Protein AF-0000000080760172 (afdb_homodimer)

Structure (mmCIF, N/CA/C/O backbone):
data_AF-0000000080760172-model_v1
#
loop_
_entity.id
_entity.type
_entity.pdbx_description
1 polymer 'LysR-family transcriptional regulator'
#
loop_
_atom_site.group_PDB
_atom_site.id
_atom_site.type_symbol
_atom_site.label_atom_id
_atom_site.label_alt_id
_atom_site.label_comp_id
_atom_site.label_asym_id
_atom_site.label_entity_id
_atom_site.label_seq_id
_atom_site.pdbx_PDB_ins_code
_atom_site.Cartn_x
_atom_site.Cartn_y
_atom_site.Cartn_z
_atom_site.occupancy
_atom_site.B_iso_or_equiv
_atom_site.auth_seq_id
_atom_site.auth_comp_id
_atom_site.auth_asym_id
_atom_site.auth_atom_id
_atom_site.pdbx_PDB_model_num
ATOM 1 N N . MET A 1 1 ? -19.438 -21.016 -46.688 1 23.25 1 MET A N 1
ATOM 2 C CA . MET A 1 1 ? -18.766 -20.094 -45.781 1 23.25 1 MET A CA 1
ATOM 3 C C . MET A 1 1 ? -17.812 -20.828 -44.844 1 23.25 1 MET A C 1
ATOM 5 O O . MET A 1 1 ? -18.234 -21.672 -44.062 1 23.25 1 MET A O 1
ATOM 9 N N . THR A 1 2 ? -16.75 -21.281 -45.312 1 32.28 2 THR A N 1
ATOM 10 C CA . THR A 1 2 ? -15.883 -22.281 -44.719 1 32.28 2 THR A CA 1
ATOM 11 C C . THR A 1 2 ? -15.586 -21.906 -43.25 1 32.28 2 THR A C 1
ATOM 13 O O . THR A 1 2 ? -15.492 -20.734 -42.906 1 32.28 2 THR A O 1
ATOM 16 N N . ARG A 1 3 ? -16.062 -22.656 -42.406 1 37.09 3 ARG A N 1
ATOM 17 C CA . ARG A 1 3 ? -15.875 -22.609 -40.938 1 37.09 3 ARG A CA 1
ATOM 18 C C . ARG A 1 3 ? -14.508 -22.031 -40.594 1 37.09 3 ARG A C 1
ATOM 20 O O . ARG A 1 3 ? -13.477 -22.516 -41.094 1 37.09 3 ARG A O 1
ATOM 27 N N . PRO A 1 4 ? -14.406 -20.812 -40.375 1 44.22 4 PRO A N 1
ATOM 28 C CA . PRO A 1 4 ? -13.125 -20.172 -40.062 1 44.22 4 PRO A CA 1
ATOM 29 C C . PRO A 1 4 ? -12.281 -21 -39.094 1 44.22 4 PRO A C 1
ATOM 31 O O . PRO A 1 4 ? -12.789 -21.469 -38.062 1 44.22 4 PRO A O 1
ATOM 34 N N . ASN A 1 5 ? -11.336 -21.891 -39.594 1 55.22 5 ASN A N 1
ATOM 35 C CA . ASN A 1 5 ? -10.383 -22.766 -38.906 1 55.22 5 ASN A CA 1
ATOM 36 C C . ASN A 1 5 ? -9.656 -22.016 -37.781 1 55.22 5 ASN A C 1
ATOM 38 O O . ASN A 1 5 ? -8.969 -21.016 -38.031 1 55.22 5 ASN A O 1
ATOM 42 N N . LEU A 1 6 ? -10.062 -22.219 -36.719 1 63.41 6 LEU A N 1
ATOM 43 C CA . LEU A 1 6 ? -9.453 -21.625 -35.531 1 63.41 6 LEU A CA 1
ATOM 44 C C . LEU A 1 6 ? -7.938 -21.594 -35.656 1 63.41 6 LEU A C 1
ATOM 46 O O . LEU A 1 6 ? -7.281 -20.688 -35.125 1 63.41 6 LEU A O 1
ATOM 50 N N . MET A 1 7 ? -7.508 -22.516 -36.312 1 69.5 7 MET A N 1
ATOM 51 C CA . MET A 1 7 ? -6.066 -22.609 -36.531 1 69.5 7 MET A CA 1
ATOM 52 C C . MET A 1 7 ? -5.547 -21.453 -37.375 1 69.5 7 MET A C 1
ATOM 54 O O . MET A 1 7 ? -4.453 -20.953 -37.125 1 69.5 7 MET A O 1
ATOM 58 N N . HIS A 1 8 ? -6.32 -21.016 -38.281 1 77.19 8 HIS A N 1
ATOM 59 C CA . HIS A 1 8 ? -5.895 -19.891 -39.094 1 77.19 8 HIS A CA 1
ATOM 60 C C . HIS A 1 8 ? -5.879 -18.594 -38.312 1 77.19 8 HIS A C 1
ATOM 62 O O . HIS A 1 8 ? -4.961 -17.781 -38.469 1 77.19 8 HIS A O 1
ATOM 68 N N . ALA A 1 9 ? -6.941 -18.5 -37.531 1 76.31 9 ALA A N 1
ATOM 69 C CA . ALA A 1 9 ? -6.965 -17.328 -36.688 1 76.31 9 ALA A CA 1
ATOM 70 C C . ALA A 1 9 ? -5.77 -17.312 -35.75 1 76.31 9 ALA A C 1
ATOM 72 O O . ALA A 1 9 ? -5.156 -16.266 -35.5 1 76.31 9 ALA A O 1
ATOM 73 N N . GLU A 1 10 ? -5.531 -18.469 -35.219 1 74.56 10 GLU A N 1
ATOM 74 C CA . GLU A 1 10 ? -4.379 -18.625 -34.344 1 74.56 10 GLU A CA 1
ATOM 75 C C . GLU A 1 10 ? -3.078 -18.281 -35.062 1 74.56 10 GLU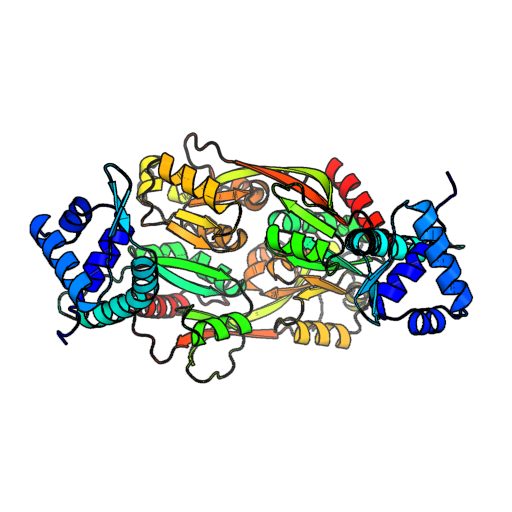 A C 1
ATOM 77 O O . GLU A 1 10 ? -2.193 -17.641 -34.5 1 74.56 10 GLU A O 1
ATOM 82 N N . THR A 1 11 ? -2.869 -18.766 -36.188 1 79.06 11 THR A N 1
ATOM 83 C CA . THR A 1 11 ? -1.695 -18.469 -37 1 79.06 11 THR A CA 1
ATOM 84 C C . THR A 1 11 ? -1.535 -16.969 -37.188 1 79.06 11 THR A C 1
ATOM 86 O O . THR A 1 11 ? -0.433 -16.438 -37.031 1 79.06 11 THR A O 1
ATOM 89 N N . LEU A 1 12 ? -2.67 -16.328 -37.406 1 82.69 12 LEU A N 1
ATOM 90 C CA . LEU A 1 12 ? -2.598 -14.875 -37.562 1 82.69 12 LEU A CA 1
ATOM 91 C C . LEU A 1 12 ? -2.121 -14.219 -36.281 1 82.69 12 LEU A C 1
ATOM 93 O O . LEU A 1 12 ? -1.309 -13.289 -36.312 1 82.69 12 LEU A O 1
ATOM 97 N N . CYS A 1 13 ? -2.697 -14.766 -35.281 1 77.81 13 CYS A N 1
ATOM 98 C CA . CYS A 1 13 ? -2.287 -14.203 -34 1 77.81 13 CYS A CA 1
ATOM 99 C C . CYS A 1 13 ? -0.787 -14.359 -33.781 1 77.81 13 CYS A C 1
ATOM 101 O O . CYS A 1 13 ? -0.128 -13.453 -33.281 1 77.81 13 CYS A O 1
ATOM 103 N N . TRP A 1 14 ? -0.21 -15.469 -34.156 1 78.81 14 TRP A N 1
ATOM 104 C CA . TRP A 1 14 ? 1.217 -15.734 -34 1 78.81 14 TRP A CA 1
ATOM 105 C C . TRP A 1 14 ? 2.035 -14.875 -34.938 1 78.81 14 TRP A C 1
ATOM 107 O O . TRP A 1 14 ? 3.1 -14.367 -34.594 1 78.81 14 TRP A O 1
ATOM 117 N N . ILE A 1 15 ? 1.528 -14.773 -36 1 81.81 15 ILE A N 1
ATOM 118 C CA . ILE A 1 15 ? 2.24 -13.891 -36.906 1 81.81 15 ILE A CA 1
ATOM 119 C C . ILE A 1 15 ? 2.232 -12.469 -36.375 1 81.81 15 ILE A C 1
ATOM 121 O O . ILE A 1 15 ? 3.244 -11.766 -36.438 1 81.81 15 ILE A O 1
ATOM 125 N N . ALA A 1 16 ? 1.112 -12.148 -35.969 1 81.19 16 ALA A N 1
ATOM 126 C CA . ALA A 1 16 ? 1.02 -10.805 -35.406 1 81.19 16 ALA A CA 1
ATOM 127 C C . ALA A 1 16 ? 2.035 -10.617 -34.281 1 81.19 16 ALA A C 1
ATOM 129 O O . ALA A 1 16 ? 2.621 -9.539 -34.125 1 81.19 16 ALA A O 1
ATOM 130 N N . ARG A 1 17 ? 2.098 -11.664 -33.438 1 76.38 17 ARG A N 1
ATOM 131 C CA . ARG A 1 17 ? 2.918 -11.633 -32.219 1 76.38 17 ARG A CA 1
ATOM 132 C C . ARG A 1 17 ? 4.398 -11.742 -32.562 1 76.38 17 ARG A C 1
ATOM 134 O O . ARG A 1 17 ? 5.23 -11.055 -31.969 1 76.38 17 ARG A O 1
ATOM 141 N N . LEU A 1 18 ? 4.906 -12.523 -33.594 1 78.19 18 LEU A N 1
ATOM 142 C CA . LEU A 1 18 ? 6.293 -12.891 -33.875 1 78.19 18 LEU A CA 1
ATOM 143 C C . LEU A 1 18 ? 6.832 -12.117 -35.062 1 78.19 18 LEU A C 1
ATOM 145 O O . LEU A 1 18 ? 8.047 -12.062 -35.281 1 78.19 18 LEU A O 1
ATOM 149 N N . GLY A 1 19 ? 6 -11.594 -35.656 1 82.62 19 GLY A N 1
ATOM 150 C CA . GLY A 1 19 ? 6.371 -10.594 -36.656 1 82.62 19 GLY A CA 1
ATOM 151 C C . GLY A 1 19 ? 6.629 -11.172 -38.031 1 82.62 19 GLY A C 1
ATOM 152 O O . GLY A 1 19 ? 6.648 -10.445 -39 1 82.62 19 GLY A O 1
ATOM 153 N N . THR A 1 20 ? 7.055 -12.344 -38.125 1 83.88 20 THR A N 1
ATOM 154 C CA . THR A 1 20 ? 7.352 -12.891 -39.438 1 83.88 20 THR A CA 1
ATOM 155 C C . THR A 1 20 ? 6.641 -14.227 -39.625 1 83.88 20 THR A C 1
ATOM 157 O O . THR A 1 20 ? 6.312 -14.914 -38.656 1 83.88 20 THR A O 1
ATOM 160 N N . PHE A 1 21 ? 6.547 -14.664 -41 1 87.5 21 PHE A N 1
ATOM 161 C CA . PHE A 1 21 ? 5.898 -15.93 -41.312 1 87.5 21 PHE A CA 1
ATOM 162 C C . PHE A 1 21 ? 6.773 -17.109 -40.938 1 87.5 21 PHE A C 1
ATOM 164 O O . PHE A 1 21 ? 6.273 -18.125 -40.438 1 87.5 21 PHE A O 1
ATOM 171 N N . ALA A 1 22 ? 8.047 -16.812 -41.094 1 84.06 22 ALA A N 1
ATOM 172 C CA . ALA A 1 22 ? 8.992 -17.875 -40.75 1 84.06 22 ALA A CA 1
ATOM 173 C C . ALA A 1 22 ? 8.961 -18.172 -39.25 1 84.06 22 ALA A C 1
ATOM 175 O O . ALA A 1 22 ? 8.961 -19.344 -38.844 1 84.06 22 ALA A O 1
ATOM 176 N N . ALA A 1 23 ? 8.914 -17.25 -38.625 1 85.12 23 ALA A N 1
ATOM 177 C CA . ALA A 1 23 ? 8.898 -17.391 -37.156 1 85.12 23 ALA A CA 1
ATOM 178 C C . ALA A 1 23 ? 7.613 -18.062 -36.688 1 85.12 23 ALA A C 1
ATOM 180 O O . ALA A 1 23 ? 7.641 -18.906 -35.781 1 85.12 23 ALA A O 1
ATOM 181 N N . ALA A 1 24 ? 6.625 -17.641 -37.156 1 84.06 24 ALA A N 1
ATOM 182 C CA . ALA A 1 24 ? 5.344 -18.266 -36.844 1 84.06 24 ALA A CA 1
ATOM 183 C C . ALA A 1 24 ? 5.332 -19.734 -37.281 1 84.06 24 ALA A C 1
ATOM 185 O O . ALA A 1 24 ? 4.793 -20.594 -36.594 1 84.06 24 ALA A O 1
ATOM 186 N N . ALA A 1 25 ? 5.949 -19.938 -38.344 1 84.06 25 ALA A N 1
ATOM 187 C CA . ALA A 1 25 ? 6.055 -21.312 -38.844 1 84.06 25 ALA A CA 1
ATOM 188 C C . ALA A 1 25 ? 6.844 -22.188 -37.875 1 84.06 25 ALA A C 1
ATOM 190 O O . ALA A 1 25 ? 6.422 -23.297 -37.562 1 84.06 25 ALA A O 1
ATOM 191 N N . GLU A 1 26 ? 7.77 -21.484 -37.594 1 79.12 26 GLU A N 1
ATOM 192 C CA . GLU A 1 26 ? 8.602 -22.188 -36.625 1 79.12 26 GLU A CA 1
ATOM 193 C C . GLU A 1 26 ? 7.844 -22.453 -35.344 1 79.12 26 GLU A C 1
ATOM 195 O O . GLU A 1 26 ? 7.875 -23.562 -34.812 1 79.12 26 GLU A O 1
ATOM 200 N N . ARG A 1 27 ? 7.168 -21.578 -34.812 1 78 27 ARG A N 1
ATOM 201 C CA . ARG A 1 27 ? 6.422 -21.656 -33.562 1 78 27 ARG A CA 1
ATOM 202 C C . ARG A 1 27 ? 5.316 -22.703 -33.656 1 78 27 ARG A C 1
ATOM 204 O O . ARG A 1 27 ? 5.016 -23.359 -32.656 1 78 27 ARG A O 1
ATOM 211 N N . MET A 1 28 ? 4.809 -22.828 -34.688 1 75.19 28 MET A N 1
ATOM 212 C CA . MET A 1 28 ? 3.633 -23.688 -34.844 1 75.19 28 MET A CA 1
ATOM 213 C C . MET A 1 28 ? 4.004 -25.016 -35.5 1 75.19 28 MET A C 1
ATOM 215 O O . MET A 1 28 ? 3.123 -25.797 -35.875 1 75.19 28 MET A O 1
ATOM 219 N N . HIS A 1 29 ? 5.371 -25.188 -35.562 1 76.81 29 HIS A N 1
ATOM 220 C CA . HIS A 1 29 ? 5.926 -26.406 -36.156 1 76.81 29 HIS A CA 1
ATOM 221 C C . HIS A 1 29 ? 5.297 -26.703 -37.5 1 76.81 29 HIS A C 1
ATOM 223 O O . HIS A 1 29 ? 4.879 -27.844 -37.781 1 76.81 29 HIS A O 1
ATOM 229 N N . ALA A 1 30 ? 5.324 -25.688 -38.25 1 81.38 30 ALA A N 1
ATOM 230 C CA . ALA A 1 30 ? 4.777 -25.797 -39.594 1 81.38 30 ALA A CA 1
ATOM 231 C C . ALA A 1 30 ? 5.742 -25.203 -40.625 1 81.38 30 ALA A C 1
ATOM 233 O O . ALA A 1 30 ? 6.707 -24.531 -40.281 1 81.38 30 ALA A O 1
ATOM 234 N N . THR A 1 31 ? 5.754 -25.547 -41.812 1 82.94 31 THR A N 1
ATOM 235 C CA . THR A 1 31 ? 6.566 -24.938 -42.844 1 82.94 31 THR A CA 1
ATOM 236 C C . THR A 1 31 ? 6.008 -23.562 -43.219 1 82.94 31 THR A C 1
ATOM 238 O O . THR A 1 31 ? 4.805 -23.328 -43.094 1 82.94 31 THR A O 1
ATOM 241 N N . GLN A 1 32 ? 7.008 -22.781 -43.594 1 84 32 GLN A N 1
ATOM 242 C CA . GLN A 1 32 ? 6.613 -21.422 -43.969 1 84 32 GLN A CA 1
ATOM 243 C C . GLN A 1 32 ? 5.602 -21.438 -45.094 1 84 32 GLN A C 1
ATOM 245 O O . GLN A 1 32 ? 4.676 -20.625 -45.125 1 84 32 GLN A O 1
ATOM 250 N N . PRO A 1 33 ? 5.75 -22.297 -46.125 1 84.12 33 PRO A N 1
ATOM 251 C CA . PRO A 1 33 ? 4.699 -22.312 -47.156 1 84.12 33 PRO A CA 1
ATOM 252 C C . PRO A 1 33 ? 3.334 -22.703 -46.594 1 84.12 33 PRO A C 1
ATOM 254 O O . PRO A 1 33 ? 2.307 -22.188 -47.031 1 84.12 33 PRO A O 1
ATOM 257 N N . ALA A 1 34 ? 3.314 -23.5 -45.625 1 81.12 34 ALA A N 1
ATOM 258 C CA . ALA A 1 34 ? 2.07 -23.875 -44.969 1 81.12 34 ALA A CA 1
ATOM 259 C C . ALA A 1 34 ? 1.442 -22.688 -44.25 1 81.12 34 ALA A C 1
ATOM 261 O O . ALA A 1 34 ? 0.227 -22.484 -44.312 1 81.12 34 ALA A O 1
ATOM 262 N N . ILE A 1 35 ? 2.262 -22.031 -43.562 1 86 35 ILE A N 1
ATOM 263 C CA . ILE A 1 35 ? 1.803 -20.844 -42.875 1 86 35 ILE A CA 1
ATOM 264 C C . ILE A 1 35 ? 1.262 -19.828 -43.875 1 86 35 ILE A C 1
ATOM 266 O O . ILE A 1 35 ? 0.221 -19.203 -43.625 1 86 35 ILE A O 1
ATOM 270 N N . SER A 1 36 ? 1.979 -19.672 -44.844 1 87.25 36 SER A N 1
ATOM 271 C CA . SER A 1 36 ? 1.567 -18.734 -45.875 1 87.25 36 SER A CA 1
ATOM 272 C C . SER A 1 36 ? 0.232 -19.141 -46.5 1 87.25 36 SER A C 1
ATOM 274 O O . SER A 1 36 ? -0.626 -18.297 -46.75 1 87.25 36 SER A O 1
ATOM 276 N N . ALA A 1 37 ? 0.064 -20.391 -46.688 1 84.94 37 ALA A N 1
ATOM 277 C CA . ALA A 1 37 ? -1.202 -20.906 -47.219 1 84.94 37 ALA A CA 1
ATOM 278 C C . ALA A 1 37 ? -2.34 -20.656 -46.25 1 84.94 37 ALA A C 1
ATOM 280 O O . ALA A 1 37 ? -3.441 -20.266 -46.625 1 84.94 37 ALA A O 1
ATOM 281 N N . ARG A 1 38 ? -2.133 -20.859 -45 1 79.62 38 ARG A N 1
ATOM 282 C CA . ARG A 1 38 ? -3.123 -20.594 -43.969 1 79.62 38 ARG A CA 1
ATOM 283 C C . ARG A 1 38 ? -3.602 -19.141 -44.031 1 79.62 38 ARG A C 1
ATOM 285 O O . ARG A 1 38 ? -4.793 -18.875 -43.875 1 79.62 38 ARG A O 1
ATOM 292 N N . MET A 1 39 ? -2.646 -18.359 -44.125 1 87.5 39 MET A N 1
ATOM 293 C CA . MET A 1 39 ? -2.959 -16.922 -44.125 1 87.5 39 MET A CA 1
ATOM 294 C C . MET A 1 39 ? -3.75 -16.531 -45.344 1 87.5 39 MET A C 1
ATOM 296 O O . MET A 1 39 ? -4.664 -15.711 -45.281 1 87.5 39 MET A O 1
ATOM 300 N N . LYS A 1 40 ? -3.334 -17.062 -46.469 1 85.75 40 LYS A N 1
ATOM 301 C CA . LYS A 1 40 ? -4.078 -16.797 -47.688 1 85.75 40 LYS A CA 1
ATOM 302 C C . LYS A 1 40 ? -5.523 -17.266 -47.562 1 85.75 40 LYS A C 1
ATOM 304 O O . LYS A 1 40 ? -6.445 -16.578 -48 1 85.75 40 LYS A O 1
ATOM 309 N N . GLU A 1 41 ? -5.676 -18.375 -46.938 1 80.69 41 GLU A N 1
ATOM 310 C CA . GLU A 1 41 ? -7.02 -18.891 -46.719 1 80.69 41 GLU A CA 1
ATOM 311 C C . GLU A 1 41 ? -7.812 -18.016 -45.75 1 80.69 41 GLU A C 1
ATOM 313 O O . GLU A 1 41 ? -9.008 -17.781 -45.969 1 80.69 41 GLU A O 1
ATOM 318 N N . LEU A 1 42 ? -7.207 -17.609 -44.719 1 79.88 42 LEU A N 1
ATOM 319 C CA . LEU A 1 42 ? -7.871 -16.719 -43.781 1 79.88 42 LEU A CA 1
ATOM 320 C C . LEU A 1 42 ? -8.297 -15.422 -44.438 1 79.88 42 LEU A C 1
ATOM 322 O O . LEU A 1 42 ? -9.398 -14.922 -44.188 1 79.88 42 LEU A O 1
ATOM 326 N N . GLU A 1 43 ? -7.441 -14.875 -45.219 1 84.69 43 GLU A N 1
ATOM 327 C CA . GLU A 1 43 ? -7.773 -13.672 -45.969 1 84.69 43 GLU A CA 1
ATOM 328 C C . GLU A 1 43 ? -9.016 -13.875 -46.844 1 84.69 43 GLU A C 1
ATOM 330 O O . GLU A 1 43 ? -9.891 -13.008 -46.875 1 84.69 43 GLU A O 1
ATOM 335 N N . SER A 1 44 ? -9 -14.984 -47.531 1 81.94 44 SER A N 1
ATOM 336 C CA . SER A 1 44 ? -10.148 -15.312 -48.375 1 81.94 44 SER A CA 1
ATOM 337 C C . SER A 1 44 ? -11.422 -15.438 -47.531 1 81.94 44 SER A C 1
ATOM 339 O O . SER A 1 44 ? -12.484 -14.969 -47.969 1 81.94 44 SER A O 1
ATOM 341 N N . ALA A 1 45 ? -11.352 -16.047 -46.406 1 76 45 ALA A N 1
ATOM 342 C CA . ALA A 1 45 ? -12.508 -16.266 -45.531 1 76 45 ALA A CA 1
ATOM 343 C C . ALA A 1 45 ? -13.031 -14.938 -45 1 76 45 ALA A C 1
ATOM 345 O O . ALA A 1 45 ? -14.242 -14.742 -44.875 1 76 45 ALA A O 1
ATOM 346 N N . LEU A 1 46 ? -12.086 -14.055 -44.562 1 78.62 46 LEU A N 1
ATOM 347 C CA . LEU A 1 46 ? -12.445 -12.797 -43.906 1 78.62 46 LEU A CA 1
ATOM 348 C C . LEU A 1 46 ? -12.867 -11.758 -44.938 1 78.62 46 LEU A C 1
ATOM 350 O O . LEU A 1 46 ? -13.578 -10.805 -44.594 1 78.62 46 LEU A O 1
ATOM 354 N N . GLY A 1 47 ? -12.383 -11.961 -46.125 1 81.94 47 GLY A N 1
ATOM 355 C CA . GLY A 1 47 ? -12.797 -11.102 -47.219 1 81.94 47 GLY A CA 1
ATOM 356 C C . GLY A 1 47 ? -11.984 -9.828 -47.312 1 81.94 47 GLY A C 1
ATOM 357 O O . GLY A 1 47 ? -12.375 -8.883 -48 1 81.94 47 GLY A O 1
ATOM 358 N N . TYR A 1 48 ? -11.047 -9.68 -46.531 1 79.38 48 TYR A N 1
ATOM 359 C CA . TYR A 1 48 ? -10.141 -8.539 -46.594 1 79.38 48 TYR A CA 1
ATOM 360 C C . TYR A 1 48 ? -8.695 -8.984 -46.438 1 79.38 48 TYR A C 1
ATOM 362 O O . TYR A 1 48 ? -8.422 -10.031 -45.844 1 79.38 48 TYR A O 1
ATOM 370 N N . PRO A 1 49 ? -7.707 -8.219 -47.031 1 83.44 49 PRO A N 1
ATOM 371 C CA . PRO A 1 49 ? -6.293 -8.57 -46.906 1 83.44 49 PRO A CA 1
ATOM 372 C C . PRO A 1 49 ? -5.797 -8.461 -45.469 1 83.44 49 PRO A C 1
ATOM 374 O O . PRO A 1 49 ? -6.203 -7.555 -44.719 1 83.44 49 PRO A O 1
ATOM 377 N N . LEU A 1 50 ? -4.977 -9.477 -45.094 1 84.38 50 LEU A N 1
ATOM 378 C CA . LEU A 1 50 ? -4.387 -9.477 -43.75 1 84.38 50 LEU A CA 1
ATOM 379 C C . LEU A 1 50 ? -3.068 -8.711 -43.75 1 84.38 50 LEU A C 1
ATOM 381 O O . LEU A 1 50 ? -2.67 -8.172 -42.719 1 84.38 50 LEU A O 1
ATOM 385 N N . PHE A 1 51 ? -2.33 -8.703 -44.781 1 86.94 51 PHE A N 1
ATOM 386 C CA . PHE A 1 51 ? -0.993 -8.125 -44.844 1 86.94 51 PHE A CA 1
ATOM 387 C C . PHE A 1 51 ? -0.912 -7.113 -46 1 86.94 51 PHE A C 1
ATOM 389 O O . PHE A 1 51 ? -1.607 -7.246 -47 1 86.94 51 PHE A O 1
ATOM 396 N N . GLU A 1 52 ? -0.093 -6.082 -45.719 1 82.06 52 GLU A N 1
ATOM 397 C CA . GLU A 1 52 ? 0.218 -5.098 -46.75 1 82.06 52 GLU A CA 1
ATOM 398 C C . GLU A 1 52 ? 1.726 -4.918 -46.906 1 82.06 52 GLU A C 1
ATOM 400 O O . GLU A 1 52 ? 2.477 -5.074 -45.938 1 82.06 52 GLU A O 1
ATOM 405 N N . ARG A 1 53 ? 2.359 -4.789 -48.062 1 76.25 53 ARG A N 1
ATOM 406 C CA . ARG A 1 53 ? 3.779 -4.59 -48.344 1 76.25 53 ARG A CA 1
ATOM 407 C C . ARG A 1 53 ? 4.199 -3.154 -48.031 1 76.25 53 ARG A C 1
ATOM 409 O O . ARG A 1 53 ? 3.562 -2.205 -48.5 1 76.25 53 ARG A O 1
ATOM 416 N N . ARG A 1 54 ? 5.074 -3.023 -47.281 1 67.19 54 ARG A N 1
ATOM 417 C CA . ARG A 1 54 ? 5.738 -1.751 -47.031 1 67.19 54 ARG A CA 1
ATOM 418 C C . ARG A 1 54 ? 7.23 -1.839 -47.344 1 67.19 54 ARG A C 1
ATOM 420 O O . ARG A 1 54 ? 8.016 -2.285 -46.5 1 67.19 54 ARG A O 1
ATOM 427 N N . GLY A 1 55 ? 7.867 -1.852 -48.562 1 68.81 55 GLY A N 1
ATOM 428 C CA . GLY A 1 55 ? 9.211 -2.166 -49.031 1 68.81 55 GLY A CA 1
ATOM 429 C C . GLY A 1 55 ? 9.461 -3.654 -49.188 1 68.81 55 GLY A C 1
ATOM 430 O O . GLY A 1 55 ? 8.719 -4.355 -49.875 1 68.81 55 GLY A O 1
ATOM 431 N N . ARG A 1 56 ? 10.586 -3.906 -48.188 1 65.88 56 ARG A N 1
ATOM 432 C CA . ARG A 1 56 ? 10.953 -5.316 -48.25 1 65.88 56 ARG A CA 1
ATOM 433 C C . ARG A 1 56 ? 10.273 -6.125 -47.156 1 65.88 56 ARG A C 1
ATOM 435 O O . ARG A 1 56 ? 10.398 -7.348 -47.125 1 65.88 56 ARG A O 1
ATOM 442 N N . ARG A 1 57 ? 9.375 -5.504 -46.469 1 75.25 57 ARG A N 1
ATOM 443 C CA . ARG A 1 57 ? 8.836 -6.203 -45.312 1 75.25 57 ARG A CA 1
ATOM 444 C C . ARG A 1 57 ? 7.32 -6.352 -45.406 1 75.25 57 ARG A C 1
ATOM 446 O O . ARG A 1 57 ? 6.637 -5.461 -45.938 1 75.25 57 ARG A O 1
ATOM 453 N N . LEU A 1 58 ? 6.738 -7.254 -44.938 1 81.38 58 LEU A N 1
ATOM 454 C CA . LEU A 1 58 ? 5.312 -7.539 -44.844 1 81.38 58 LEU A CA 1
ATOM 455 C C . LEU A 1 58 ? 4.773 -7.191 -43.438 1 81.38 58 LEU A C 1
ATOM 457 O O . LEU A 1 58 ? 5.293 -7.668 -42.438 1 81.38 58 LEU A O 1
ATOM 461 N N . GLU A 1 59 ? 3.611 -6.414 -43.562 1 85.5 59 GLU A N 1
ATOM 462 C CA . GLU A 1 59 ? 3.029 -6.004 -42.281 1 85.5 59 GLU A CA 1
ATOM 463 C C . GLU A 1 59 ? 1.541 -6.336 -42.219 1 85.5 59 GLU A C 1
ATOM 465 O O . GLU A 1 59 ? 0.874 -6.402 -43.25 1 85.5 59 GLU A O 1
ATOM 470 N N . LEU A 1 60 ? 0.944 -6.379 -41.125 1 85.62 60 LEU A N 1
ATOM 471 C CA . LEU A 1 60 ? -0.481 -6.621 -40.938 1 85.62 60 LEU A CA 1
ATOM 472 C C . LEU A 1 60 ? -1.301 -5.398 -41.344 1 85.62 60 LEU A C 1
ATOM 474 O O . LEU A 1 60 ? -0.904 -4.266 -41.062 1 85.62 60 LEU A O 1
ATOM 478 N N . THR A 1 61 ? -2.549 -5.5 -41.906 1 84.38 61 THR A N 1
ATOM 479 C CA . THR A 1 61 ? -3.492 -4.422 -42.188 1 84.38 61 THR A CA 1
ATOM 480 C C . THR A 1 61 ? -4.215 -3.994 -40.906 1 84.38 61 THR A C 1
ATOM 482 O O . THR A 1 61 ? -4.188 -4.711 -39.906 1 84.38 61 THR A O 1
ATOM 485 N N . LEU A 1 62 ? -4.785 -2.873 -40.938 1 81.38 62 LEU A N 1
ATOM 486 C CA . LEU A 1 62 ? -5.543 -2.355 -39.812 1 81.38 62 LEU A CA 1
ATOM 487 C C . LEU A 1 62 ? -6.672 -3.307 -39.438 1 81.38 62 LEU A C 1
ATOM 489 O O . LEU A 1 62 ? -6.926 -3.535 -38.25 1 81.38 62 LEU A O 1
ATOM 493 N N . GLN A 1 63 ? -7.328 -3.77 -40.469 1 81.25 63 GLN A N 1
ATOM 494 C CA . GLN A 1 63 ? -8.422 -4.707 -40.25 1 81.25 63 GLN A CA 1
ATOM 495 C C . GLN A 1 63 ? -7.926 -5.992 -39.594 1 81.25 63 GLN A C 1
ATOM 497 O O . GLN A 1 63 ? -8.586 -6.539 -38.688 1 81.25 63 GLN A O 1
ATOM 502 N N . ALA A 1 64 ? -6.828 -6.449 -40 1 81.38 64 ALA A N 1
ATOM 503 C CA . ALA A 1 64 ? -6.234 -7.648 -39.438 1 81.38 64 ALA A CA 1
ATOM 504 C C . ALA A 1 64 ? -5.883 -7.426 -37.969 1 81.38 64 ALA A C 1
ATOM 506 O O . ALA A 1 64 ? -6.098 -8.305 -37.125 1 81.38 64 ALA A O 1
ATOM 507 N N . ARG A 1 65 ? -5.492 -6.34 -37.719 1 81.62 65 ARG A N 1
ATOM 508 C CA . ARG A 1 65 ? -5.152 -6.023 -36.344 1 81.62 65 ARG A CA 1
ATOM 509 C C . ARG A 1 65 ? -6.387 -6.062 -35.438 1 81.62 65 ARG A C 1
ATOM 511 O O . ARG A 1 65 ? -6.34 -6.598 -34.344 1 81.62 65 ARG A O 1
ATOM 518 N N . ARG A 1 66 ? -7.34 -5.477 -36 1 79 66 ARG A N 1
ATOM 519 C CA . ARG A 1 66 ? -8.586 -5.457 -35.25 1 79 66 ARG A CA 1
ATOM 520 C C . ARG A 1 66 ? -9.117 -6.867 -35.031 1 79 66 ARG A C 1
ATOM 522 O O . ARG A 1 66 ? -9.648 -7.184 -33.969 1 79 66 ARG A O 1
ATOM 529 N N . PHE A 1 67 ? -9.094 -7.598 -36 1 78.5 67 PHE A N 1
ATOM 530 C CA . PHE A 1 67 ? -9.547 -8.984 -35.906 1 78.5 67 PHE A CA 1
ATOM 531 C C . PHE A 1 67 ? -8.734 -9.75 -34.875 1 78.5 67 PHE A C 1
ATOM 533 O O . PHE A 1 67 ? -9.297 -10.461 -34.062 1 78.5 67 PHE A O 1
ATOM 540 N N . VAL A 1 68 ? -7.461 -9.5 -34.875 1 78.56 68 VAL A N 1
ATOM 541 C CA . VAL A 1 68 ? -6.598 -10.18 -33.906 1 78.56 68 VAL A CA 1
ATOM 542 C C . VAL A 1 68 ? -6.992 -9.789 -32.5 1 78.56 68 VAL A C 1
ATOM 544 O O . VAL A 1 68 ? -7.066 -10.648 -31.609 1 78.56 68 VAL A O 1
ATOM 547 N N . GLU A 1 69 ? -7.309 -8.742 -32.406 1 76.81 69 GLU A N 1
ATOM 548 C CA . GLU A 1 69 ? -7.684 -8.227 -31.094 1 76.81 69 GLU A CA 1
ATOM 549 C C . GLU A 1 69 ? -8.945 -8.906 -30.578 1 76.81 69 GLU A C 1
ATOM 551 O O . GLU A 1 69 ? -9.07 -9.172 -29.391 1 76.81 69 GLU A O 1
ATOM 556 N N . ARG A 1 70 ? -9.836 -9.125 -31.484 1 72.38 70 ARG A N 1
ATOM 557 C CA . ARG A 1 70 ? -11.133 -9.688 -31.109 1 72.38 70 ARG A CA 1
ATOM 558 C C . ARG A 1 70 ? -11.047 -11.211 -30.984 1 72.38 70 ARG A C 1
ATOM 560 O O . ARG A 1 70 ? -11.688 -11.797 -30.109 1 72.38 70 ARG A O 1
ATOM 567 N N . ILE A 1 71 ? -10.266 -11.82 -31.766 1 73.62 71 ILE A N 1
ATOM 568 C CA . ILE A 1 71 ? -10.32 -13.281 -31.844 1 73.62 71 ILE A CA 1
ATOM 569 C C . ILE A 1 71 ? -9.352 -13.883 -30.828 1 73.62 71 ILE A C 1
ATOM 571 O O . ILE A 1 71 ? -9.57 -14.992 -30.328 1 73.62 71 ILE A O 1
ATOM 575 N N . ALA A 1 72 ? -8.43 -13.164 -30.547 1 71.56 72 ALA A N 1
ATOM 576 C CA . ALA A 1 72 ? -7.383 -13.711 -29.688 1 71.56 72 ALA A CA 1
ATOM 577 C C . ALA A 1 72 ? -7.949 -14.172 -28.344 1 71.56 72 ALA A C 1
ATOM 579 O O . ALA A 1 72 ? -7.691 -15.297 -27.906 1 71.56 72 ALA A O 1
ATOM 580 N N . PRO A 1 73 ? -8.891 -13.523 -27.812 1 66.56 73 PRO A N 1
ATOM 581 C CA . PRO A 1 73 ? -9.469 -14.008 -26.547 1 66.56 73 PRO A CA 1
ATOM 582 C C . PRO A 1 73 ? -10.328 -15.25 -26.734 1 66.56 73 PRO A C 1
ATOM 584 O O . PRO A 1 73 ? -10.359 -16.125 -25.875 1 66.56 73 PRO A O 1
ATOM 587 N N . LEU A 1 74 ? -10.953 -15.328 -27.797 1 63.44 74 LEU A N 1
ATOM 588 C CA . LEU A 1 74 ? -11.812 -16.469 -28.094 1 63.44 74 LEU A CA 1
ATOM 589 C C . LEU A 1 74 ? -10.977 -17.734 -28.328 1 63.44 74 LEU A C 1
ATOM 591 O O . LEU A 1 74 ? -11.344 -18.812 -27.875 1 63.44 74 LEU A O 1
ATOM 595 N N . LEU A 1 75 ? -9.914 -17.594 -28.875 1 62.94 75 LEU A N 1
ATOM 596 C CA . LEU A 1 75 ? -9.023 -18.719 -29.141 1 62.94 75 LEU A CA 1
ATOM 597 C C . LEU A 1 75 ? -8.398 -19.234 -27.844 1 62.94 75 LEU A C 1
ATOM 599 O O . LEU A 1 75 ? -8.25 -20.438 -27.656 1 62.94 75 LEU A O 1
ATOM 603 N N . ARG A 1 76 ? -8.078 -18.406 -27.078 1 59.59 76 ARG A N 1
ATOM 604 C CA . ARG A 1 76 ? -7.598 -18.812 -25.75 1 59.59 76 ARG A CA 1
ATOM 605 C C . ARG A 1 76 ? -8.656 -19.625 -25.016 1 59.59 76 ARG A C 1
ATOM 607 O O . ARG A 1 76 ? -8.344 -20.609 -24.344 1 59.59 76 ARG A O 1
ATOM 614 N N . GLU A 1 77 ? -9.938 -19.344 -25.172 1 54.56 77 GLU A N 1
ATOM 615 C CA . GLU A 1 77 ? -11.062 -20.078 -24.609 1 54.56 77 GLU A CA 1
ATOM 616 C C . GLU A 1 77 ? -11.188 -21.469 -25.203 1 54.56 77 GLU A C 1
ATOM 618 O O . GLU A 1 77 ? -11.461 -22.438 -24.5 1 54.56 77 GLU A O 1
ATOM 623 N N . VAL A 1 78 ? -10.938 -21.516 -26.344 1 52.12 78 VAL A N 1
ATOM 624 C CA . VAL A 1 78 ? -11.031 -22.781 -27.047 1 52.12 78 VAL A CA 1
ATOM 625 C C . VAL A 1 78 ? -9.844 -23.672 -26.672 1 52.12 78 VAL A C 1
ATOM 627 O O . VAL A 1 78 ? -10.016 -24.875 -26.422 1 52.12 78 VAL A O 1
ATOM 630 N N . GLU A 1 79 ? -8.719 -23.062 -26.719 1 49.44 79 GLU A N 1
ATOM 631 C CA . GLU A 1 79 ? -7.547 -23.844 -26.328 1 49.44 79 GLU A CA 1
ATOM 632 C C . GLU A 1 79 ? -7.699 -24.422 -24.922 1 49.44 79 GLU A C 1
ATOM 634 O O . GLU A 1 79 ? -7.34 -25.562 -24.672 1 49.44 79 GLU A O 1
ATOM 639 N N . ASP A 1 80 ? -8.133 -23.719 -24.016 1 45.88 80 ASP A N 1
ATOM 640 C CA . ASP A 1 80 ? -8.398 -24.141 -22.641 1 45.88 80 ASP A CA 1
ATOM 641 C C . ASP A 1 80 ? -9.328 -25.344 -22.594 1 45.88 80 ASP A C 1
ATOM 643 O O . ASP A 1 80 ? -9.156 -26.234 -21.766 1 45.88 80 ASP A O 1
ATOM 647 N N . LEU A 1 81 ? -10.195 -25.438 -23.469 1 44.56 81 LEU A N 1
ATOM 648 C CA . LEU A 1 81 ? -11.094 -26.578 -23.594 1 44.56 81 LEU A CA 1
ATOM 649 C C . LEU A 1 81 ? -10.32 -27.812 -24.047 1 44.56 81 LEU A C 1
ATOM 651 O O . LEU A 1 81 ? -10.586 -28.922 -23.578 1 44.56 81 LEU A O 1
ATOM 655 N N . PHE A 1 82 ? -9.422 -27.703 -24.891 1 41.69 82 PHE A N 1
ATOM 656 C CA . PHE A 1 82 ? -8.672 -28.844 -25.422 1 41.69 82 PHE A CA 1
ATOM 657 C C . PHE A 1 82 ? -7.621 -29.312 -24.422 1 41.69 82 PHE A C 1
ATOM 659 O O . PHE A 1 82 ? -7.27 -30.484 -24.391 1 41.69 82 PHE A O 1
ATOM 666 N N . ASN A 1 83 ? -6.871 -28.422 -23.797 1 39.56 83 ASN A N 1
ATOM 667 C CA . ASN A 1 83 ? -5.875 -28.891 -22.844 1 39.56 83 ASN A CA 1
ATOM 668 C C . ASN A 1 83 ? -6.508 -29.734 -21.734 1 39.56 83 ASN A C 1
ATOM 670 O O . ASN A 1 83 ? -5.812 -30.234 -20.859 1 39.56 83 ASN A O 1
ATOM 674 N N . ASP A 1 84 ? -7.562 -30.016 -21.422 1 37.22 84 ASP A N 1
ATOM 675 C CA . ASP A 1 84 ? -8.086 -30.969 -20.453 1 37.22 84 ASP A CA 1
ATOM 676 C C . ASP A 1 84 ? -7.648 -32.406 -20.797 1 37.22 84 ASP A C 1
ATOM 678 O O . ASP A 1 84 ? -8.219 -33.375 -20.297 1 37.22 84 ASP A O 1
ATOM 682 N N . THR A 1 85 ? -6.941 -32.688 -21.75 1 33.5 85 THR A N 1
ATOM 683 C CA . THR A 1 85 ? -6.77 -34.156 -21.844 1 33.5 85 THR A CA 1
ATOM 684 C C . THR A 1 85 ? -5.809 -34.656 -20.766 1 33.5 85 THR A C 1
ATOM 686 O O . THR A 1 85 ? -5.102 -33.844 -20.141 1 33.5 85 THR A O 1
ATOM 689 N N . GLU A 1 86 ? -4.695 -35.719 -20.922 1 36.47 86 GLU A N 1
ATOM 690 C CA . GLU A 1 86 ? -4.266 -36.906 -20.203 1 36.47 86 GLU A CA 1
ATOM 691 C C . GLU A 1 86 ? -3.42 -36.531 -18.984 1 36.47 86 GLU A C 1
ATOM 693 O O . GLU A 1 86 ? -3.629 -37.062 -17.891 1 36.47 86 GLU A O 1
ATOM 698 N N . ALA A 1 87 ? -1.828 -36.656 -18.969 1 41 87 ALA A N 1
ATOM 699 C CA . ALA A 1 87 ? -0.796 -36.688 -17.938 1 41 87 ALA A CA 1
ATOM 700 C C . ALA A 1 87 ? -0.869 -35.438 -17.047 1 41 87 ALA A C 1
ATOM 702 O O . ALA A 1 87 ? -1.06 -34.312 -17.531 1 41 87 ALA A O 1
ATOM 703 N N . ALA A 1 88 ? -1.026 -35.375 -15.641 1 43.12 88 ALA A N 1
ATOM 704 C CA . ALA A 1 88 ? -1.427 -34.5 -14.555 1 43.12 88 ALA A CA 1
ATOM 705 C C . ALA A 1 88 ? -0.607 -33.219 -14.57 1 43.12 88 ALA A C 1
ATOM 707 O O . ALA A 1 88 ? 0.501 -33.156 -14.031 1 43.12 88 ALA A O 1
ATOM 708 N N . LEU A 1 89 ? -0.134 -32.406 -15.586 1 51.53 89 LEU A N 1
ATOM 709 C CA . LEU A 1 89 ? 0.643 -31.203 -15.867 1 51.53 89 LEU A CA 1
ATOM 710 C C . LEU A 1 89 ? 0.533 -30.203 -14.727 1 51.53 89 LEU A C 1
ATOM 712 O O . LEU A 1 89 ? -0.557 -29.969 -14.195 1 51.53 89 LEU A O 1
ATOM 716 N N . LEU A 1 90 ? 1.757 -30.109 -14.086 1 68.12 90 LEU A N 1
ATOM 717 C CA . LEU A 1 90 ? 1.801 -29.078 -13.055 1 68.12 90 LEU A CA 1
ATOM 718 C C . LEU A 1 90 ? 1.171 -27.781 -13.555 1 68.12 90 LEU A C 1
ATOM 720 O O . LEU A 1 90 ? 1.399 -27.375 -14.695 1 68.12 90 LEU A O 1
ATOM 724 N N . PRO A 1 91 ? 0.295 -27.312 -12.867 1 80.94 91 PRO A N 1
ATOM 725 C CA . PRO A 1 91 ? -0.339 -26.062 -13.258 1 80.94 91 PRO A CA 1
ATOM 726 C C . PRO A 1 91 ? 0.675 -24.969 -13.617 1 80.94 91 PRO A C 1
ATOM 728 O O . PRO A 1 91 ? 1.736 -24.875 -12.992 1 80.94 91 PRO A O 1
ATOM 731 N N . ALA A 1 92 ? 0.504 -24.422 -14.773 1 85.12 92 ALA A N 1
ATOM 732 C CA . ALA A 1 92 ? 1.379 -23.344 -15.227 1 85.12 92 ALA A CA 1
ATOM 733 C C . ALA A 1 92 ? 0.567 -22.156 -15.734 1 85.12 92 ALA A C 1
ATOM 735 O O . ALA A 1 92 ? -0.606 -22.297 -16.078 1 85.12 92 ALA A O 1
ATOM 736 N N . GLY A 1 93 ? 1.191 -20.906 -15.688 1 91.44 93 GLY A N 1
ATOM 737 C CA . GLY A 1 93 ? 0.565 -19.688 -16.188 1 91.44 93 GLY A CA 1
ATOM 738 C C . GLY A 1 93 ? 0.568 -18.562 -15.164 1 91.44 93 GLY A C 1
ATOM 739 O O . GLY A 1 93 ? 1.146 -18.703 -14.086 1 91.44 93 GLY A O 1
ATOM 740 N N . THR A 1 94 ? 0.053 -17.484 -15.594 1 94.56 94 THR A N 1
ATOM 741 C CA . THR A 1 94 ? -0.027 -16.328 -14.719 1 94.56 94 THR A CA 1
ATOM 742 C C . THR A 1 94 ? -1.432 -16.172 -14.141 1 94.56 94 THR A C 1
ATOM 744 O O . THR A 1 94 ? -2.42 -16.219 -14.875 1 94.56 94 THR A O 1
ATOM 747 N N . VAL A 1 95 ? -1.483 -16.125 -12.867 1 97.12 95 VAL A N 1
ATOM 748 C CA . VAL A 1 95 ? -2.754 -15.898 -12.188 1 97.12 95 VAL A CA 1
ATOM 749 C C . VAL A 1 95 ? -2.902 -14.414 -11.852 1 97.12 95 VAL A C 1
ATOM 751 O O . VAL A 1 95 ? -2.021 -13.82 -11.227 1 97.12 95 VAL A O 1
ATOM 754 N N . ARG A 1 96 ? -3.99 -13.836 -12.359 1 98.06 96 ARG A N 1
ATOM 755 C CA . ARG A 1 96 ? -4.344 -12.484 -11.953 1 98.06 96 ARG A CA 1
ATOM 756 C C . ARG A 1 96 ? -5.043 -12.484 -10.594 1 98.06 96 ARG A C 1
ATOM 758 O O . ARG A 1 96 ? -6.199 -12.898 -10.492 1 98.06 96 ARG A O 1
ATOM 765 N N . LEU A 1 97 ? -4.352 -11.891 -9.57 1 98.19 97 LEU A N 1
ATOM 766 C CA . LEU A 1 97 ? -4.766 -12.008 -8.172 1 98.19 97 LEU A CA 1
ATOM 767 C C . LEU A 1 97 ? -5.121 -10.648 -7.59 1 98.19 97 LEU A C 1
ATOM 769 O O . LEU A 1 97 ? -4.32 -9.711 -7.668 1 98.19 97 LEU A O 1
ATOM 773 N N . GLY A 1 98 ? -6.344 -10.516 -7.059 1 97.81 98 GLY A N 1
ATOM 774 C CA . GLY A 1 98 ? -6.77 -9.32 -6.344 1 97.81 98 GLY A CA 1
ATOM 775 C C . GLY A 1 98 ? -6.707 -9.477 -4.836 1 97.81 98 GLY A C 1
ATOM 776 O O . GLY A 1 98 ? -7.277 -10.414 -4.277 1 97.81 98 GLY A O 1
ATOM 777 N N . LEU A 1 99 ? -6.043 -8.508 -4.211 1 96.56 99 LEU A N 1
ATOM 778 C CA . LEU A 1 99 ? -5.844 -8.586 -2.768 1 96.56 99 LEU A CA 1
ATOM 779 C C . LEU A 1 99 ? -6.035 -7.219 -2.117 1 96.56 99 LEU A C 1
ATOM 781 O O . LEU A 1 99 ? -5.863 -6.184 -2.77 1 96.56 99 LEU A O 1
ATOM 785 N N . GLY A 1 100 ? -6.445 -7.289 -0.841 1 93.69 100 GLY A N 1
ATOM 786 C CA . GLY A 1 100 ? -6.148 -6.156 0.023 1 93.69 100 GLY A CA 1
ATOM 787 C C . GLY A 1 100 ? -4.766 -6.227 0.644 1 93.69 100 GLY A C 1
ATOM 788 O O . GLY A 1 100 ? -4.059 -7.223 0.481 1 93.69 100 GLY A O 1
ATOM 789 N N . GLU A 1 101 ? -4.406 -5.219 1.411 1 93.44 101 GLU A N 1
ATOM 790 C CA . GLU A 1 101 ? -3.07 -5.156 1.99 1 93.44 101 GLU A CA 1
ATOM 791 C C . GLU A 1 101 ? -2.875 -6.234 3.051 1 93.44 101 GLU A C 1
ATOM 793 O O . GLU A 1 101 ? -1.779 -6.785 3.191 1 93.44 101 GLU A O 1
ATOM 798 N N . VAL A 1 102 ? -3.91 -6.531 3.768 1 94.12 102 VAL A N 1
ATOM 799 C CA . VAL A 1 102 ? -3.818 -7.57 4.789 1 94.12 102 VAL A CA 1
ATOM 800 C C . VAL A 1 102 ? -3.541 -8.922 4.129 1 94.12 102 VAL A C 1
ATOM 802 O O . VAL A 1 102 ? -2.639 -9.648 4.551 1 94.12 102 VAL A O 1
ATOM 805 N N . SER A 1 103 ? -4.309 -9.172 3.121 1 96.06 103 SER A N 1
ATOM 806 C CA . SER A 1 103 ? -4.133 -10.422 2.389 1 96.06 103 SER A CA 1
ATOM 807 C C . SER A 1 103 ? -2.75 -10.5 1.749 1 96.06 103 SER A C 1
ATOM 809 O O . SER A 1 103 ? -2.145 -11.57 1.693 1 96.06 103 SER A O 1
ATOM 811 N N . MET A 1 104 ? -2.256 -9.375 1.298 1 96.19 104 MET A N 1
ATOM 812 C CA . MET A 1 104 ? -0.94 -9.359 0.662 1 96.19 104 MET A CA 1
ATOM 813 C C . MET A 1 104 ? 0.155 -9.695 1.669 1 96.19 104 MET A C 1
ATOM 815 O O . MET A 1 104 ? 1.096 -10.422 1.352 1 96.19 104 MET A O 1
ATOM 819 N N . THR A 1 105 ? 0.037 -9.141 2.803 1 96 105 THR A N 1
ATOM 820 C CA . THR A 1 105 ? 1.012 -9.453 3.842 1 96 105 THR A CA 1
ATOM 821 C C . THR A 1 105 ? 1.017 -10.945 4.152 1 96 105 THR A C 1
ATOM 823 O O . THR A 1 105 ? 2.08 -11.562 4.25 1 96 105 THR A O 1
ATOM 826 N N . TRP A 1 106 ? -0.106 -11.5 4.25 1 96.81 106 TRP A N 1
ATOM 827 C CA . TRP A 1 106 ? -0.231 -12.93 4.496 1 96.81 106 TRP A CA 1
ATOM 828 C C . TRP A 1 106 ? 0.328 -13.734 3.324 1 96.81 106 TRP A C 1
ATOM 830 O O . TRP A 1 106 ? 1.166 -14.617 3.514 1 96.81 106 TRP A O 1
ATOM 840 N N . LEU A 1 107 ? -0.121 -13.367 2.111 1 97 107 LEU A N 1
ATOM 841 C CA . LEU A 1 107 ? 0.329 -14.062 0.911 1 97 107 LEU A CA 1
ATOM 842 C C . LEU A 1 107 ? 1.843 -13.961 0.755 1 97 107 LEU A C 1
ATOM 844 O O . LEU A 1 107 ? 2.5 -14.922 0.358 1 97 107 LEU A O 1
ATOM 848 N N . GLY A 1 108 ? 2.379 -12.789 1.015 1 96.25 108 GLY A N 1
ATOM 849 C CA . GLY A 1 108 ? 3.818 -12.602 0.939 1 96.25 108 GLY A CA 1
ATOM 850 C C . GLY A 1 108 ? 4.594 -13.625 1.744 1 96.25 108 GLY A C 1
ATOM 851 O O . GLY A 1 108 ? 5.594 -14.172 1.27 1 96.25 108 GLY A O 1
ATOM 852 N N . GLY A 1 109 ? 4.086 -13.906 2.896 1 95.06 109 GLY A N 1
ATOM 853 C CA . GLY A 1 109 ? 4.711 -14.883 3.766 1 95.06 109 GLY A CA 1
ATOM 854 C C . GLY A 1 109 ? 4.66 -16.297 3.209 1 95.06 109 GLY A C 1
ATOM 855 O O . GLY A 1 109 ? 5.453 -17.156 3.605 1 95.06 109 GLY A O 1
ATOM 856 N N . LEU A 1 110 ? 3.758 -16.516 2.309 1 96.19 110 LEU A N 1
ATOM 857 C CA . LEU A 1 110 ? 3.527 -17.859 1.788 1 96.19 110 LEU A CA 1
ATOM 858 C C . LEU A 1 110 ? 4.258 -18.062 0.465 1 96.19 110 LEU A C 1
ATOM 860 O O . LEU A 1 110 ? 4.273 -19.172 -0.074 1 96.19 110 LEU A O 1
ATOM 864 N N . MET A 1 111 ? 4.875 -17.031 -0.036 1 96.06 111 MET A N 1
ATOM 865 C CA . MET A 1 111 ? 5.41 -17.062 -1.395 1 96.06 111 MET A CA 1
ATOM 866 C C . MET A 1 111 ? 6.441 -18.172 -1.545 1 96.06 111 MET A C 1
ATOM 868 O O . MET A 1 111 ? 6.453 -18.891 -2.551 1 96.06 111 MET A O 1
ATOM 872 N N . PRO A 1 112 ? 7.355 -18.391 -0.575 1 93.81 112 PRO A N 1
ATOM 873 C CA . PRO A 1 112 ? 8.312 -19.484 -0.729 1 93.81 112 PRO A CA 1
ATOM 874 C C . PRO A 1 112 ? 7.625 -20.844 -0.872 1 93.81 112 PRO A C 1
ATOM 876 O O . PRO A 1 112 ? 8.031 -21.656 -1.709 1 93.81 112 PRO A O 1
ATOM 879 N N . MET A 1 113 ? 6.602 -21.062 -0.091 1 94.31 113 MET A N 1
ATOM 880 C CA . MET A 1 113 ? 5.879 -22.328 -0.146 1 94.31 113 MET A CA 1
ATOM 881 C C . MET A 1 113 ? 5.094 -22.453 -1.447 1 94.31 113 MET A C 1
ATOM 883 O O . MET A 1 113 ? 5.016 -23.531 -2.031 1 94.31 113 MET A O 1
ATOM 887 N N . LEU A 1 114 ? 4.5 -21.359 -1.868 1 95.5 114 LEU A N 1
ATOM 888 C CA . LEU A 1 114 ? 3.744 -21.375 -3.117 1 95.5 114 LEU A CA 1
ATOM 889 C C . LEU A 1 114 ? 4.66 -21.656 -4.305 1 95.5 114 LEU A C 1
ATOM 891 O O . LEU A 1 114 ? 4.277 -22.359 -5.234 1 95.5 114 LEU A O 1
ATOM 895 N N . ARG A 1 115 ? 5.805 -21.062 -4.266 1 91.69 115 ARG A N 1
ATOM 896 C CA . ARG A 1 115 ? 6.766 -21.281 -5.34 1 91.69 115 ARG A CA 1
ATOM 897 C C . ARG A 1 115 ? 7.141 -22.75 -5.438 1 91.69 115 ARG A C 1
ATOM 899 O O . ARG A 1 115 ? 7.297 -23.297 -6.539 1 91.69 115 ARG A O 1
ATOM 906 N N . ARG A 1 116 ? 7.297 -23.391 -4.332 1 90.31 116 ARG A N 1
ATOM 907 C CA . ARG A 1 116 ? 7.648 -24.812 -4.309 1 90.31 116 ARG A CA 1
ATOM 908 C C . ARG A 1 116 ? 6.496 -25.672 -4.82 1 90.31 116 ARG A C 1
ATOM 910 O O . ARG A 1 116 ? 6.711 -26.609 -5.598 1 90.31 116 ARG A O 1
ATOM 917 N N . ALA A 1 117 ? 5.34 -25.344 -4.406 1 92 117 ALA A N 1
ATOM 918 C CA . ALA A 1 117 ? 4.164 -26.141 -4.746 1 92 117 ALA A CA 1
ATOM 919 C C . ALA A 1 117 ? 3.729 -25.906 -6.188 1 92 117 ALA A C 1
ATOM 921 O O . ALA A 1 117 ? 3.213 -26.797 -6.848 1 92 117 ALA A O 1
ATOM 922 N N . LEU A 1 118 ? 3.887 -24.688 -6.633 1 94.75 118 LEU A N 1
ATOM 923 C CA . LEU A 1 118 ? 3.447 -24.25 -7.957 1 94.75 118 LEU A CA 1
ATOM 924 C C . LEU A 1 118 ? 4.574 -23.547 -8.695 1 94.75 118 LEU A C 1
ATOM 926 O O . LEU A 1 118 ? 4.453 -22.359 -9.031 1 94.75 118 LEU A O 1
ATOM 930 N N . PRO A 1 119 ? 5.566 -24.234 -9.07 1 90.75 119 PRO A N 1
ATOM 931 C CA . PRO A 1 119 ? 6.801 -23.641 -9.57 1 90.75 119 PRO A CA 1
ATOM 932 C C . PRO A 1 119 ? 6.625 -22.953 -10.922 1 90.75 119 PRO A C 1
ATOM 934 O O . PRO A 1 119 ? 7.461 -22.141 -11.328 1 90.75 119 PRO A O 1
ATOM 937 N N . HIS A 1 120 ? 5.574 -23.266 -11.609 1 90.5 120 HIS A N 1
ATOM 938 C CA . HIS A 1 120 ? 5.418 -22.719 -12.945 1 90.5 120 HIS A CA 1
ATOM 939 C C . HIS A 1 120 ? 4.258 -21.734 -13.008 1 90.5 120 HIS A C 1
ATOM 941 O O . HIS A 1 120 ? 3.816 -21.344 -14.094 1 90.5 120 HIS A O 1
ATOM 947 N N . VAL A 1 121 ? 3.773 -21.344 -11.859 1 94.5 121 VAL A N 1
ATOM 948 C CA . VAL A 1 121 ? 2.723 -20.328 -11.758 1 94.5 121 VAL A CA 1
ATOM 949 C C . VAL A 1 121 ? 3.33 -18.984 -11.367 1 94.5 121 VAL A C 1
ATOM 951 O O . VAL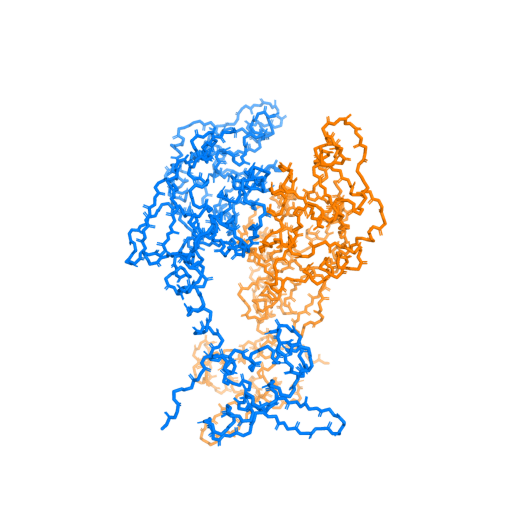 A 1 121 ? 4.152 -18.922 -10.453 1 94.5 121 VAL A O 1
ATOM 954 N N . THR A 1 122 ? 3.002 -17.938 -12.141 1 95.88 122 THR A N 1
ATOM 955 C CA . THR A 1 122 ? 3.385 -16.578 -11.797 1 95.88 122 THR A CA 1
ATOM 956 C C . THR A 1 122 ? 2.156 -15.75 -11.445 1 95.88 122 THR A C 1
ATOM 958 O O . THR A 1 122 ? 1.023 -16.156 -11.703 1 95.88 122 THR A O 1
ATOM 961 N N . TYR A 1 123 ? 2.396 -14.633 -10.828 1 97.5 123 TYR A N 1
ATOM 962 C CA . TYR A 1 123 ? 1.287 -13.859 -10.281 1 97.5 123 TYR A CA 1
ATOM 963 C C . TYR A 1 123 ? 1.335 -12.422 -10.773 1 97.5 123 TYR A C 1
ATOM 965 O O . TYR A 1 123 ? 2.404 -11.805 -10.82 1 97.5 123 TYR A O 1
ATOM 973 N N . ASP A 1 124 ? 0.257 -11.945 -11.18 1 97.31 124 ASP A N 1
ATOM 974 C CA . ASP A 1 124 ? -0.025 -10.523 -11.359 1 97.31 124 ASP A CA 1
ATOM 975 C C . ASP A 1 124 ? -0.984 -10.016 -10.281 1 97.31 124 ASP A C 1
ATOM 977 O O . ASP A 1 124 ? -2.193 -10.242 -10.367 1 97.31 124 ASP A O 1
ATOM 981 N N . ILE A 1 125 ? -0.414 -9.289 -9.336 1 97.94 125 ILE A N 1
ATOM 982 C CA . ILE A 1 125 ? -1.16 -8.961 -8.125 1 97.94 125 ILE A CA 1
ATOM 983 C C . ILE A 1 125 ? -1.642 -7.516 -8.188 1 97.94 125 ILE A C 1
ATOM 985 O O . ILE A 1 125 ? -0.852 -6.605 -8.438 1 97.94 125 ILE A O 1
ATOM 989 N N . GLU A 1 126 ? -2.877 -7.379 -7.883 1 96.31 126 GLU A N 1
ATOM 990 C CA . GLU A 1 126 ? -3.492 -6.059 -7.781 1 96.31 126 GLU A CA 1
ATOM 991 C C . GLU A 1 126 ? -4.031 -5.805 -6.375 1 96.31 126 GLU A C 1
ATOM 993 O O . GLU A 1 126 ? -4.895 -6.543 -5.895 1 96.31 126 GLU A O 1
ATOM 998 N N . LEU A 1 127 ? -3.508 -4.824 -5.809 1 95.06 127 LEU A N 1
ATOM 999 C CA . LEU A 1 127 ? -4.023 -4.379 -4.52 1 95.06 127 LEU A CA 1
ATOM 1000 C C . LEU A 1 127 ? -5.055 -3.271 -4.703 1 95.06 127 LEU A C 1
ATOM 1002 O O . LEU A 1 127 ? -4.754 -2.229 -5.285 1 95.06 127 LEU A O 1
ATOM 1006 N N . ASP A 1 128 ? -6.227 -3.545 -4.195 1 91.75 128 ASP A N 1
ATOM 1007 C CA . ASP A 1 128 ? -7.312 -2.576 -4.324 1 91.75 128 ASP A CA 1
ATOM 1008 C C . ASP A 1 128 ? -8.398 -2.828 -3.283 1 91.75 128 ASP A C 1
ATOM 1010 O O . ASP A 1 128 ? -8.289 -3.75 -2.473 1 91.75 128 ASP A O 1
ATOM 1014 N N . LEU A 1 129 ? -9.406 -1.982 -3.291 1 88.25 129 LEU A N 1
ATOM 1015 C CA . LEU A 1 129 ? -10.555 -2.143 -2.408 1 88.25 129 LEU A CA 1
ATOM 1016 C C . LEU A 1 129 ? -11.383 -3.359 -2.811 1 88.25 129 LEU A C 1
ATOM 1018 O O . LEU A 1 129 ? -11.492 -3.674 -3.998 1 88.25 129 LEU A O 1
ATOM 1022 N N . GLY A 1 130 ? -11.984 -3.906 -1.804 1 89.12 130 GLY A N 1
ATOM 1023 C CA . GLY A 1 130 ? -12.789 -5.098 -2.033 1 89.12 130 GLY A CA 1
ATOM 1024 C C . GLY A 1 130 ? -13.867 -4.895 -3.086 1 89.12 130 GLY A C 1
ATOM 1025 O O . GLY A 1 130 ? -14.086 -5.77 -3.928 1 89.12 130 GLY A O 1
ATOM 1026 N N . VAL A 1 131 ? -14.523 -3.793 -3.047 1 86 131 VAL A N 1
ATOM 1027 C CA . VAL A 1 131 ? -15.609 -3.516 -3.98 1 86 131 VAL A CA 1
ATOM 1028 C C . VAL A 1 131 ? -15.086 -3.531 -5.41 1 86 131 VAL A C 1
ATOM 1030 O O . VAL A 1 131 ? -15.734 -4.066 -6.312 1 86 131 VAL A O 1
ATOM 1033 N N . LYS A 1 132 ? -13.922 -2.996 -5.582 1 89.69 132 LYS A N 1
ATOM 1034 C CA . LYS A 1 132 ? -13.32 -2.959 -6.91 1 89.69 132 LYS A CA 1
ATOM 1035 C C . LYS A 1 132 ? -12.875 -4.352 -7.348 1 89.69 132 LYS A C 1
ATOM 1037 O O . LYS A 1 132 ? -13.023 -4.715 -8.516 1 89.69 132 LYS A O 1
ATOM 1042 N N . LEU A 1 133 ? -12.352 -5.074 -6.48 1 94.12 133 LEU A N 1
ATOM 1043 C CA . LEU A 1 133 ? -11.898 -6.426 -6.789 1 94.12 133 LEU A CA 1
ATOM 1044 C C . LEU A 1 133 ? -13.062 -7.309 -7.219 1 94.12 133 LEU A C 1
ATOM 1046 O O . LEU A 1 133 ? -12.945 -8.078 -8.172 1 94.12 133 LEU A O 1
ATOM 1050 N N . ARG A 1 134 ? -14.164 -7.133 -6.516 1 93.38 134 ARG A N 1
ATOM 1051 C CA . ARG A 1 134 ? -15.344 -7.91 -6.859 1 93.38 134 ARG A CA 1
ATOM 1052 C C . ARG A 1 134 ? -15.852 -7.555 -8.258 1 93.38 134 ARG A C 1
ATOM 1054 O O . ARG A 1 134 ? -16.234 -8.438 -9.023 1 93.38 134 ARG A O 1
ATOM 1061 N N . GLU A 1 135 ? -15.844 -6.289 -8.547 1 92.31 135 GLU A N 1
ATOM 1062 C CA . GLU A 1 135 ? -16.234 -5.84 -9.875 1 92.31 135 GLU A CA 1
ATOM 1063 C C . GLU A 1 135 ? -15.352 -6.461 -10.953 1 92.31 135 GLU A C 1
ATOM 1065 O O . GLU A 1 135 ? -15.844 -6.895 -11.992 1 92.31 135 GLU A O 1
ATOM 1070 N N . ARG A 1 136 ? -14.109 -6.52 -10.672 1 95 136 ARG A N 1
ATOM 1071 C CA . ARG A 1 136 ? -13.156 -7.043 -11.641 1 95 136 ARG A CA 1
ATOM 1072 C C . ARG A 1 136 ? -13.297 -8.555 -11.789 1 95 136 ARG A C 1
ATOM 1074 O O . ARG A 1 136 ? -13.07 -9.102 -12.867 1 95 136 ARG A O 1
ATOM 1081 N N . LEU A 1 137 ? -13.656 -9.242 -10.758 1 95.38 137 LEU A N 1
ATOM 1082 C CA . LEU A 1 137 ? -13.945 -10.664 -10.836 1 95.38 137 LEU A CA 1
ATOM 1083 C C . LEU A 1 137 ? -15.133 -10.938 -11.742 1 95.38 137 LEU A C 1
ATOM 1085 O O . LEU A 1 137 ? -15.078 -11.82 -12.602 1 95.38 137 LEU A O 1
ATOM 1089 N N . VAL A 1 138 ? -16.156 -10.148 -11.523 1 93.38 138 VAL A N 1
ATOM 1090 C CA . VAL A 1 138 ? -17.375 -10.312 -12.312 1 93.38 138 VAL A CA 1
ATOM 1091 C C . VAL A 1 138 ? -17.094 -10.016 -13.781 1 93.38 138 VAL A C 1
ATOM 1093 O O . VAL A 1 138 ? -17.578 -10.719 -14.672 1 93.38 138 VAL A O 1
ATOM 1096 N N . ALA A 1 139 ? -16.266 -9.031 -13.984 1 93.81 139 ALA A N 1
ATOM 1097 C CA . ALA A 1 139 ? -15.922 -8.609 -15.336 1 93.81 139 ALA A CA 1
ATOM 1098 C C . ALA A 1 139 ? -14.945 -9.586 -15.984 1 93.81 139 ALA A C 1
ATOM 1100 O O . ALA A 1 139 ? -14.695 -9.516 -17.188 1 93.81 139 ALA A O 1
ATOM 1101 N N . GLY A 1 140 ? -14.328 -10.398 -15.219 1 92.88 140 GLY A N 1
ATOM 1102 C CA . GLY A 1 140 ? -13.414 -11.406 -15.734 1 92.88 140 GLY A CA 1
ATOM 1103 C C . GLY A 1 140 ? -12 -10.891 -15.914 1 92.88 140 GLY A C 1
ATOM 1104 O O . GLY A 1 140 ? -11.172 -11.539 -16.562 1 92.88 140 GLY A O 1
ATOM 1105 N N . THR A 1 141 ? -11.688 -9.711 -15.391 1 94.5 141 THR A N 1
ATOM 1106 C CA . THR A 1 141 ? -10.352 -9.141 -15.523 1 94.5 141 THR A CA 1
ATOM 1107 C C . THR A 1 141 ? -9.477 -9.516 -14.328 1 94.5 141 THR A C 1
ATOM 1109 O O . THR A 1 141 ? -8.312 -9.109 -14.25 1 94.5 141 THR A O 1
ATOM 1112 N N . LEU A 1 142 ? -10.055 -10.25 -13.438 1 96.88 142 LEU A N 1
ATOM 1113 C CA . LEU A 1 142 ? -9.375 -10.883 -12.312 1 96.88 142 LEU A CA 1
ATOM 1114 C C . LEU A 1 142 ? -9.766 -12.352 -12.203 1 96.88 142 LEU A C 1
ATOM 1116 O O . LEU A 1 142 ? -10.914 -12.719 -12.453 1 96.88 142 LEU A O 1
ATOM 1120 N N . ASP A 1 143 ? -8.75 -13.164 -11.789 1 97.12 143 ASP A N 1
ATOM 1121 C CA . ASP A 1 143 ? -9.008 -14.602 -11.75 1 97.12 143 ASP A CA 1
ATOM 1122 C C . ASP A 1 143 ? -9.469 -15.039 -10.359 1 97.12 143 ASP A C 1
ATOM 1124 O O . ASP A 1 143 ? -10.305 -15.938 -10.227 1 97.12 143 ASP A O 1
ATOM 1128 N N . VAL A 1 144 ? -8.898 -14.484 -9.352 1 97.69 144 VAL A N 1
ATOM 1129 C CA . VAL A 1 144 ? -9.188 -14.82 -7.965 1 97.69 144 VAL A CA 1
ATOM 1130 C C . VAL A 1 144 ? -8.914 -13.609 -7.07 1 97.69 144 VAL A C 1
ATOM 1132 O O . VAL A 1 144 ? -8.086 -12.758 -7.406 1 97.69 144 VAL A O 1
ATOM 1135 N N . ALA A 1 145 ? -9.688 -13.492 -5.98 1 97.75 145 ALA A N 1
ATOM 1136 C CA . ALA A 1 145 ? -9.477 -12.398 -5.035 1 97.75 145 ALA A CA 1
ATOM 1137 C C . ALA A 1 145 ? -9.57 -12.898 -3.594 1 97.75 145 ALA A C 1
ATOM 1139 O O . ALA A 1 145 ? -10.297 -13.852 -3.307 1 97.75 145 ALA A O 1
ATOM 1140 N N . LEU A 1 146 ? -8.766 -12.344 -2.758 1 96.69 146 LEU A N 1
ATOM 1141 C CA . LEU A 1 146 ? -8.938 -12.461 -1.313 1 96.69 146 LEU A CA 1
ATOM 1142 C C . LEU A 1 146 ? -9.539 -11.188 -0.729 1 96.69 146 LEU A C 1
ATOM 1144 O O . LEU A 1 146 ? -8.898 -10.141 -0.725 1 96.69 146 LEU A O 1
ATOM 1148 N N . VAL A 1 147 ? -10.773 -11.305 -0.189 1 93.19 147 VAL A N 1
ATOM 1149 C CA . VAL A 1 147 ? -11.523 -10.109 0.179 1 93.19 147 VAL A CA 1
ATOM 1150 C C . VAL A 1 147 ? -11.977 -10.203 1.633 1 93.19 147 VAL A C 1
ATOM 1152 O O . VAL A 1 147 ? -12.18 -11.305 2.152 1 93.19 147 VAL A O 1
ATOM 1155 N N . ALA A 1 148 ? -12.109 -9.016 2.15 1 90.19 148 ALA A N 1
ATOM 1156 C CA . ALA A 1 148 ? -12.625 -8.922 3.514 1 90.19 148 ALA A CA 1
ATOM 1157 C C . ALA A 1 148 ? -14.133 -8.68 3.51 1 90.19 148 ALA A C 1
ATOM 1159 O O . ALA A 1 148 ? -14.648 -7.949 2.66 1 90.19 148 ALA A O 1
ATOM 1160 N N . ASN A 1 149 ? -14.727 -9.203 4.57 1 82.62 149 ASN A N 1
ATOM 1161 C CA . ASN A 1 149 ? -16.141 -8.977 4.852 1 82.62 149 ASN A CA 1
ATOM 1162 C C . ASN A 1 149 ? -17 -9.188 3.609 1 82.62 149 ASN A C 1
ATOM 1164 O O . ASN A 1 149 ? -17.812 -8.328 3.26 1 82.62 149 ASN A O 1
ATOM 1168 N N . SER A 1 150 ? -16.844 -10.25 3.121 1 72.88 150 SER A N 1
ATOM 1169 C CA . SER A 1 150 ? -17.469 -10.57 1.844 1 72.88 150 SER A CA 1
ATOM 1170 C C . SER A 1 150 ? -18.984 -10.586 1.963 1 72.88 150 SER A C 1
ATOM 1172 O O . SER A 1 150 ? -19.531 -10.977 3 1 72.88 150 SER A O 1
ATOM 1174 N N . ARG A 1 151 ? -19.578 -9.852 1.013 1 76 151 ARG A N 1
ATOM 1175 C CA . ARG A 1 151 ? -21.016 -9.938 0.795 1 76 151 ARG A CA 1
ATOM 1176 C C . ARG A 1 151 ? -21.344 -10.781 -0.435 1 76 151 ARG A C 1
ATOM 1178 O O . ARG A 1 151 ? -20.516 -10.883 -1.351 1 76 151 ARG A O 1
ATOM 1185 N N . GLU A 1 152 ? -22.469 -11.367 -0.28 1 80 152 GLU A N 1
ATOM 1186 C CA . GLU A 1 152 ? -22.875 -12.188 -1.416 1 80 152 GLU A CA 1
ATOM 1187 C C . GLU A 1 152 ? -23 -11.352 -2.686 1 80 152 GLU A C 1
ATOM 1189 O O . GLU A 1 152 ? -23.578 -10.266 -2.668 1 80 152 GLU A O 1
ATOM 1194 N N . THR A 1 153 ? -22.25 -11.719 -3.588 1 86.69 153 THR A N 1
ATOM 1195 C CA . THR A 1 153 ? -22.328 -11.156 -4.934 1 86.69 153 THR A CA 1
ATOM 1196 C C . THR A 1 153 ? -22.688 -12.234 -5.949 1 86.69 153 THR A C 1
ATOM 1198 O O . THR A 1 153 ? -22.078 -13.305 -5.973 1 86.69 153 THR A O 1
ATOM 1201 N N . ALA A 1 154 ? -23.672 -11.914 -6.723 1 88 154 ALA A N 1
ATOM 1202 C CA . ALA A 1 154 ? -24.109 -12.883 -7.727 1 88 154 ALA A CA 1
ATOM 1203 C C . ALA A 1 154 ? -22.953 -13.258 -8.656 1 88 154 ALA A C 1
ATOM 1205 O O . ALA A 1 154 ? -22.188 -12.398 -9.094 1 88 154 ALA A O 1
ATOM 1206 N N . GLY A 1 155 ? -22.844 -14.57 -8.82 1 92.25 155 GLY A N 1
ATOM 1207 C CA . GLY A 1 155 ? -21.859 -15.062 -9.766 1 92.25 155 GLY A CA 1
ATOM 1208 C C . GLY A 1 155 ? -20.516 -15.367 -9.117 1 92.25 155 GLY A C 1
ATOM 1209 O O . GLY A 1 155 ? -19.625 -15.93 -9.758 1 92.25 155 GLY A O 1
ATOM 1210 N N . LEU A 1 156 ? -20.453 -15 -7.914 1 95.31 156 LEU A N 1
ATOM 1211 C CA . LEU A 1 156 ? -19.203 -15.25 -7.215 1 95.31 156 LEU A CA 1
ATOM 1212 C C . LEU A 1 156 ? -19.391 -16.281 -6.105 1 95.31 156 LEU A C 1
ATOM 1214 O O . LEU A 1 156 ? -20.406 -16.281 -5.422 1 95.31 156 LEU A O 1
ATOM 1218 N N . ALA A 1 157 ? -18.438 -17.172 -5.992 1 94.06 157 ALA A N 1
ATOM 1219 C CA . ALA A 1 157 ? -18.359 -18.109 -4.879 1 94.06 157 ALA A CA 1
ATOM 1220 C C . ALA A 1 157 ? -17.312 -17.672 -3.859 1 94.06 157 ALA A C 1
ATOM 1222 O O . ALA A 1 157 ? -16.234 -17.188 -4.227 1 94.06 157 ALA A O 1
ATOM 1223 N N . TYR A 1 158 ? -17.625 -17.875 -2.627 1 95 158 TYR A N 1
ATOM 1224 C CA . TYR A 1 158 ? -16.734 -17.469 -1.543 1 95 158 TYR A CA 1
ATOM 1225 C C . TYR A 1 158 ? -16.359 -18.656 -0.663 1 95 158 TYR A C 1
ATOM 1227 O O . TYR A 1 158 ? -17.219 -19.453 -0.298 1 95 158 TYR A O 1
ATOM 1235 N N . THR A 1 159 ? -15.125 -18.828 -0.361 1 95 159 THR A N 1
ATOM 1236 C CA . THR A 1 159 ? -14.625 -19.812 0.589 1 95 159 THR A CA 1
ATOM 1237 C C . THR A 1 159 ? -13.93 -19.125 1.762 1 95 159 THR A C 1
ATOM 1239 O O . THR A 1 159 ? -12.977 -18.359 1.568 1 95 159 THR A O 1
ATOM 1242 N N . PRO A 1 160 ? -14.367 -19.438 2.973 1 93.81 160 PRO A N 1
ATOM 1243 C CA . PRO A 1 160 ? -13.75 -18.781 4.133 1 93.81 160 PRO A CA 1
ATOM 1244 C C . PRO A 1 160 ? -12.266 -19.094 4.258 1 93.81 160 PRO A C 1
ATOM 1246 O O . PRO A 1 160 ? -11.836 -20.219 4 1 93.81 160 PRO A O 1
ATOM 1249 N N . LEU A 1 161 ? -11.562 -18.078 4.609 1 94.25 161 LEU A N 1
ATOM 1250 C CA . LEU A 1 161 ? -10.117 -18.203 4.75 1 94.25 161 LEU A CA 1
ATOM 1251 C C . LEU A 1 161 ? -9.695 -18.031 6.203 1 94.25 161 LEU A C 1
ATOM 1253 O O . LEU A 1 161 ? -8.781 -18.703 6.68 1 94.25 161 LEU A O 1
ATOM 1257 N N . GLY A 1 162 ? -10.305 -17.062 6.891 1 92.94 162 GLY A N 1
ATOM 1258 C CA . GLY A 1 162 ? -9.977 -16.828 8.289 1 92.94 162 GLY A CA 1
ATOM 1259 C C . GLY A 1 162 ? -10.336 -15.422 8.742 1 92.94 162 GLY A C 1
ATOM 1260 O O . GLY A 1 162 ? -10.938 -14.656 7.992 1 92.94 162 GLY A O 1
ATOM 1261 N N . LYS A 1 163 ? -9.969 -15.203 10.023 1 93.5 163 LYS A N 1
ATOM 1262 C CA . LYS A 1 163 ? -10.312 -13.93 10.656 1 93.5 163 LYS A CA 1
ATOM 1263 C C . LYS A 1 163 ? -9.055 -13.188 11.109 1 93.5 163 LYS A C 1
ATOM 1265 O O . LYS A 1 163 ? -8.07 -13.812 11.5 1 93.5 163 LYS A O 1
ATOM 1270 N N . VAL A 1 164 ? -9.133 -11.875 11 1 93.94 164 VAL A N 1
ATOM 1271 C CA . VAL A 1 164 ? -8.016 -11.047 11.43 1 93.94 164 VAL A CA 1
ATOM 1272 C C . VAL A 1 164 ? -8.5 -10.023 12.453 1 93.94 164 VAL A C 1
ATOM 1274 O O . VAL A 1 164 ? -9.289 -9.133 12.125 1 93.94 164 VAL A O 1
ATOM 1277 N N . PRO A 1 165 ? -8 -10.141 13.633 1 93.06 165 PRO A N 1
ATOM 1278 C CA . PRO A 1 165 ? -8.359 -9.133 14.641 1 93.06 165 PRO A CA 1
ATOM 1279 C C . PRO A 1 165 ? -7.727 -7.773 14.359 1 93.06 165 PRO A C 1
ATOM 1281 O O . PRO A 1 165 ? -6.578 -7.703 13.914 1 93.06 165 PRO A O 1
ATOM 1284 N N . MET A 1 166 ? -8.531 -6.777 14.625 1 93.44 166 MET A N 1
ATOM 1285 C CA . MET A 1 166 ? -8.047 -5.402 14.57 1 93.44 166 MET A CA 1
ATOM 1286 C C . MET A 1 166 ? -7.777 -4.863 15.977 1 93.44 166 MET A C 1
ATOM 1288 O O . MET A 1 166 ? -8.523 -5.164 16.906 1 93.44 166 MET A O 1
ATOM 1292 N N . VAL A 1 167 ? -6.75 -4.012 16.062 1 94.19 167 VAL A N 1
ATOM 1293 C CA . VAL A 1 167 ? -6.387 -3.488 17.375 1 94.19 167 VAL A CA 1
ATOM 1294 C C . VAL A 1 167 ? -6.047 -2.004 17.266 1 94.19 167 VAL A C 1
ATOM 1296 O O . VAL A 1 167 ? -5.461 -1.565 16.266 1 94.19 167 VAL A O 1
ATOM 1299 N N . TRP A 1 168 ? -6.43 -1.262 18.266 1 96.12 168 TRP A N 1
ATOM 1300 C CA . TRP A 1 168 ? -6.008 0.13 18.375 1 96.12 168 TRP A CA 1
ATOM 1301 C C . TRP A 1 168 ? -4.586 0.225 18.922 1 96.12 168 TRP A C 1
ATOM 1303 O O . TRP A 1 168 ? -4.289 -0.314 19.984 1 96.12 168 TRP A O 1
ATOM 1313 N N . VAL A 1 169 ? -3.73 0.94 18.172 1 96.69 169 VAL A N 1
ATOM 1314 C CA . VAL A 1 169 ? -2.332 0.991 18.578 1 96.69 169 VAL A CA 1
ATOM 1315 C C . VAL A 1 169 ? -1.805 2.418 18.438 1 96.69 169 VAL A C 1
ATOM 1317 O O . VAL A 1 169 ? -2.385 3.234 17.719 1 96.69 169 VAL A O 1
ATOM 1320 N N . CYS A 1 170 ? -0.784 2.686 19.141 1 97.44 170 CYS A N 1
ATOM 1321 C CA . CYS A 1 170 ? 0.06 3.869 19.016 1 97.44 170 CYS A CA 1
ATOM 1322 C C . CYS A 1 170 ? 1.501 3.551 19.406 1 97.44 170 CYS A C 1
ATOM 1324 O O . CYS A 1 170 ? 1.791 2.459 19.891 1 97.44 170 CYS A O 1
ATOM 1326 N N . ALA A 1 171 ? 2.375 4.449 19.016 1 97.81 171 ALA A N 1
ATOM 1327 C CA . ALA A 1 171 ? 3.736 4.293 19.531 1 97.81 171 ALA A CA 1
ATOM 1328 C C . ALA A 1 171 ? 3.756 4.266 21.047 1 97.81 171 ALA A C 1
ATOM 1330 O O . ALA A 1 171 ? 3.041 5.031 21.703 1 97.81 171 ALA A O 1
ATOM 1331 N N . THR A 1 172 ? 4.59 3.42 21.578 1 96.94 172 THR A N 1
ATOM 1332 C CA . THR A 1 172 ? 4.656 3.24 23.016 1 96.94 172 THR A CA 1
ATOM 1333 C C . THR A 1 172 ? 4.988 4.559 23.703 1 96.94 172 THR A C 1
ATOM 1335 O O . THR A 1 172 ? 4.496 4.832 24.812 1 96.94 172 THR A O 1
ATOM 1338 N N . SER A 1 173 ? 5.727 5.371 23.078 1 93.94 173 SER A N 1
ATOM 1339 C CA . SER A 1 173 ? 6.148 6.648 23.656 1 93.94 173 SER A CA 1
ATOM 1340 C C . SER A 1 173 ? 4.953 7.566 23.891 1 93.94 173 SER A C 1
ATOM 1342 O O . SER A 1 173 ? 5.02 8.477 24.719 1 93.94 173 SER A O 1
ATOM 1344 N N . LEU A 1 174 ? 3.893 7.371 23.203 1 95.69 174 LEU A N 1
ATOM 1345 C CA . LEU A 1 174 ? 2.725 8.242 23.312 1 95.69 174 LEU A CA 1
ATOM 1346 C C . LEU A 1 174 ? 1.947 7.941 24.594 1 95.69 174 LEU A C 1
ATOM 1348 O O . LEU A 1 174 ? 1.111 8.742 25.016 1 95.69 174 LEU A O 1
ATOM 1352 N N . LEU A 1 175 ? 2.193 6.812 25.172 1 95.56 175 LEU A N 1
ATOM 1353 C CA . LEU A 1 175 ? 1.423 6.387 26.328 1 95.56 175 LEU A CA 1
ATOM 1354 C C . LEU A 1 175 ? 1.872 7.133 27.578 1 95.56 175 LEU A C 1
ATOM 1356 O O . LEU A 1 175 ? 1.191 7.094 28.609 1 95.56 175 LEU A O 1
ATOM 1360 N N . PHE A 1 176 ? 3.027 7.84 27.391 1 93.31 176 PHE A N 1
ATOM 1361 C CA . PHE A 1 176 ? 3.588 8.508 28.562 1 93.31 176 PHE A CA 1
ATOM 1362 C C . PHE A 1 176 ? 3.898 9.969 28.25 1 93.31 176 PHE A C 1
ATOM 1364 O O . PHE A 1 176 ? 4.258 10.305 27.125 1 93.31 176 PHE A O 1
ATOM 1371 N N . THR A 1 177 ? 3.787 10.773 29.281 1 89.38 177 THR A N 1
ATOM 1372 C CA . THR A 1 177 ? 4.27 12.141 29.172 1 89.38 177 THR A CA 1
ATOM 1373 C C . THR A 1 177 ? 5.793 12.188 29.25 1 89.38 177 THR A C 1
ATOM 1375 O O . THR A 1 177 ? 6.434 11.195 29.594 1 89.38 177 THR A O 1
ATOM 1378 N N . PRO A 1 178 ? 6.293 13.312 28.812 1 84.62 178 PRO A N 1
ATOM 1379 C CA . PRO A 1 178 ? 7.75 13.422 28.922 1 84.62 178 PRO A CA 1
ATOM 1380 C C . PRO A 1 178 ? 8.266 13.148 30.328 1 84.62 178 PRO A C 1
ATOM 1382 O O . PRO A 1 178 ? 9.398 12.688 30.5 1 84.62 178 PRO A O 1
ATOM 1385 N N . GLU A 1 179 ? 7.449 13.344 31.359 1 88.62 179 GLU A N 1
ATOM 1386 C CA . GLU A 1 179 ? 7.828 13.141 32.75 1 88.62 179 GLU A CA 1
ATOM 1387 C C . GLU A 1 179 ? 7.605 11.688 33.188 1 88.62 179 GLU A C 1
ATOM 1389 O O . GLU A 1 179 ? 7.922 11.312 34.312 1 88.62 179 GLU A O 1
ATOM 1394 N N . GLY A 1 180 ? 7.039 10.906 32.375 1 89.38 180 GLY A N 1
ATOM 1395 C CA . GLY A 1 180 ? 6.914 9.484 32.656 1 89.38 180 GLY A CA 1
ATOM 1396 C C . GLY A 1 180 ? 5.543 9.102 33.188 1 89.38 180 GLY A C 1
ATOM 1397 O O . GLY A 1 180 ? 5.305 7.941 33.531 1 89.38 180 GLY A O 1
ATOM 1398 N N . ARG A 1 181 ? 4.664 10.07 33.219 1 91.75 181 ARG A N 1
ATOM 1399 C CA . ARG A 1 181 ? 3.301 9.789 33.656 1 91.75 181 ARG A CA 1
ATOM 1400 C C . ARG A 1 181 ? 2.51 9.078 32.562 1 91.75 181 ARG A C 1
ATOM 1402 O O . ARG A 1 181 ? 2.553 9.484 31.391 1 91.75 181 ARG A O 1
ATOM 1409 N N . SER A 1 182 ? 1.729 8.102 33 1 93.75 182 SER A N 1
ATOM 1410 C CA . SER A 1 182 ? 0.86 7.414 32.062 1 93.75 182 SER A CA 1
ATOM 1411 C C . SER A 1 182 ? -0.293 8.305 31.609 1 93.75 182 SER A C 1
ATOM 1413 O O . SER A 1 182 ? -0.877 9.023 32.406 1 93.75 182 SER A O 1
ATOM 1415 N N . ARG A 1 183 ? -0.584 8.234 30.328 1 94.5 183 ARG A N 1
ATOM 1416 C CA . ARG A 1 183 ? -1.703 8.992 29.781 1 94.5 183 ARG A CA 1
ATOM 1417 C C . ARG A 1 183 ? -2.961 8.133 29.703 1 94.5 183 ARG A C 1
ATOM 1419 O O . ARG A 1 183 ? -2.893 6.949 29.375 1 94.5 183 ARG A O 1
ATOM 1426 N N . SER A 1 184 ? -4.086 8.727 30.016 1 93.44 184 SER A N 1
ATOM 1427 C CA . SER A 1 184 ? -5.363 8.023 29.922 1 93.44 184 SER A CA 1
ATOM 1428 C C . SER A 1 184 ? -5.828 7.922 28.469 1 93.44 184 SER A C 1
ATOM 1430 O O . SER A 1 184 ? -5.363 8.672 27.609 1 93.44 184 SER A O 1
ATOM 1432 N N . LEU A 1 185 ? -6.75 7.016 28.266 1 94.38 185 LEU A N 1
ATOM 1433 C CA . LEU A 1 185 ? -7.355 6.867 26.938 1 94.38 185 LEU A CA 1
ATOM 1434 C C . LEU A 1 185 ? -8.008 8.172 26.5 1 94.38 185 LEU A C 1
ATOM 1436 O O . LEU A 1 185 ? -7.863 8.586 25.344 1 94.38 185 LEU A O 1
ATOM 1440 N N . GLU A 1 186 ? -8.688 8.742 27.375 1 93.31 186 GLU A N 1
ATOM 1441 C CA . GLU A 1 186 ? -9.359 10.008 27.078 1 93.31 186 GLU A CA 1
ATOM 1442 C C . GLU A 1 186 ? -8.367 11.078 26.641 1 93.31 186 GLU A C 1
ATOM 1444 O O . GLU A 1 186 ? -8.609 11.789 25.656 1 93.31 186 GLU A O 1
ATOM 1449 N N . GLU A 1 187 ? -7.348 11.141 27.359 1 93.31 187 GLU A N 1
ATOM 1450 C CA . GLU A 1 187 ? -6.32 12.117 27 1 93.31 187 GLU A CA 1
ATOM 1451 C C . GLU A 1 187 ? -5.75 11.836 25.609 1 93.31 187 GLU A C 1
ATOM 1453 O O . GLU A 1 187 ? -5.594 12.758 24.812 1 93.31 187 GLU A O 1
ATOM 1458 N N . LEU A 1 188 ? -5.457 10.625 25.359 1 95.44 188 LEU A N 1
ATOM 1459 C CA . LEU A 1 188 ? -4.902 10.242 24.062 1 95.44 188 LEU A CA 1
ATOM 1460 C C . LEU A 1 188 ? -5.875 10.57 22.938 1 95.44 188 LEU A C 1
ATOM 1462 O O . LEU A 1 188 ? -5.488 11.188 21.938 1 95.44 188 LEU A O 1
ATOM 1466 N N . LEU A 1 189 ? -7.129 10.273 23.078 1 95.38 189 LEU A N 1
ATOM 1467 C CA . LEU A 1 189 ? -8.141 10.43 22.047 1 95.38 189 LEU A CA 1
ATOM 1468 C C . LEU A 1 189 ? -8.453 11.906 21.812 1 95.38 189 LEU A C 1
ATOM 1470 O O . LEU A 1 189 ? -8.922 12.289 20.734 1 95.38 189 LEU A O 1
ATOM 1474 N N . ARG A 1 190 ? -8.125 12.711 22.75 1 94.31 190 ARG A N 1
ATOM 1475 C CA . ARG A 1 190 ? -8.453 14.125 22.641 1 94.31 190 ARG A CA 1
ATOM 1476 C C . ARG A 1 190 ? -7.246 14.922 22.141 1 94.31 190 ARG A C 1
ATOM 1478 O O . ARG A 1 190 ? -7.402 16.016 21.609 1 94.31 190 ARG A O 1
ATOM 1485 N N . ARG A 1 191 ? -6.117 14.32 22.297 1 93.31 191 ARG A N 1
ATOM 1486 C CA . ARG A 1 191 ? -4.938 15.156 22.047 1 93.31 191 ARG A CA 1
ATOM 1487 C C . ARG A 1 191 ? -4.133 14.633 20.859 1 93.31 191 ARG A C 1
ATOM 1489 O O . ARG A 1 191 ? -3.402 15.398 20.234 1 93.31 191 ARG A O 1
ATOM 1496 N N . GLU A 1 192 ? -4.227 13.383 20.562 1 95.88 192 GLU A N 1
ATOM 1497 C CA . GLU A 1 192 ? -3.389 12.797 19.516 1 95.88 192 GLU A CA 1
ATOM 1498 C C . GLU A 1 192 ? -4.113 12.781 18.172 1 95.88 192 GLU A C 1
ATOM 1500 O O . GLU A 1 192 ? -5.348 12.797 18.125 1 95.88 192 GLU A O 1
ATOM 1505 N N . THR A 1 193 ? -3.297 12.789 17.141 1 97.19 193 THR A N 1
ATOM 1506 C CA . THR A 1 193 ? -3.842 12.578 15.805 1 97.19 193 THR A CA 1
ATOM 1507 C C . THR A 1 193 ? -4.512 11.211 15.703 1 97.19 193 THR A C 1
ATOM 1509 O O . THR A 1 193 ? -3.992 10.219 16.219 1 97.19 193 THR A O 1
ATOM 1512 N N . LEU A 1 194 ? -5.633 11.219 15.062 1 97.38 194 LEU A N 1
ATOM 1513 C CA . LEU A 1 194 ? -6.379 9.992 14.805 1 97.38 194 LEU A CA 1
ATOM 1514 C C . LEU A 1 194 ? -6.324 9.625 13.328 1 97.38 194 LEU A C 1
ATOM 1516 O O . LEU A 1 194 ? -6.473 10.492 12.461 1 97.38 194 LEU A O 1
ATOM 1520 N N . TRP A 1 195 ? -6.066 8.336 13.102 1 97.5 195 TRP A N 1
ATOM 1521 C CA . TRP A 1 195 ? -5.965 7.879 11.719 1 97.5 195 TRP A CA 1
ATOM 1522 C C . TRP A 1 195 ? -7.051 6.863 11.391 1 97.5 195 TRP A C 1
ATOM 1524 O O . TRP A 1 195 ? -7.297 5.938 12.172 1 97.5 195 TRP A O 1
ATOM 1534 N N . CYS A 1 196 ? -7.691 7.035 10.227 1 96 196 CYS A N 1
ATOM 1535 C CA . CYS A 1 196 ? -8.617 6.062 9.656 1 96 196 CYS A CA 1
ATOM 1536 C C . CYS A 1 196 ? -8.305 5.809 8.188 1 96 196 CYS A C 1
ATOM 1538 O O . CYS A 1 196 ? -7.785 6.688 7.496 1 96 196 CYS A O 1
ATOM 1540 N N . VAL A 1 197 ? -8.555 4.59 7.797 1 93.81 197 VAL A N 1
ATOM 1541 C CA . VAL A 1 197 ? -8.539 4.367 6.355 1 93.81 197 VAL A CA 1
ATOM 1542 C C . VAL A 1 197 ? -9.672 5.152 5.695 1 93.81 197 VAL A C 1
ATOM 1544 O O . VAL A 1 197 ? -10.789 5.195 6.211 1 93.81 197 VAL A O 1
ATOM 1547 N N . SER A 1 198 ? -9.383 5.719 4.551 1 91.56 198 SER A N 1
ATOM 1548 C CA . SER A 1 198 ? -10.344 6.621 3.92 1 91.56 198 SER A CA 1
ATOM 1549 C C . SER A 1 198 ? -11.539 5.852 3.363 1 91.56 198 SER A C 1
ATOM 1551 O O . SER A 1 198 ? -11.445 4.648 3.113 1 91.56 198 SER A O 1
ATOM 1553 N N . LYS A 1 199 ? -12.641 6.629 3.209 1 84 199 LYS A N 1
ATOM 1554 C CA . LYS A 1 199 ? -13.758 6.121 2.42 1 84 199 LYS A CA 1
ATOM 1555 C C . LYS A 1 199 ? -13.344 5.895 0.967 1 84 199 LYS A C 1
ATOM 1557 O O . LYS A 1 199 ? -12.461 6.582 0.453 1 84 199 LYS A O 1
ATOM 1562 N N . PRO A 1 200 ? -13.984 4.844 0.427 1 80.06 200 PRO A N 1
ATOM 1563 C CA . PRO A 1 200 ? -15.102 4.004 0.863 1 80.06 200 PRO A CA 1
ATOM 1564 C C . PRO A 1 200 ? -14.648 2.684 1.478 1 80.06 200 PRO A C 1
ATOM 1566 O O . PRO A 1 200 ? -15.344 1.673 1.365 1 80.06 200 PRO A O 1
ATOM 1569 N N . SER A 1 201 ? -13.539 2.65 2.018 1 82.56 201 SER A N 1
ATOM 1570 C CA . SER A 1 201 ? -13.062 1.411 2.623 1 82.56 201 SER A CA 1
ATOM 1571 C C . SER A 1 201 ? -14.016 0.922 3.707 1 82.56 201 SER A C 1
ATOM 1573 O O . SER A 1 201 ? -14.547 1.721 4.48 1 82.56 201 SER A O 1
ATOM 1575 N N . ASP A 1 202 ? -14.102 -0.338 3.85 1 75.44 202 ASP A N 1
ATOM 1576 C CA . ASP A 1 202 ? -14.93 -0.972 4.871 1 75.44 202 ASP A CA 1
ATOM 1577 C C . ASP A 1 202 ? -14.344 -0.756 6.266 1 75.44 202 ASP A C 1
ATOM 1579 O O . ASP A 1 202 ? -15.031 -0.945 7.27 1 75.44 202 ASP A O 1
ATOM 1583 N N . PHE A 1 203 ? -13.195 -0.297 6.312 1 81.69 203 PHE A N 1
ATOM 1584 C CA . PHE A 1 203 ? -12.508 -0.106 7.586 1 81.69 203 PHE A CA 1
ATOM 1585 C C . PHE A 1 203 ? -12.867 1.244 8.195 1 81.69 203 PHE A C 1
ATOM 1587 O O . PHE A 1 203 ? -12.648 1.47 9.383 1 81.69 203 PHE A O 1
ATOM 1594 N N . PHE A 1 204 ? -13.438 2.082 7.406 1 86.25 204 PHE A N 1
ATOM 1595 C CA . PHE A 1 204 ? -13.617 3.461 7.848 1 86.25 204 PHE A CA 1
ATOM 1596 C C . PHE A 1 204 ? -14.719 3.557 8.891 1 86.25 204 PHE A C 1
ATOM 1598 O O . PHE A 1 204 ? -14.484 4 10.016 1 86.25 204 PHE A O 1
ATOM 1605 N N . ALA A 1 205 ? -15.852 3.055 8.562 1 86.06 205 ALA A N 1
ATOM 1606 C CA . ALA A 1 205 ? -17.031 3.295 9.383 1 86.06 205 ALA A CA 1
ATOM 1607 C C . ALA A 1 205 ? -16.875 2.707 10.781 1 86.06 205 ALA A C 1
ATOM 1609 O O . ALA A 1 205 ? -17.109 3.389 11.773 1 86.06 205 ALA A O 1
ATOM 1610 N N . PRO A 1 206 ? -16.438 1.503 10.844 1 84.88 206 PRO A N 1
ATOM 1611 C CA . PRO A 1 206 ? -16.266 0.944 12.188 1 84.88 206 PRO A CA 1
ATOM 1612 C C . PRO A 1 206 ? -15.266 1.723 13.039 1 84.88 206 PRO A C 1
ATOM 1614 O O . PRO A 1 206 ? -15.516 1.994 14.211 1 84.88 206 PRO A O 1
ATOM 1617 N N . ALA A 1 207 ? -14.18 2.115 12.477 1 91.38 207 ALA A N 1
ATOM 1618 C CA . ALA A 1 207 ? -13.164 2.865 13.211 1 91.38 207 ALA A CA 1
ATOM 1619 C C . ALA A 1 207 ? -13.672 4.254 13.586 1 91.38 207 ALA A C 1
ATOM 1621 O O . ALA A 1 207 ? -13.531 4.688 14.727 1 91.38 207 ALA A O 1
ATOM 1622 N N . TYR A 1 208 ? -14.266 4.852 12.617 1 92.5 208 TYR A N 1
ATOM 1623 C CA . TYR A 1 208 ? -14.797 6.195 12.812 1 92.5 208 TYR A CA 1
ATOM 1624 C C . TYR A 1 208 ? -15.836 6.215 13.922 1 92.5 208 TYR A C 1
ATOM 1626 O O . TYR A 1 208 ? -15.773 7.051 14.828 1 92.5 208 TYR A O 1
ATOM 1634 N N . ASN A 1 209 ? -16.719 5.289 13.852 1 91.81 209 ASN A N 1
ATOM 1635 C CA . ASN A 1 209 ? -17.797 5.23 14.828 1 91.81 209 ASN A CA 1
ATOM 1636 C C . ASN A 1 209 ? -17.281 4.914 16.234 1 91.81 209 ASN A C 1
ATOM 1638 O O . ASN A 1 209 ? -17.766 5.469 17.219 1 91.81 209 ASN A O 1
ATOM 1642 N N . GLU A 1 210 ? -16.391 4.082 16.281 1 92.5 210 GLU A N 1
ATOM 1643 C CA . GLU A 1 210 ? -15.82 3.732 17.594 1 92.5 210 GLU A CA 1
ATOM 1644 C C . GLU A 1 210 ? -15.094 4.918 18.219 1 92.5 210 GLU A C 1
ATOM 1646 O O . GLU A 1 210 ? -15.211 5.156 19.422 1 92.5 210 GLU A O 1
ATOM 1651 N N . LEU A 1 211 ? -14.375 5.672 17.438 1 93.81 211 LEU A N 1
ATOM 1652 C CA . LEU A 1 211 ? -13.688 6.863 17.922 1 93.81 211 LEU A CA 1
ATOM 1653 C C . LEU A 1 211 ? -14.68 7.898 18.438 1 93.81 211 LEU A C 1
ATOM 1655 O O . LEU A 1 211 ? -14.508 8.438 19.531 1 93.81 211 LEU A O 1
ATOM 1659 N N . ARG A 1 212 ? -15.625 8.078 17.672 1 93.44 212 ARG A N 1
ATOM 1660 C CA . ARG A 1 212 ? -16.641 9.047 18.047 1 93.44 212 ARG A CA 1
ATOM 1661 C C . ARG A 1 212 ? -17.344 8.641 19.344 1 93.44 212 ARG A C 1
ATOM 1663 O O . ARG A 1 212 ? -17.516 9.469 20.234 1 93.44 212 ARG A O 1
ATOM 1670 N N . ALA A 1 213 ? -17.688 7.402 19.422 1 92.19 213 ALA A N 1
ATOM 1671 C CA . ALA A 1 213 ? -18.375 6.879 20.594 1 92.19 213 ALA A CA 1
ATOM 1672 C C . ALA A 1 213 ? -17.484 6.984 21.844 1 92.19 213 ALA A C 1
ATOM 1674 O O . ALA A 1 213 ? -17.984 7.18 22.953 1 92.19 213 ALA A O 1
ATOM 1675 N N . ALA A 1 214 ? -16.234 6.941 21.641 1 92.75 214 ALA A N 1
ATOM 1676 C CA . ALA A 1 214 ? -15.289 6.965 22.75 1 92.75 214 ALA A CA 1
ATOM 1677 C C . ALA A 1 214 ? -14.961 8.398 23.172 1 92.75 214 ALA A C 1
ATOM 1679 O O . ALA A 1 214 ? -14.164 8.617 24.078 1 92.75 214 ALA A O 1
ATOM 1680 N N . GLY A 1 215 ? -15.484 9.383 22.438 1 93.88 215 GLY A N 1
ATOM 1681 C CA . GLY A 1 215 ? -15.312 10.773 22.812 1 93.88 215 GLY A CA 1
ATOM 1682 C C . GLY A 1 215 ? -14.055 11.391 22.234 1 93.88 215 GLY A C 1
ATOM 1683 O O . GLY A 1 215 ? -13.539 12.383 22.75 1 93.88 215 GLY A O 1
ATOM 1684 N N . ALA A 1 216 ? -13.57 10.805 21.172 1 95.56 216 ALA A N 1
ATOM 1685 C CA . ALA A 1 216 ? -12.367 11.328 20.531 1 95.56 216 ALA A CA 1
ATOM 1686 C C . ALA A 1 216 ? -12.625 12.711 19.938 1 95.56 216 ALA A C 1
ATOM 1688 O O . ALA A 1 216 ? -13.75 13.031 19.562 1 95.56 216 ALA A O 1
ATOM 1689 N N . ASP A 1 217 ? -11.602 13.516 19.891 1 96.12 217 ASP A N 1
ATOM 1690 C CA . ASP A 1 217 ? -11.68 14.781 19.172 1 96.12 217 ASP A CA 1
ATOM 1691 C C . ASP A 1 217 ? -11.562 14.562 17.672 1 96.12 217 ASP A C 1
ATOM 1693 O O . ASP A 1 217 ? -10.453 14.508 17.125 1 96.12 217 ASP A O 1
ATOM 1697 N N . MET A 1 218 ? -12.648 14.547 17.047 1 95.31 218 MET A N 1
ATOM 1698 C CA . MET A 1 218 ? -12.711 14.148 15.633 1 95.31 218 MET A CA 1
ATOM 1699 C C . MET A 1 218 ? -12.148 15.25 14.734 1 95.31 218 MET A C 1
ATOM 1701 O O . MET A 1 218 ? -11.938 15.031 13.539 1 95.31 218 MET A O 1
ATOM 1705 N N . SER A 1 219 ? -11.859 16.453 15.266 1 93.56 219 SER A N 1
ATOM 1706 C CA . SER A 1 219 ? -11.219 17.5 14.484 1 93.56 219 SER A CA 1
ATOM 1707 C C . SER A 1 219 ? -9.766 17.156 14.195 1 93.56 219 SER A C 1
ATOM 1709 O O . SER A 1 219 ? -9.125 17.797 13.352 1 93.56 219 SER A O 1
ATOM 1711 N N . ARG A 1 220 ? -9.281 16.094 14.789 1 95.38 220 ARG A N 1
ATOM 1712 C CA . ARG A 1 220 ? -7.891 15.68 14.625 1 95.38 220 ARG A CA 1
ATOM 1713 C C . ARG A 1 220 ? -7.785 14.453 13.727 1 95.38 220 ARG A C 1
ATOM 1715 O O . ARG A 1 220 ? -6.719 13.852 13.609 1 95.38 220 ARG A O 1
ATOM 1722 N N . LEU A 1 221 ? -8.836 14.102 13.055 1 96.62 221 LEU A N 1
ATOM 1723 C CA . LEU A 1 221 ? -8.891 12.898 12.234 1 96.62 221 LEU A CA 1
ATOM 1724 C C . LEU A 1 221 ? -8.172 13.117 10.906 1 96.62 221 LEU A C 1
ATOM 1726 O O . LEU A 1 221 ? -8.461 14.07 10.188 1 96.62 221 LEU A O 1
ATOM 1730 N N . CYS A 1 222 ? -7.203 12.297 10.68 1 97.25 222 CYS A N 1
ATOM 1731 C CA . CYS A 1 222 ? -6.535 12.164 9.391 1 97.25 222 CYS A CA 1
ATOM 1732 C C . CYS A 1 222 ? -6.938 10.875 8.695 1 97.25 222 CYS A C 1
ATOM 1734 O O . CYS A 1 222 ? -7.418 9.938 9.344 1 97.25 222 CYS A O 1
ATOM 1736 N N . SER A 1 223 ? -6.746 10.836 7.387 1 97 223 SER A N 1
ATOM 1737 C CA . SER A 1 223 ? -7.094 9.625 6.652 1 97 223 SER A CA 1
ATOM 1738 C C . SER A 1 223 ? -6.039 9.289 5.605 1 97 223 SER A C 1
ATOM 1740 O O . SER A 1 223 ? -5.301 10.172 5.16 1 97 223 SER A O 1
ATOM 1742 N N . CYS A 1 224 ? -5.918 8.094 5.309 1 96.81 224 CYS A N 1
ATOM 1743 C CA . CYS A 1 224 ? -5.117 7.516 4.238 1 96.81 224 CYS A CA 1
ATOM 1744 C C . CYS A 1 224 ? -5.828 6.328 3.604 1 96.81 224 CYS A C 1
ATOM 1746 O O . CYS A 1 224 ? -6.434 5.512 4.305 1 96.81 224 CYS A O 1
ATOM 1748 N N . ASN A 1 225 ? -5.707 6.199 2.32 1 94.25 225 ASN A N 1
ATOM 1749 C CA . ASN A 1 225 ? -6.484 5.156 1.656 1 94.25 225 ASN A CA 1
ATOM 1750 C C . ASN A 1 225 ? -5.781 3.805 1.722 1 94.25 225 ASN A C 1
ATOM 1752 O O . ASN A 1 225 ? -6.258 2.824 1.146 1 94.25 225 ASN A O 1
ATOM 1756 N N . LYS A 1 226 ? -4.699 3.768 2.438 1 94.5 226 LYS A N 1
ATOM 1757 C CA . LYS A 1 226 ? -3.965 2.514 2.582 1 94.5 226 LYS A CA 1
ATOM 1758 C C . LYS A 1 226 ? -3.623 2.242 4.043 1 94.5 226 LYS A C 1
ATOM 1760 O O . LYS A 1 226 ? -3.17 3.139 4.758 1 94.5 226 LYS A O 1
ATOM 1765 N N . VAL A 1 227 ? -3.768 1.05 4.465 1 95.06 227 VAL A N 1
ATOM 1766 C CA . VAL A 1 227 ? -3.502 0.645 5.84 1 95.06 227 VAL A CA 1
ATOM 1767 C C . VAL A 1 227 ? -2.014 0.791 6.145 1 95.06 227 VAL A C 1
ATOM 1769 O O . VAL A 1 227 ? -1.635 1.228 7.23 1 95.06 227 VAL A O 1
ATOM 1772 N N . LYS A 1 228 ? -1.217 0.444 5.219 1 96.25 228 LYS A N 1
ATOM 1773 C CA . LYS A 1 228 ? 0.226 0.5 5.441 1 96.25 228 LYS A CA 1
ATOM 1774 C C . LYS A 1 228 ? 0.699 1.94 5.613 1 96.25 228 LYS A C 1
ATOM 1776 O O . LYS A 1 228 ? 1.694 2.193 6.297 1 96.25 228 LYS A O 1
ATOM 1781 N N . GLY A 1 229 ? -0.019 2.867 5.008 1 96.62 229 GLY A N 1
ATOM 1782 C CA . GLY A 1 229 ? 0.263 4.266 5.289 1 96.62 229 GLY A CA 1
ATOM 1783 C C . GLY A 1 229 ? -0.005 4.648 6.734 1 96.62 229 GLY A C 1
ATOM 1784 O O . GLY A 1 229 ? 0.751 5.422 7.328 1 96.62 229 GLY A O 1
ATOM 1785 N N . LEU A 1 230 ? -1.088 4.121 7.289 1 97.62 230 LEU A N 1
ATOM 1786 C CA . LEU A 1 230 ? -1.38 4.344 8.703 1 97.62 230 LEU A CA 1
ATOM 1787 C C . LEU A 1 230 ? -0.271 3.775 9.578 1 97.62 230 LEU A C 1
ATOM 1789 O O . LEU A 1 230 ? 0.126 4.402 10.57 1 97.62 230 LEU A O 1
ATOM 1793 N N . ILE A 1 231 ? 0.186 2.652 9.18 1 97.69 231 ILE A N 1
ATOM 1794 C CA . ILE A 1 231 ? 1.225 1.992 9.961 1 97.69 231 ILE A CA 1
ATOM 1795 C C . ILE A 1 231 ? 2.482 2.857 9.984 1 97.69 231 ILE A C 1
ATOM 1797 O O . ILE A 1 231 ? 3.111 3.021 11.031 1 97.69 231 ILE A O 1
ATOM 1801 N N . ASP A 1 232 ? 2.812 3.459 8.859 1 97 232 ASP A N 1
ATOM 1802 C CA . ASP A 1 232 ? 3.971 4.344 8.781 1 97 232 ASP A CA 1
ATOM 1803 C C . ASP A 1 232 ? 3.84 5.504 9.773 1 97 232 ASP A C 1
ATOM 1805 O O . ASP A 1 232 ? 4.777 5.801 10.516 1 97 232 ASP A O 1
ATOM 1809 N N . ALA A 1 233 ? 2.719 6.09 9.805 1 97.5 233 ALA A N 1
ATOM 1810 C CA . ALA A 1 233 ? 2.49 7.273 10.625 1 97.5 233 ALA A CA 1
ATOM 1811 C C . ALA A 1 233 ? 2.475 6.918 12.109 1 97.5 233 ALA A C 1
ATOM 1813 O O . ALA A 1 233 ? 3.127 7.578 12.922 1 97.5 233 ALA A O 1
ATOM 1814 N N . VAL A 1 234 ? 1.857 5.82 12.438 1 98.06 234 VAL A N 1
ATOM 1815 C CA . VAL A 1 234 ? 1.625 5.461 13.836 1 98.06 234 VAL A CA 1
ATOM 1816 C C . VAL A 1 234 ? 2.916 4.934 14.453 1 98.06 234 VAL A C 1
ATOM 1818 O O . VAL A 1 234 ? 3.219 5.219 15.617 1 98.06 234 VAL A O 1
ATOM 1821 N N . THR A 1 235 ? 3.613 4.203 13.68 1 96.81 235 THR A N 1
ATOM 1822 C CA . THR A 1 235 ? 4.859 3.635 14.188 1 96.81 235 THR A CA 1
ATOM 1823 C C . THR A 1 235 ? 5.852 4.738 14.539 1 96.81 235 THR A C 1
ATOM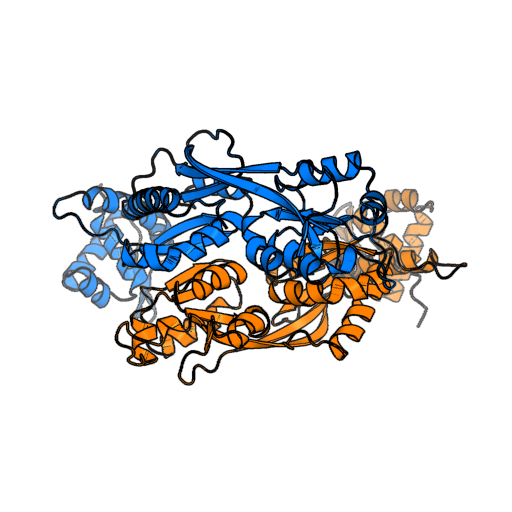 1825 O O . THR A 1 235 ? 6.613 4.609 15.5 1 96.81 235 THR A O 1
ATOM 1828 N N . ALA A 1 236 ? 5.766 5.812 13.875 1 95.12 236 ALA A N 1
ATOM 1829 C CA . ALA A 1 236 ? 6.688 6.926 14.094 1 95.12 236 ALA A CA 1
ATOM 1830 C C . ALA A 1 236 ? 6.199 7.828 15.227 1 95.12 236 ALA A C 1
ATOM 1832 O O . ALA A 1 236 ? 6.848 8.828 15.555 1 95.12 236 ALA A O 1
ATOM 1833 N N . GLY A 1 237 ? 5.062 7.52 15.75 1 96.81 237 GLY A N 1
ATOM 1834 C CA . GLY A 1 237 ? 4.52 8.32 16.844 1 96.81 237 GLY A CA 1
ATOM 1835 C C . GLY A 1 237 ? 3.568 9.398 16.359 1 96.81 237 GLY A C 1
ATOM 1836 O O . GLY A 1 237 ? 3.348 10.391 17.062 1 96.81 237 GLY A O 1
ATOM 1837 N N . GLY A 1 238 ? 3.08 9.125 15.219 1 97.25 238 GLY A N 1
ATOM 1838 C CA . GLY A 1 238 ? 2.279 10.172 14.602 1 97.25 238 GLY A CA 1
ATOM 1839 C C . GLY A 1 238 ? 0.805 10.07 14.938 1 97.25 238 GLY A C 1
ATOM 1840 O O . GLY A 1 238 ? -0.029 10.727 14.312 1 97.25 238 GLY A O 1
ATOM 1841 N N . GLY A 1 239 ? 0.448 9.219 15.844 1 98.06 239 GLY A N 1
ATOM 1842 C CA . GLY A 1 239 ? -0.956 9.148 16.219 1 98.06 239 GLY A CA 1
ATOM 1843 C C . GLY A 1 239 ? -1.412 7.746 16.562 1 98.06 239 GLY A C 1
ATOM 1844 O O . GLY A 1 239 ? -0.609 6.918 17 1 98.06 239 GLY A O 1
ATOM 1845 N N . ILE A 1 240 ? -2.768 7.617 16.469 1 97.06 240 ILE A N 1
ATOM 1846 C CA . ILE A 1 240 ? -3.479 6.406 16.859 1 97.06 240 ILE A CA 1
ATOM 1847 C C . ILE A 1 240 ? -4.246 5.848 15.656 1 97.06 240 ILE A C 1
ATOM 1849 O O . ILE A 1 240 ? -4.832 6.605 14.883 1 97.06 240 ILE A O 1
ATOM 1853 N N . ALA A 1 241 ? -4.23 4.516 15.555 1 96.75 241 ALA A N 1
ATOM 1854 C CA . ALA A 1 241 ? -5 3.912 14.469 1 96.75 241 ALA A CA 1
ATOM 1855 C C . ALA A 1 241 ? -5.484 2.518 14.859 1 96.75 241 ALA A C 1
ATOM 1857 O O . ALA A 1 241 ? -4.914 1.878 15.742 1 96.75 241 ALA A O 1
ATOM 1858 N N . LEU A 1 242 ? -6.613 2.115 14.227 1 95.81 242 LEU A N 1
ATOM 1859 C CA . LEU A 1 242 ? -7.082 0.734 14.242 1 95.81 242 LEU A CA 1
ATOM 1860 C C . LEU A 1 242 ? -6.426 -0.071 13.125 1 95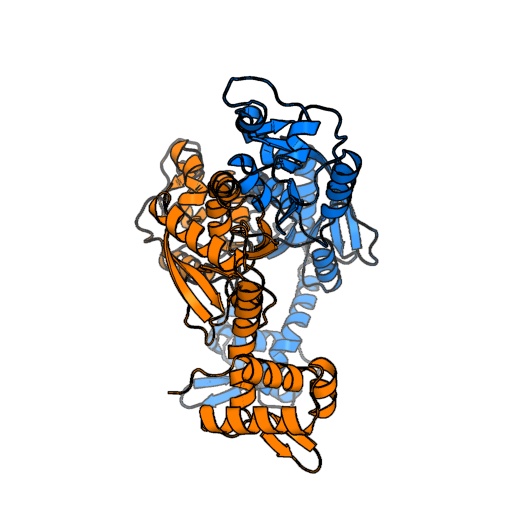.81 242 LEU A C 1
ATOM 1862 O O . LEU A 1 242 ? -6.633 0.217 11.945 1 95.81 242 LEU A O 1
ATOM 1866 N N . LEU A 1 243 ? -5.617 -1.097 13.547 1 95.56 243 LEU A N 1
ATOM 1867 C CA . LEU A 1 243 ? -4.812 -1.806 12.562 1 95.56 243 LEU A CA 1
ATOM 1868 C C . LEU A 1 243 ? -4.969 -3.314 12.719 1 95.56 243 LEU A C 1
ATOM 1870 O O . LEU A 1 243 ? -5.277 -3.803 13.805 1 95.56 243 LEU A O 1
ATOM 1874 N N . PRO A 1 244 ? -4.77 -4.047 11.57 1 94.94 244 PRO A N 1
ATOM 1875 C CA . PRO A 1 244 ? -4.707 -5.504 11.719 1 94.94 244 PRO A CA 1
ATOM 1876 C C . PRO A 1 244 ? -3.549 -5.957 12.609 1 94.94 244 PRO A C 1
ATOM 1878 O O . PRO A 1 244 ? -2.393 -5.633 12.328 1 94.94 244 PRO A O 1
ATOM 1881 N N . ARG A 1 245 ? -3.859 -6.738 13.578 1 94.62 245 ARG A N 1
ATOM 1882 C CA . ARG A 1 245 ? -2.859 -7.141 14.562 1 94.62 245 ARG A CA 1
ATOM 1883 C C . ARG A 1 245 ? -1.676 -7.828 13.891 1 94.62 245 ARG A C 1
ATOM 1885 O O . ARG A 1 245 ? -0.524 -7.602 14.266 1 94.62 245 ARG A O 1
ATOM 1892 N N . THR A 1 246 ? -1.926 -8.594 12.945 1 94.75 246 THR A N 1
ATOM 1893 C CA . THR A 1 246 ? -0.89 -9.383 12.297 1 94.75 246 THR A CA 1
ATOM 1894 C C . THR A 1 246 ? 0.098 -8.484 11.555 1 94.75 246 THR A C 1
ATOM 1896 O O . THR A 1 246 ? 1.27 -8.836 11.398 1 94.75 246 THR A O 1
ATOM 1899 N N . MET A 1 247 ? -0.324 -7.336 11.133 1 95.94 247 MET A N 1
ATOM 1900 C CA . MET A 1 247 ? 0.541 -6.449 10.352 1 95.94 247 MET A CA 1
ATOM 1901 C C . MET A 1 247 ? 1.433 -5.621 11.273 1 95.94 247 MET A C 1
ATOM 1903 O O . MET A 1 247 ? 2.395 -5 10.82 1 95.94 247 MET A O 1
ATOM 1907 N N . VAL A 1 248 ? 1.117 -5.617 12.539 1 96.81 248 VAL A N 1
ATOM 1908 C CA . VAL A 1 248 ? 1.928 -4.828 13.461 1 96.81 248 VAL A CA 1
ATOM 1909 C C . VAL A 1 248 ? 2.432 -5.719 14.594 1 96.81 248 VAL A C 1
ATOM 1911 O O . VAL A 1 248 ? 2.801 -5.223 15.664 1 96.81 248 VAL A O 1
ATOM 1914 N N . ALA A 1 249 ? 2.434 -7.008 14.375 1 95.38 249 ALA A N 1
ATOM 1915 C CA . ALA A 1 249 ? 2.82 -7.973 15.406 1 95.38 249 ALA A CA 1
ATOM 1916 C C . ALA A 1 249 ? 4.262 -7.75 15.852 1 95.38 249 ALA A C 1
ATOM 1918 O O . ALA A 1 249 ? 4.559 -7.766 17.047 1 95.38 249 ALA A O 1
ATOM 1919 N N . ARG A 1 250 ? 5.109 -7.512 14.93 1 92.31 250 ARG A N 1
ATOM 1920 C CA . ARG A 1 250 ? 6.52 -7.32 15.242 1 92.31 250 ARG A CA 1
ATOM 1921 C C . ARG A 1 250 ? 6.73 -6.062 16.078 1 92.31 250 ARG A C 1
ATOM 1923 O O . ARG A 1 250 ? 7.496 -6.07 17.047 1 92.31 250 ARG A O 1
ATOM 1930 N N . GLN A 1 251 ? 6.055 -5.031 15.703 1 96.19 251 GLN A N 1
ATOM 1931 C CA . GLN A 1 251 ? 6.176 -3.77 16.422 1 96.19 251 GLN A CA 1
ATOM 1932 C C . GLN A 1 251 ? 5.598 -3.883 17.828 1 96.19 251 GLN A C 1
ATOM 1934 O O . GLN A 1 251 ? 6.105 -3.264 18.766 1 96.19 251 GLN A O 1
ATOM 1939 N N . LEU A 1 252 ? 4.605 -4.699 17.938 1 96.56 252 LEU A N 1
ATOM 1940 C CA . LEU A 1 252 ? 4.023 -4.938 19.25 1 96.56 252 LEU A CA 1
ATOM 1941 C C . LEU A 1 252 ? 4.969 -5.758 20.125 1 96.56 252 LEU A C 1
ATOM 1943 O O . LEU A 1 252 ? 5.156 -5.453 21.297 1 96.56 252 LEU A O 1
ATOM 1947 N N . GLN A 1 253 ? 5.613 -6.699 19.516 1 95.5 253 GLN A N 1
ATOM 1948 C CA . GLN A 1 253 ? 6.523 -7.578 20.25 1 95.5 253 GLN A CA 1
ATOM 1949 C C . GLN A 1 253 ? 7.781 -6.828 20.688 1 95.5 253 GLN A C 1
ATOM 1951 O O . GLN A 1 253 ? 8.281 -7.035 21.797 1 95.5 253 GLN A O 1
ATOM 1956 N N . SER A 1 254 ? 8.25 -5.922 19.844 1 94.5 254 SER A N 1
ATOM 1957 C CA . SER A 1 254 ? 9.469 -5.18 20.141 1 94.5 254 SER A CA 1
ATOM 1958 C C . SER A 1 254 ? 9.188 -4.031 21.109 1 94.5 254 SER A C 1
ATOM 1960 O O . SER A 1 254 ? 10.117 -3.447 21.672 1 94.5 254 SER A O 1
ATOM 1962 N N . GLY A 1 255 ? 7.926 -3.672 21.188 1 96.25 255 GLY A N 1
ATOM 1963 C CA . GLY A 1 255 ? 7.555 -2.568 22.062 1 96.25 255 GLY A CA 1
ATOM 1964 C C . GLY A 1 255 ? 7.551 -1.225 21.359 1 96.25 255 GLY A C 1
ATOM 1965 O O . GLY A 1 255 ? 7.324 -0.189 21.984 1 96.25 255 GLY A O 1
ATOM 1966 N N . GLU A 1 256 ? 7.789 -1.252 20.125 1 96.44 256 GLU A N 1
ATOM 1967 C CA . GLU A 1 256 ? 7.699 -0.019 19.359 1 96.44 256 GLU A CA 1
ATOM 1968 C C . GLU A 1 256 ? 6.27 0.521 19.344 1 96.44 256 GLU A C 1
ATOM 1970 O O . GLU A 1 256 ? 6.062 1.735 19.391 1 96.44 256 GLU A O 1
ATOM 1975 N N . LEU A 1 257 ? 5.355 -0.4 19.234 1 97.88 257 LEU A N 1
ATOM 1976 C CA . LEU A 1 257 ? 3.936 -0.08 19.344 1 97.88 257 LEU A CA 1
ATOM 1977 C C . LEU A 1 257 ? 3.326 -0.702 20.594 1 97.88 257 LEU A C 1
ATOM 1979 O O . LEU A 1 257 ? 3.848 -1.688 21.109 1 97.88 257 LEU A O 1
ATOM 1983 N N . ALA A 1 258 ? 2.26 -0.115 21.031 1 96.94 258 ALA A N 1
ATOM 1984 C CA . ALA A 1 258 ? 1.491 -0.631 22.156 1 96.94 258 ALA A CA 1
ATOM 1985 C C . ALA A 1 258 ? -0.008 -0.541 21.891 1 96.94 258 ALA A C 1
ATOM 1987 O O . ALA A 1 258 ? -0.459 0.319 21.125 1 96.94 258 ALA A O 1
ATOM 1988 N N . LEU A 1 259 ? -0.709 -1.446 22.516 1 95.38 259 LEU A N 1
ATOM 1989 C CA . LEU A 1 259 ? -2.166 -1.376 22.5 1 95.38 259 LEU A CA 1
ATOM 1990 C C . LEU A 1 259 ? -2.662 -0.182 23.312 1 95.38 259 LEU A C 1
ATOM 1992 O O . LEU A 1 259 ? -2.094 0.145 24.359 1 95.38 259 LEU A O 1
ATOM 1996 N N . LEU A 1 260 ? -3.65 0.491 22.75 1 94.19 260 LEU A N 1
ATOM 1997 C CA . LEU A 1 260 ? -4.254 1.555 23.531 1 94.19 260 LEU A CA 1
ATOM 1998 C C . LEU A 1 260 ? -4.875 0.995 24.812 1 94.19 260 LEU A C 1
ATOM 2000 O O . LEU A 1 260 ? -5.488 -0.076 24.797 1 94.19 260 LEU A O 1
ATOM 2004 N N . PRO A 1 261 ? -4.613 1.794 25.828 1 85.19 261 PRO A N 1
ATOM 2005 C CA . PRO A 1 261 ? -5.27 1.356 27.062 1 85.19 261 PRO A CA 1
ATOM 2006 C C . PRO A 1 261 ? -6.789 1.472 27 1 85.19 261 PRO A C 1
ATOM 2008 O O . PRO A 1 261 ? -7.316 2.33 26.281 1 85.19 261 PRO A O 1
ATOM 2011 N N . GLY A 1 262 ? -7.41 0.462 27.562 1 76.5 262 GLY A N 1
ATOM 2012 C CA . GLY A 1 262 ? -8.852 0.584 27.703 1 76.5 262 GLY A CA 1
ATOM 2013 C C . GLY A 1 262 ? -9.625 -0.31 26.75 1 76.5 262 GLY A C 1
ATOM 2014 O O . GLY A 1 262 ? -9.055 -1.225 26.156 1 76.5 262 GLY A O 1
ATOM 2015 N N . GLY A 1 263 ? -10.914 -0.23 26.609 1 65.94 263 GLY A N 1
ATOM 2016 C CA . GLY A 1 263 ? -11.852 -1.213 26.094 1 65.94 263 GLY A CA 1
ATOM 2017 C C . GLY A 1 263 ? -12.312 -0.908 24.672 1 65.94 263 GLY A C 1
ATOM 2018 O O . GLY A 1 263 ? -13.5 -1.015 24.375 1 65.94 263 GLY A O 1
ATOM 2019 N N . LEU A 1 264 ? -11.406 -0.271 23.938 1 76.81 264 LEU A N 1
ATOM 2020 C CA . LEU A 1 264 ? -11.945 -0.22 22.578 1 76.81 264 LEU A CA 1
ATOM 2021 C C . LEU A 1 264 ? -12.031 -1.617 21.984 1 76.81 264 LEU A C 1
ATOM 2023 O O . LEU A 1 264 ? -11.133 -2.438 22.172 1 76.81 264 LEU A O 1
ATOM 2027 N N . ALA A 1 265 ? -13.188 -2.076 21.688 1 67.62 265 ALA A N 1
ATOM 2028 C CA . ALA A 1 265 ? -13.539 -3.438 21.297 1 67.62 265 ALA A CA 1
ATOM 2029 C C . ALA A 1 265 ? -12.773 -3.869 20.062 1 67.62 265 ALA A C 1
ATOM 2031 O O . ALA A 1 265 ? -12.344 -5.02 19.953 1 67.62 265 ALA A O 1
ATOM 2032 N N . GLY A 1 266 ? -12.195 -3.117 19.438 1 72 266 GLY A N 1
ATOM 2033 C CA . GLY A 1 266 ? -11.625 -3.52 18.156 1 72 266 GLY A CA 1
ATOM 2034 C C . GLY A 1 266 ? -12.594 -4.309 17.297 1 72 266 GLY A C 1
ATOM 2035 O O . GLY A 1 266 ? -13.727 -4.578 17.703 1 72 266 GLY A O 1
ATOM 2036 N N . GLN A 1 267 ? -12.383 -4.516 15.969 1 82.06 267 GLN A N 1
ATOM 2037 C CA . GLN A 1 267 ? -13.18 -5.293 15.031 1 82.06 267 GLN A CA 1
ATOM 2038 C C . GLN A 1 267 ? -12.383 -6.465 14.469 1 82.06 267 GLN A C 1
ATOM 2040 O O . GLN A 1 267 ? -11.188 -6.605 14.75 1 82.06 267 GLN A O 1
ATOM 2045 N N . THR A 1 268 ? -13.211 -7.48 14.086 1 89 268 THR A N 1
ATOM 2046 C CA . THR A 1 268 ? -12.594 -8.594 13.383 1 89 268 THR A CA 1
ATOM 2047 C C . THR A 1 268 ? -13.016 -8.609 11.914 1 89 268 THR A C 1
ATOM 2049 O O . THR A 1 268 ? -14.188 -8.375 11.594 1 89 268 THR A O 1
ATOM 2052 N N . LEU A 1 269 ? -12.008 -8.812 11.156 1 89.44 269 LEU A N 1
ATOM 2053 C CA . LEU A 1 269 ? -12.281 -8.922 9.727 1 89.44 269 LEU A CA 1
ATOM 2054 C C . LEU A 1 269 ? -12.344 -10.383 9.297 1 89.44 269 LEU A C 1
ATOM 2056 O O . LEU A 1 269 ? -11.5 -11.188 9.695 1 89.44 269 LEU A O 1
ATOM 2060 N N . ASP A 1 270 ? -13.375 -10.672 8.477 1 92.38 270 ASP A N 1
ATOM 2061 C CA . ASP A 1 270 ? -13.523 -12.008 7.906 1 92.38 270 ASP A CA 1
ATOM 2062 C C . ASP A 1 270 ? -13.031 -12.039 6.457 1 92.38 270 ASP A C 1
ATOM 2064 O O . ASP A 1 270 ? -13.555 -11.32 5.605 1 92.38 270 ASP A O 1
ATOM 2068 N N . PHE A 1 271 ? -12.133 -12.922 6.25 1 94.88 271 PHE A N 1
ATOM 2069 C CA . PHE A 1 271 ? -11.578 -13 4.906 1 94.88 271 PHE A CA 1
ATOM 2070 C C . PHE A 1 271 ? -12.062 -14.258 4.191 1 94.88 271 PHE A C 1
ATOM 2072 O O . PHE A 1 271 ? -12.297 -15.281 4.828 1 94.88 271 PHE A O 1
ATOM 2079 N N . ALA A 1 272 ? -12.172 -14.109 2.863 1 95.94 272 ALA A N 1
ATOM 2080 C CA . ALA A 1 272 ? -12.562 -15.227 2.014 1 95.94 272 ALA A CA 1
ATOM 2081 C C . ALA A 1 272 ? -11.852 -15.172 0.665 1 95.94 272 ALA A C 1
ATOM 2083 O O . ALA A 1 272 ? -11.398 -14.102 0.241 1 95.94 272 ALA A O 1
ATOM 2084 N N . ILE A 1 273 ? -11.695 -16.312 0.098 1 97 273 ILE A N 1
ATOM 2085 C CA . ILE A 1 273 ? -11.305 -16.406 -1.305 1 97 273 ILE A CA 1
ATOM 2086 C C . ILE A 1 273 ? -12.547 -16.281 -2.193 1 97 273 ILE A C 1
ATOM 2088 O O . ILE A 1 273 ? -13.547 -16.953 -1.966 1 97 273 ILE A O 1
ATOM 2092 N N . ALA A 1 274 ? -12.523 -15.367 -3.104 1 97.12 274 ALA A N 1
ATOM 2093 C CA . ALA A 1 274 ? -13.625 -15.172 -4.039 1 97.12 274 ALA A CA 1
ATOM 2094 C C . ALA A 1 274 ? -13.227 -15.594 -5.449 1 97.12 274 ALA A C 1
ATOM 2096 O O . ALA A 1 274 ? -12.156 -15.219 -5.941 1 97.12 274 ALA A O 1
ATOM 2097 N N . LEU A 1 275 ? -14.102 -16.344 -6.082 1 95 275 LEU A N 1
ATOM 2098 C CA . LEU A 1 275 ? -13.945 -16.828 -7.449 1 95 275 LEU A CA 1
ATOM 2099 C C . LEU A 1 275 ? -15.234 -16.656 -8.234 1 95 275 LEU A C 1
ATOM 2101 O O . LEU A 1 275 ? -16.328 -16.703 -7.664 1 95 275 LEU A O 1
ATOM 2105 N N . HIS A 1 276 ? -14.992 -16.422 -9.492 1 93.62 276 HIS A N 1
ATOM 2106 C CA . HIS A 1 276 ? -16.156 -16.594 -10.344 1 93.62 276 HIS A CA 1
ATOM 2107 C C . HIS A 1 276 ? -16.656 -18.047 -10.312 1 93.62 276 HIS A C 1
ATOM 2109 O O . HIS A 1 276 ? -15.852 -18.984 -10.336 1 93.62 276 HIS A O 1
ATOM 2115 N N . CYS A 1 277 ? -17.984 -18.234 -10.375 1 90.94 277 CYS A N 1
ATOM 2116 C CA . CYS A 1 277 ? -18.578 -19.562 -10.242 1 90.94 277 CYS A CA 1
ATOM 2117 C C . CYS A 1 277 ? -18.141 -20.469 -11.391 1 90.94 277 CYS A C 1
ATOM 2119 O O . CYS A 1 277 ? -18.062 -21.688 -11.234 1 90.94 277 CYS A O 1
ATOM 2121 N N . ASN A 1 278 ? -17.75 -19.828 -12.445 1 89.25 278 ASN A N 1
ATOM 2122 C CA . ASN A 1 278 ? -17.375 -20.594 -13.625 1 89.25 278 ASN A CA 1
ATOM 2123 C C . ASN A 1 278 ? -15.859 -20.703 -13.781 1 89.25 278 ASN A C 1
ATOM 2125 O O . ASN A 1 278 ? -15.367 -21.109 -14.836 1 89.25 278 ASN A O 1
ATOM 2129 N N . GLN A 1 279 ? -15.164 -20.312 -12.805 1 90.12 279 GLN A N 1
ATOM 2130 C CA . GLN A 1 279 ? -13.711 -20.375 -12.867 1 90.12 279 GLN A CA 1
ATOM 2131 C C . GLN A 1 279 ? -13.234 -21.828 -13.008 1 90.12 279 GLN A C 1
ATOM 2133 O O . GLN A 1 279 ? -13.602 -22.688 -12.203 1 90.12 279 GLN A O 1
ATOM 2138 N N . SER A 1 280 ? -12.406 -22.141 -14.07 1 88.19 280 SER A N 1
ATOM 2139 C CA . SER A 1 280 ? -12.016 -23.516 -14.305 1 88.19 280 SER A CA 1
ATOM 2140 C C . SER A 1 280 ? -10.539 -23.625 -14.672 1 88.19 280 SER A C 1
ATOM 2142 O O . SER A 1 280 ? -10.039 -24.719 -14.93 1 88.19 280 SER A O 1
ATOM 2144 N N . GLN A 1 281 ? -9.82 -22.484 -14.664 1 88.25 281 GLN A N 1
ATOM 2145 C CA . GLN A 1 281 ? -8.414 -22.516 -15.031 1 88.25 281 GLN A CA 1
ATOM 2146 C C . GLN A 1 281 ? -7.602 -23.328 -14.031 1 88.25 281 GLN A C 1
ATOM 2148 O O . GLN A 1 281 ? -7.641 -23.062 -12.828 1 88.25 281 GLN A O 1
ATOM 2153 N N . PRO A 1 282 ? -6.836 -24.281 -14.484 1 88.38 282 PRO A N 1
ATOM 2154 C CA . PRO A 1 282 ? -6.121 -25.188 -13.586 1 88.38 282 PRO A CA 1
ATOM 2155 C C . PRO A 1 282 ? -5.168 -24.453 -12.648 1 88.38 282 PRO A C 1
ATOM 2157 O O . PRO A 1 282 ? -5.082 -24.781 -11.461 1 88.38 282 PRO A O 1
ATOM 2160 N N . ALA A 1 283 ? -4.461 -23.438 -13.156 1 93.19 283 ALA A N 1
ATOM 2161 C CA . ALA A 1 283 ? -3.52 -22.688 -12.328 1 93.19 283 ALA A CA 1
ATOM 2162 C C . ALA A 1 283 ? -4.238 -21.984 -11.18 1 93.19 283 ALA A C 1
ATOM 2164 O O . ALA A 1 283 ? -3.738 -21.938 -10.055 1 93.19 283 ALA A O 1
ATOM 2165 N N . VAL A 1 284 ? -5.406 -21.469 -11.477 1 95.69 284 VAL A N 1
ATOM 2166 C CA . VAL A 1 284 ? -6.184 -20.75 -10.477 1 95.69 284 VAL A CA 1
ATOM 2167 C C . VAL A 1 284 ? -6.695 -21.719 -9.422 1 95.69 284 VAL A C 1
ATOM 2169 O O . VAL A 1 284 ? -6.566 -21.469 -8.219 1 95.69 284 VAL A O 1
ATOM 2172 N N . LEU A 1 285 ? -7.195 -22.812 -9.891 1 93.25 285 LEU A N 1
ATOM 2173 C CA . LEU A 1 285 ? -7.738 -23.812 -8.977 1 93.25 285 LEU A CA 1
ATOM 2174 C C . LEU A 1 285 ? -6.637 -24.422 -8.117 1 93.25 285 LEU A C 1
ATOM 2176 O O . LEU A 1 285 ? -6.836 -24.656 -6.922 1 93.25 285 LEU A O 1
ATOM 2180 N N . ALA A 1 286 ? -5.523 -24.625 -8.727 1 93.81 286 ALA A N 1
ATOM 2181 C CA . ALA A 1 286 ? -4.383 -25.141 -7.973 1 93.81 286 ALA A CA 1
ATOM 2182 C C . ALA A 1 286 ? -3.943 -24.141 -6.906 1 93.81 286 ALA A C 1
ATOM 2184 O O . ALA A 1 286 ? -3.629 -24.531 -5.777 1 93.81 286 ALA A O 1
ATOM 2185 N N . LEU A 1 287 ? -3.898 -22.859 -7.258 1 96.62 287 LEU A N 1
ATOM 2186 C CA . LEU A 1 287 ? -3.535 -21.828 -6.293 1 96.62 287 LEU A CA 1
ATOM 2187 C C . LEU A 1 287 ? -4.516 -21.812 -5.125 1 96.62 287 LEU A C 1
ATOM 2189 O O . LEU A 1 287 ? -4.102 -21.766 -3.965 1 96.62 287 LEU A O 1
ATOM 2193 N N . VAL A 1 288 ? -5.773 -21.875 -5.414 1 96.38 288 VAL A N 1
ATOM 2194 C CA . VAL A 1 288 ? -6.805 -21.828 -4.383 1 96.38 288 VAL A CA 1
ATOM 2195 C C . VAL A 1 288 ? -6.648 -23.016 -3.441 1 96.38 288 VAL A C 1
ATOM 2197 O O . VAL A 1 288 ? -6.695 -22.859 -2.219 1 96.38 288 VAL A O 1
ATOM 2200 N N . ALA A 1 289 ? -6.461 -24.172 -4.031 1 94.25 289 ALA A N 1
ATOM 2201 C CA . ALA A 1 289 ? -6.27 -25.375 -3.223 1 94.25 289 ALA A CA 1
ATOM 2202 C C . ALA A 1 289 ? -5.059 -25.219 -2.305 1 94.25 289 ALA A C 1
ATOM 2204 O O . ALA A 1 289 ? -5.125 -25.578 -1.123 1 94.25 289 ALA A O 1
ATOM 2205 N N . GLU A 1 290 ? -4.012 -24.719 -2.852 1 95.12 290 GLU A N 1
ATOM 2206 C CA . GLU A 1 290 ? -2.793 -24.562 -2.064 1 95.12 290 GLU A CA 1
ATOM 2207 C C . GLU A 1 290 ? -2.967 -23.516 -0.974 1 95.12 290 GLU A C 1
ATOM 2209 O O . GLU A 1 290 ? -2.48 -23.688 0.146 1 95.12 290 GLU A O 1
ATOM 2214 N N . LEU A 1 291 ? -3.621 -22.406 -1.282 1 96.88 291 LEU A N 1
ATOM 2215 C CA . LEU A 1 291 ? -3.875 -21.375 -0.285 1 96.88 291 LEU A CA 1
ATOM 2216 C C . LEU A 1 291 ? -4.703 -21.922 0.871 1 96.88 291 LEU A C 1
ATOM 2218 O O . LEU A 1 291 ? -4.434 -21.625 2.035 1 96.88 291 LEU A O 1
ATOM 2222 N N . LEU A 1 292 ? -5.676 -22.719 0.518 1 94.5 292 LEU A N 1
ATOM 2223 C CA . LEU A 1 292 ? -6.516 -23.297 1.558 1 94.5 292 LEU A CA 1
ATOM 2224 C C . LEU A 1 292 ? -5.719 -24.281 2.416 1 94.5 292 LEU A C 1
ATOM 2226 O O . LEU A 1 292 ? -5.871 -24.297 3.641 1 94.5 292 LEU A O 1
ATOM 2230 N N . ARG A 1 293 ? -4.91 -25 1.797 1 94.19 293 ARG A N 1
ATOM 2231 C CA . ARG A 1 293 ? -4.043 -25.906 2.543 1 94.19 293 ARG A CA 1
ATOM 2232 C C . ARG A 1 293 ? -3.127 -25.125 3.486 1 94.19 293 ARG A C 1
ATOM 2234 O O . ARG A 1 293 ? -3.037 -25.438 4.676 1 94.19 293 ARG A O 1
ATOM 2241 N N . LEU A 1 294 ? -2.508 -24.094 2.98 1 93.81 294 LEU A N 1
ATOM 2242 C CA . LEU A 1 294 ? -1.535 -23.312 3.744 1 93.81 294 LEU A CA 1
ATOM 2243 C C . LEU A 1 294 ? -2.223 -22.516 4.84 1 93.81 294 LEU A C 1
ATOM 2245 O O . LEU A 1 294 ? -1.626 -22.234 5.883 1 93.81 294 LEU A O 1
ATOM 2249 N N . SER A 1 295 ? -3.471 -22.094 4.602 1 94.38 295 SER A N 1
ATOM 2250 C CA . SER A 1 295 ? -4.203 -21.328 5.602 1 94.38 295 SER A CA 1
ATOM 2251 C C . SER A 1 295 ? -4.434 -22.156 6.867 1 94.38 295 SER A C 1
ATOM 2253 O O . SER A 1 295 ? -4.605 -21.594 7.953 1 94.38 295 SER A O 1
ATOM 2255 N N . ARG A 1 296 ? -4.48 -23.438 6.73 1 90.69 296 ARG A N 1
ATOM 2256 C CA . ARG A 1 296 ? -4.621 -24.312 7.891 1 90.69 296 ARG A CA 1
ATOM 2257 C C . ARG A 1 296 ? -3.326 -24.375 8.695 1 90.69 296 ARG A C 1
ATOM 2259 O O . ARG A 1 296 ? -3.357 -24.453 9.922 1 90.69 296 ARG A O 1
ATOM 2266 N N . LEU A 1 297 ? -2.238 -24.297 8.023 1 89.75 297 LEU A N 1
ATOM 2267 C CA . LEU A 1 297 ? -0.929 -24.344 8.664 1 89.75 297 LEU A CA 1
ATOM 2268 C C . LEU A 1 297 ? -0.527 -22.969 9.18 1 89.75 297 LEU A C 1
ATOM 2270 O O . LEU A 1 297 ? 0.112 -22.859 10.234 1 89.75 297 LEU A O 1
ATOM 2274 N N . SER A 1 298 ? -0.858 -21.938 8.438 1 92.12 298 SER A N 1
ATOM 2275 C CA . SER A 1 298 ? -0.558 -20.547 8.734 1 92.12 298 SER A CA 1
ATOM 2276 C C . SER A 1 298 ? -1.766 -19.656 8.477 1 92.12 298 SER A C 1
ATOM 2278 O O . SER A 1 298 ? -1.821 -18.969 7.457 1 92.12 298 SER A O 1
ATOM 2280 N N . PRO A 1 299 ? -2.602 -19.625 9.461 1 93.69 299 PRO A N 1
ATOM 2281 C CA . PRO A 1 299 ? -3.826 -18.844 9.266 1 93.69 299 PRO A CA 1
ATOM 2282 C C . PRO A 1 299 ? -3.551 -17.359 9.016 1 93.69 299 PRO A C 1
ATOM 2284 O O . PRO A 1 299 ? -2.58 -16.812 9.547 1 93.69 299 PRO A O 1
ATOM 2287 N N . ILE A 1 300 ? -4.363 -16.656 8.211 1 93.06 300 ILE A N 1
ATOM 2288 C CA . ILE A 1 300 ? -4.203 -15.266 7.82 1 93.06 300 ILE A CA 1
ATOM 2289 C C . ILE A 1 300 ? -4.207 -14.375 9.055 1 93.06 300 ILE A C 1
ATOM 2291 O O . ILE A 1 300 ? -3.566 -13.32 9.078 1 93.06 300 ILE A O 1
ATOM 2295 N N . GLY A 1 301 ? -4.793 -14.703 10.055 1 88.75 301 GLY A N 1
ATOM 2296 C CA . GLY A 1 301 ? -4.879 -13.898 11.266 1 88.75 301 GLY A CA 1
ATOM 2297 C C . GLY A 1 301 ? -3.814 -14.242 12.289 1 88.75 301 GLY A C 1
ATOM 2298 O O . GLY A 1 301 ? -3.789 -13.672 13.383 1 88.75 301 GLY A O 1
ATOM 2299 N N . SER A 1 302 ? -2.908 -15.125 11.969 1 84.38 302 SER A N 1
ATOM 2300 C CA . SER A 1 302 ? -1.911 -15.562 12.945 1 84.38 302 SER A CA 1
ATOM 2301 C C . SER A 1 302 ? -0.643 -14.719 12.852 1 84.38 302 SER A C 1
ATOM 2303 O O . SER A 1 302 ? -0.219 -14.344 11.758 1 84.38 302 SER A O 1
ATOM 2305 N N . PRO A 1 303 ? -0.088 -14.312 14.062 1 71.12 303 PRO A N 1
ATOM 2306 C CA . PRO A 1 303 ? 1.157 -13.547 14.055 1 71.12 303 PRO A CA 1
ATOM 2307 C C . PRO A 1 303 ? 2.348 -14.352 13.547 1 71.12 303 PRO A C 1
ATOM 2309 O O . PRO A 1 303 ? 2.352 -15.578 13.641 1 71.12 303 PRO A O 1
ATOM 2312 N N . MET B 1 1 ? 2.615 49.062 -14.133 1 27.31 1 MET B N 1
ATOM 2313 C CA . MET B 1 1 ? 1.929 47.781 -14.391 1 27.31 1 MET B CA 1
ATOM 2314 C C . MET B 1 1 ? 0.866 47.531 -13.328 1 27.31 1 MET B C 1
ATOM 2316 O O . MET B 1 1 ? 1.178 47.438 -12.133 1 27.31 1 MET B O 1
ATOM 2320 N N . THR B 1 2 ? -0.38 48 -13.531 1 32.31 2 THR B N 1
ATOM 2321 C CA . THR B 1 2 ? -1.477 48.094 -12.578 1 32.31 2 THR B CA 1
ATOM 2322 C C . THR B 1 2 ? -1.729 46.75 -11.914 1 32.31 2 THR B C 1
ATOM 2324 O O . THR B 1 2 ? -1.65 45.688 -12.562 1 32.31 2 THR B O 1
ATOM 2327 N N . ARG B 1 3 ? -1.638 46.75 -10.695 1 38.22 3 ARG B N 1
ATOM 2328 C CA . ARG B 1 3 ? -1.792 45.656 -9.773 1 38.22 3 ARG B CA 1
ATOM 2329 C C . ARG B 1 3 ? -3.033 44.812 -10.109 1 38.22 3 ARG B C 1
ATOM 2331 O O . ARG B 1 3 ? -4.141 45.344 -10.164 1 38.22 3 ARG B O 1
ATOM 2338 N N . PRO B 1 4 ? -3.068 43.969 -10.969 1 44.84 4 PRO B N 1
ATOM 2339 C CA . PRO B 1 4 ? -4.223 43.156 -11.383 1 44.84 4 PRO B CA 1
ATOM 2340 C C . PRO B 1 4 ? -5.156 42.844 -10.219 1 44.84 4 PRO B C 1
ATOM 2342 O O . PRO B 1 4 ? -4.695 42.438 -9.141 1 44.84 4 PRO B O 1
ATOM 2345 N N . ASN B 1 5 ? -6.422 43.562 -10.148 1 55.97 5 ASN B N 1
ATOM 2346 C CA . ASN B 1 5 ? -7.465 43.5 -9.133 1 55.97 5 ASN B CA 1
ATOM 2347 C C . ASN B 1 5 ? -8.016 42.094 -8.977 1 55.97 5 ASN B C 1
ATOM 2349 O O . ASN B 1 5 ? -8.609 41.562 -9.914 1 55.97 5 ASN B O 1
ATOM 2353 N N . LEU B 1 6 ? -7.633 41.406 -8.164 1 64.75 6 LEU B N 1
ATOM 2354 C CA . LEU B 1 6 ? -8.008 40.031 -7.824 1 64.75 6 LEU B CA 1
ATOM 2355 C C . LEU B 1 6 ? -9.516 39.844 -7.938 1 64.75 6 LEU B C 1
ATOM 2357 O O . LEU B 1 6 ? -9.984 38.75 -8.281 1 64.75 6 LEU B O 1
ATOM 2361 N N . MET B 1 7 ? -10.18 40.969 -7.789 1 71.06 7 MET B N 1
ATOM 2362 C CA . MET B 1 7 ? -11.641 40.906 -7.879 1 71.06 7 MET B CA 1
ATOM 2363 C C . MET B 1 7 ? -12.086 40.656 -9.312 1 71.06 7 MET B C 1
ATOM 2365 O O . MET B 1 7 ? -13.07 39.938 -9.539 1 71.06 7 MET B O 1
ATOM 2369 N N . HIS B 1 8 ? -11.305 41.094 -10.234 1 77.5 8 HIS B N 1
ATOM 2370 C CA . HIS B 1 8 ? -11.68 40.906 -11.633 1 77.5 8 HIS B CA 1
ATOM 2371 C C . HIS B 1 8 ? -11.453 39.469 -12.078 1 77.5 8 HIS B C 1
ATOM 2373 O O . HIS B 1 8 ? -12.273 38.875 -12.789 1 77.5 8 HIS B O 1
ATOM 2379 N N . ALA B 1 9 ? -10.289 39.062 -11.648 1 77.25 9 ALA B N 1
ATOM 2380 C CA . ALA B 1 9 ? -10.016 37.656 -11.945 1 77.25 9 ALA B CA 1
ATOM 2381 C C . ALA B 1 9 ? -11.055 36.719 -11.305 1 77.25 9 ALA B C 1
ATOM 2383 O O . ALA B 1 9 ? -11.508 35.75 -11.922 1 77.25 9 ALA B O 1
ATOM 2384 N N . GLU B 1 10 ? -11.367 37.094 -10.133 1 77.94 10 GLU B N 1
ATOM 2385 C CA . GLU B 1 10 ? -12.398 36.344 -9.43 1 77.94 10 GLU B CA 1
ATOM 2386 C C . GLU B 1 10 ? -13.727 36.375 -10.188 1 77.94 10 GLU B C 1
ATOM 2388 O O . GLU B 1 10 ? -14.445 35.375 -10.266 1 77.94 10 GLU B O 1
ATOM 2393 N N . THR B 1 11 ? -14.086 37.531 -10.68 1 81.56 11 THR B N 1
ATOM 2394 C CA . THR B 1 11 ? -15.32 37.719 -11.438 1 81.56 11 THR B CA 1
ATOM 2395 C C . THR B 1 11 ? -15.336 36.812 -12.672 1 81.56 11 THR B C 1
ATOM 2397 O O . THR B 1 11 ? -16.344 36.156 -12.961 1 81.56 11 THR B O 1
ATOM 2400 N N . LEU B 1 12 ? -14.125 36.75 -13.32 1 84.69 12 LEU B N 1
ATOM 2401 C CA . LEU B 1 12 ? -14.047 35.875 -14.492 1 84.69 12 LEU B CA 1
ATOM 2402 C C . LEU B 1 12 ? -14.281 34.406 -14.094 1 84.69 12 LEU B C 1
ATOM 2404 O O . LEU B 1 12 ? -14.977 33.688 -14.805 1 84.69 12 LEU B O 1
ATOM 2408 N N . CYS B 1 13 ? -13.68 34.125 -13.055 1 82.06 13 CYS B N 1
ATOM 2409 C CA . CYS B 1 13 ? -13.844 32.75 -12.586 1 82.06 13 CYS B CA 1
ATOM 2410 C C . CYS B 1 13 ? -15.312 32.438 -12.305 1 82.06 13 CYS B C 1
ATOM 2412 O O . CYS B 1 13 ? -15.789 31.344 -12.617 1 82.06 13 CYS B O 1
ATOM 2414 N N . TRP B 1 14 ? -16.078 33.344 -11.711 1 81.12 14 TRP B N 1
ATOM 2415 C CA . TRP B 1 14 ? -17.5 33.156 -11.438 1 81.12 14 TRP B CA 1
ATOM 2416 C C . TRP B 1 14 ? -18.297 33.094 -12.734 1 81.12 14 TRP B C 1
ATOM 2418 O O . TRP B 1 14 ? -19.234 32.281 -12.852 1 81.12 14 TRP B O 1
ATOM 2428 N N . ILE B 1 15 ? -17.891 33.812 -13.648 1 85.06 15 ILE B N 1
ATOM 2429 C CA . ILE B 1 15 ? -18.594 33.781 -14.93 1 85.06 15 ILE B CA 1
ATOM 2430 C C . ILE B 1 15 ? -18.375 32.438 -15.602 1 85.06 15 ILE B C 1
ATOM 2432 O O . ILE B 1 15 ? -19.297 31.844 -16.172 1 85.06 15 ILE B O 1
ATOM 2436 N N . ALA B 1 16 ? -17.094 32.125 -15.5 1 84 16 ALA B N 1
ATOM 2437 C CA . ALA B 1 16 ? -16.766 30.844 -16.094 1 84 16 ALA B CA 1
ATOM 2438 C C . ALA B 1 16 ? -17.578 29.719 -15.445 1 84 16 ALA B C 1
ATOM 2440 O O . ALA B 1 16 ? -18.016 28.797 -16.125 1 84 16 ALA B O 1
ATOM 2441 N N . ARG B 1 17 ? -17.688 29.797 -14.148 1 80.69 17 ARG B N 1
ATOM 2442 C CA . ARG B 1 17 ? -18.344 28.781 -13.352 1 80.69 17 ARG B CA 1
ATOM 2443 C C . ARG B 1 17 ? -19.859 28.828 -13.523 1 80.69 17 ARG B C 1
ATOM 2445 O O . ARG B 1 17 ? -20.516 27.797 -13.641 1 80.69 17 ARG B O 1
ATOM 2452 N N . LEU B 1 18 ? -20.484 30 -13.57 1 80.25 18 LEU B N 1
ATOM 2453 C CA . LEU B 1 18 ? -21.922 30.188 -13.531 1 80.25 18 LEU B CA 1
ATOM 2454 C C . LEU B 1 18 ? -22.5 30.359 -14.938 1 80.25 18 LEU B C 1
ATOM 2456 O O . LEU B 1 18 ? -23.703 30.25 -15.133 1 80.25 18 LEU B O 1
ATOM 2460 N N . GLY B 1 19 ? -21.547 30.547 -15.742 1 83.5 19 GLY B N 1
ATOM 2461 C CA . GLY B 1 19 ? -21.906 30.469 -17.156 1 83.5 19 GLY B CA 1
ATOM 2462 C C . GLY B 1 19 ? -22.406 31.781 -17.719 1 83.5 19 GLY B C 1
ATOM 2463 O O . GLY B 1 19 ? -22.469 31.953 -18.938 1 83.5 19 GLY B O 1
ATOM 2464 N N . THR B 1 20 ? -23.047 32.656 -16.922 1 85.94 20 THR B N 1
ATOM 2465 C CA . THR B 1 20 ? -23.594 33.906 -17.438 1 85.94 20 THR B CA 1
ATOM 2466 C C . THR B 1 20 ? -23.094 35.125 -16.625 1 85.94 20 THR B C 1
ATOM 2468 O O . THR B 1 20 ? -22.734 34.969 -15.453 1 85.94 20 THR B O 1
ATOM 2471 N N . PHE B 1 21 ? -23.047 36.375 -17.328 1 88.81 21 PHE B N 1
ATOM 2472 C CA . PHE B 1 21 ? -22.688 37.625 -16.656 1 88.81 21 PHE B CA 1
ATOM 2473 C C . PHE B 1 21 ? -23.703 37.969 -15.57 1 88.81 21 PHE B C 1
ATOM 2475 O O . PHE B 1 21 ? -23.328 38.438 -14.484 1 88.81 21 PHE B O 1
ATOM 2482 N N . ALA B 1 22 ? -24.938 37.656 -15.852 1 87.31 22 ALA B N 1
ATOM 2483 C CA . ALA B 1 22 ? -26.016 37.969 -14.898 1 87.31 22 ALA B CA 1
ATOM 2484 C C . ALA B 1 22 ? -25.891 37.094 -13.648 1 87.31 22 ALA B C 1
ATOM 2486 O O . ALA B 1 22 ? -26.047 37.594 -12.531 1 87.31 22 ALA B O 1
ATOM 2487 N N . ALA B 1 23 ? -25.672 35.906 -13.852 1 82.31 23 ALA B N 1
ATOM 2488 C CA . ALA B 1 23 ? -25.516 35 -12.727 1 82.31 23 ALA B CA 1
ATOM 2489 C C . ALA B 1 23 ? -24.297 35.375 -11.891 1 82.31 23 ALA B C 1
ATOM 2491 O O . ALA B 1 23 ? -24.328 35.281 -10.656 1 82.31 23 ALA B O 1
ATOM 2492 N N . ALA B 1 24 ? -23.25 35.688 -12.477 1 81.5 24 ALA B N 1
ATOM 2493 C CA . ALA B 1 24 ? -22.062 36.156 -11.75 1 81.5 24 ALA B CA 1
ATOM 2494 C C . ALA B 1 24 ? -22.359 37.438 -10.992 1 81.5 24 ALA B C 1
ATOM 2496 O O . ALA B 1 24 ? -21.906 37.625 -9.859 1 81.5 24 ALA B O 1
ATOM 2497 N N . ALA B 1 25 ? -23.047 38.344 -11.57 1 85.88 25 ALA B N 1
ATOM 2498 C CA . ALA B 1 25 ? -23.422 39.594 -10.922 1 85.88 25 ALA B CA 1
ATOM 2499 C C . ALA B 1 25 ? -24.219 39.344 -9.656 1 85.88 25 ALA B C 1
ATOM 2501 O O . ALA B 1 25 ? -23.953 39.938 -8.609 1 85.88 25 ALA B O 1
ATOM 2502 N N . GLU B 1 26 ? -25.094 38.406 -9.789 1 80.56 26 GLU B N 1
ATOM 2503 C CA . GLU B 1 26 ? -25.891 38.031 -8.625 1 80.56 26 GLU B CA 1
ATOM 2504 C C . GLU B 1 26 ? -25.031 37.406 -7.531 1 80.56 26 GLU B C 1
ATOM 2506 O O . GLU B 1 26 ? -25.156 37.781 -6.359 1 80.56 26 GLU B O 1
ATOM 2511 N N . ARG B 1 27 ? -24.094 36.625 -7.902 1 76.75 27 ARG B N 1
ATOM 2512 C CA . ARG B 1 27 ? -23.219 35.938 -6.965 1 76.75 27 ARG B CA 1
ATOM 2513 C C . ARG B 1 27 ? -22.281 36.906 -6.262 1 76.75 27 ARG B C 1
ATOM 2515 O O . ARG B 1 27 ? -21.953 36.719 -5.086 1 76.75 27 ARG B O 1
ATOM 2522 N N . MET B 1 28 ? -21.891 37.812 -6.867 1 72.06 28 MET B N 1
ATOM 2523 C CA . MET B 1 28 ? -20.891 38.75 -6.352 1 72.06 28 MET B CA 1
ATOM 2524 C C . MET B 1 28 ? -21.531 40.031 -5.84 1 72.06 28 MET B C 1
ATOM 2526 O O . MET B 1 28 ? -20.844 41 -5.539 1 72.06 28 MET B O 1
ATOM 2530 N N . HIS B 1 29 ? -22.859 40.031 -5.762 1 80.12 29 HIS B N 1
ATOM 2531 C CA . HIS B 1 29 ? -23.625 41.188 -5.301 1 80.12 29 HIS B CA 1
ATOM 2532 C C . HIS B 1 29 ? -23.203 42.438 -6.051 1 80.12 29 HIS B C 1
ATOM 2534 O O . HIS B 1 29 ? -22.938 43.469 -5.438 1 80.12 29 HIS B O 1
ATOM 2540 N N . ALA B 1 30 ? -23.078 42.25 -7.246 1 80.75 30 ALA B N 1
ATOM 2541 C CA . ALA B 1 30 ? -22.734 43.375 -8.141 1 80.75 30 ALA B CA 1
ATOM 2542 C C . ALA B 1 30 ? -23.734 43.469 -9.297 1 80.75 30 ALA B C 1
ATOM 2544 O O . ALA B 1 30 ? -24.547 42.562 -9.508 1 80.75 30 ALA B O 1
ATOM 2545 N N . THR B 1 31 ? -23.828 44.656 -9.844 1 82 31 THR B N 1
ATOM 2546 C CA . THR B 1 31 ? -24.688 44.812 -11.016 1 82 31 THR B CA 1
ATOM 2547 C C . THR B 1 31 ? -24.016 44.25 -12.258 1 82 31 THR B C 1
ATOM 2549 O O . THR B 1 31 ? -22.781 44.156 -12.32 1 82 31 THR B O 1
ATOM 2552 N N . GLN B 1 32 ? -24.844 43.75 -13.141 1 88.5 32 GLN B N 1
ATOM 2553 C CA . GLN B 1 32 ? -24.297 43.156 -14.352 1 88.5 32 GLN B CA 1
ATOM 2554 C C . GLN B 1 32 ? -23.438 44.125 -15.125 1 88.5 32 GLN B C 1
ATOM 2556 O O . GLN B 1 32 ? -22.406 43.75 -15.672 1 88.5 32 GLN B O 1
ATOM 2561 N N . PRO B 1 33 ? -23.75 45.594 -15.227 1 86.81 33 PRO B N 1
ATOM 2562 C CA . PRO B 1 33 ? -22.812 46.5 -15.875 1 86.81 33 PRO B CA 1
ATOM 2563 C C . PRO B 1 33 ? -21.453 46.531 -15.18 1 86.81 33 PRO B C 1
ATOM 2565 O O . PRO B 1 33 ? -20.422 46.656 -15.852 1 86.81 33 PRO B O 1
ATOM 2568 N N . ALA B 1 34 ? -21.484 46.5 -13.859 1 83.81 34 ALA B N 1
ATOM 2569 C CA . ALA B 1 34 ? -20.234 46.469 -13.102 1 83.81 34 ALA B CA 1
ATOM 2570 C C . ALA B 1 34 ? -19.391 45.25 -13.445 1 83.81 34 ALA B C 1
ATOM 2572 O O . ALA B 1 34 ? -18.172 45.344 -13.594 1 83.81 34 ALA B O 1
ATOM 2573 N N . ILE B 1 35 ? -20.016 44.156 -13.523 1 86.5 35 ILE B N 1
ATOM 2574 C CA . ILE B 1 35 ? -19.328 42.906 -13.867 1 86.5 35 ILE B CA 1
ATOM 2575 C C . ILE B 1 35 ? -18.766 43 -15.281 1 86.5 35 ILE B C 1
ATOM 2577 O O . ILE B 1 35 ? -17.641 42.594 -15.531 1 86.5 35 ILE B O 1
ATOM 2581 N N . SER B 1 36 ? -19.531 43.531 -16.109 1 89.31 36 SER B N 1
ATOM 2582 C CA . SER B 1 36 ? -19.094 43.719 -17.484 1 89.31 36 SER B CA 1
ATOM 2583 C C . SER B 1 36 ? -17.891 44.656 -17.562 1 89.31 36 SER B C 1
ATOM 2585 O O . SER B 1 36 ? -16.953 44.375 -18.312 1 89.31 36 SER B O 1
ATOM 2587 N N . ALA B 1 37 ? -17.984 45.688 -16.781 1 86.25 37 ALA B N 1
ATOM 2588 C CA . ALA B 1 37 ? -16.859 46.625 -16.75 1 86.25 37 ALA B CA 1
ATOM 2589 C C . ALA B 1 37 ? -15.594 45.938 -16.25 1 86.25 37 ALA B C 1
ATOM 2591 O O . ALA B 1 37 ? -14.508 46.156 -16.797 1 86.25 37 ALA B O 1
ATOM 2592 N N . ARG B 1 38 ? -15.68 45.156 -15.188 1 81 38 ARG B N 1
ATOM 2593 C CA . ARG B 1 38 ? -14.547 44.406 -14.641 1 81 38 ARG B CA 1
ATOM 2594 C C . ARG B 1 38 ? -13.906 43.531 -15.703 1 81 38 ARG B C 1
ATOM 2596 O O . ARG B 1 38 ? -12.68 43.406 -15.773 1 81 38 ARG B O 1
ATOM 2603 N N . MET B 1 39 ? -14.656 42.875 -16.391 1 86.19 39 MET B N 1
ATOM 2604 C CA . MET B 1 39 ? -14.156 41.938 -17.406 1 86.19 39 MET B CA 1
ATOM 2605 C C . MET B 1 39 ? -13.461 42.688 -18.531 1 86.19 39 MET B C 1
ATOM 2607 O O . MET B 1 39 ? -12.445 42.219 -19.062 1 86.19 39 MET B O 1
ATOM 2611 N N . LYS B 1 40 ? -14.047 43.812 -18.891 1 86.62 40 LYS B N 1
ATOM 2612 C CA . LYS B 1 40 ? -13.375 44.656 -19.906 1 86.62 40 LYS B CA 1
ATOM 2613 C C . LYS B 1 40 ? -12 45.094 -19.422 1 86.62 40 LYS B C 1
ATOM 2615 O O . LYS B 1 40 ? -11.039 45.062 -20.188 1 86.62 40 LYS B O 1
ATOM 2620 N N . GLU B 1 41 ? -12.023 45.562 -18.172 1 80.69 41 GLU B N 1
ATOM 2621 C CA . GLU B 1 41 ? -10.742 45.969 -17.609 1 80.69 41 GLU B CA 1
ATOM 2622 C C . GLU B 1 41 ? -9.758 44.812 -17.578 1 80.69 41 GLU B C 1
ATOM 2624 O O . GLU B 1 41 ? -8.562 44.969 -17.844 1 80.69 41 GLU B O 1
ATOM 2629 N N . LEU B 1 42 ? -10.141 43.656 -17.188 1 80.44 42 LEU B N 1
ATOM 2630 C CA . LEU B 1 42 ? -9.273 42.5 -17.141 1 80.44 42 LEU B CA 1
ATOM 2631 C C . LEU B 1 42 ? -8.773 42.125 -18.531 1 80.44 42 LEU B C 1
ATOM 2633 O O . LEU B 1 42 ? -7.602 41.781 -18.703 1 80.44 42 LEU B O 1
ATOM 2637 N N . GLU B 1 43 ? -9.602 42.188 -19.453 1 83 43 GLU B N 1
ATOM 2638 C CA . GLU B 1 43 ? -9.195 41.969 -20.828 1 83 43 GLU B CA 1
ATOM 2639 C C . GLU B 1 43 ? -8.102 42.938 -21.25 1 83 43 GLU B C 1
ATOM 2641 O O . GLU B 1 43 ? -7.121 42.562 -21.891 1 83 43 GLU B O 1
ATOM 2646 N N . SER B 1 44 ? -8.43 44.156 -20.922 1 82.56 44 SER B N 1
ATOM 2647 C CA . SER B 1 44 ? -7.418 45.156 -21.234 1 82.56 44 SER B CA 1
ATOM 2648 C C . SER B 1 44 ? -6.09 44.844 -20.562 1 82.56 44 SER B C 1
ATOM 2650 O O . SER B 1 44 ? -5.023 45 -21.172 1 82.56 44 SER B O 1
ATOM 2652 N N . ALA B 1 45 ? -6.059 44.531 -19.297 1 74.75 45 ALA B N 1
ATOM 2653 C CA . ALA B 1 45 ? -4.852 44.219 -18.531 1 74.75 45 ALA B CA 1
ATOM 2654 C C . ALA B 1 45 ? -4.125 43 -19.094 1 74.75 45 ALA B C 1
ATOM 2656 O O . ALA B 1 45 ? -2.891 42.969 -19.125 1 74.75 45 ALA B O 1
ATOM 2657 N N . LEU B 1 46 ? -4.773 42 -19.531 1 76.5 46 LEU B N 1
ATOM 2658 C CA . LEU B 1 46 ? -4.184 40.75 -19.969 1 76.5 46 LEU B CA 1
ATOM 2659 C C . LEU B 1 46 ? -3.785 40.812 -21.453 1 76.5 46 LEU B C 1
ATOM 2661 O O . LEU B 1 46 ? -2.936 40.062 -21.906 1 76.5 46 LEU B O 1
ATOM 2665 N N . GLY B 1 47 ? -4.453 41.688 -22.094 1 77.38 47 GLY B N 1
ATOM 2666 C CA . GLY B 1 47 ? -4.078 41.969 -23.469 1 77.38 47 GLY B CA 1
ATOM 2667 C C . GLY B 1 47 ? -4.715 41.031 -24.469 1 77.38 47 GLY B C 1
ATOM 2668 O O . GLY B 1 47 ? -4.285 40.938 -25.609 1 77.38 47 GLY B O 1
ATOM 2669 N N . TYR B 1 48 ? -5.449 40.25 -24.016 1 80.44 48 TYR B N 1
ATOM 2670 C CA . TYR B 1 48 ? -6.18 39.344 -24.922 1 80.44 48 TYR B CA 1
ATOM 2671 C C . TYR B 1 48 ? -7.652 39.281 -24.531 1 80.44 48 TYR B C 1
ATOM 2673 O O . TYR B 1 48 ? -8.008 39.5 -23.359 1 80.44 48 TYR B O 1
ATOM 2681 N N . PRO B 1 49 ? -8.555 39.031 -25.609 1 85.62 49 PRO B N 1
ATOM 2682 C CA . PRO B 1 49 ? -9.977 38.938 -25.281 1 85.62 49 PRO B CA 1
ATOM 2683 C C . PRO B 1 49 ? -10.297 37.719 -24.391 1 85.62 49 PRO B C 1
ATOM 2685 O O . PRO B 1 49 ? -9.695 36.656 -24.547 1 85.62 49 PRO B O 1
ATOM 2688 N N . LEU B 1 50 ? -11.148 37.969 -23.438 1 88 50 LEU B N 1
ATOM 2689 C CA . LEU B 1 50 ? -11.562 36.906 -22.531 1 88 50 LEU B CA 1
ATOM 2690 C C . LEU B 1 50 ? -12.758 36.125 -23.094 1 88 50 LEU B C 1
ATOM 2692 O O . LEU B 1 50 ? -12.945 34.969 -22.781 1 88 50 LEU B O 1
ATOM 2696 N N . PHE B 1 51 ? -13.555 36.812 -23.922 1 88.5 51 PHE B N 1
ATOM 2697 C CA . PHE B 1 51 ? -14.797 36.219 -24.422 1 88.5 51 PHE B CA 1
ATOM 2698 C C . PHE B 1 51 ? -14.859 36.312 -25.953 1 88.5 51 PHE B C 1
ATOM 2700 O O . PHE B 1 51 ? -14.336 37.25 -26.547 1 88.5 51 PHE B O 1
ATOM 2707 N N . GLU B 1 52 ? -15.406 35.188 -26.547 1 85.44 52 GLU B N 1
ATOM 2708 C CA . GLU B 1 52 ? -15.672 35.188 -27.984 1 85.44 52 GLU B CA 1
ATOM 2709 C C . GLU B 1 52 ? -17.125 34.812 -28.281 1 85.44 52 GLU B C 1
ATOM 2711 O O . GLU B 1 52 ? -17.75 34.062 -27.531 1 85.44 52 GLU B O 1
AT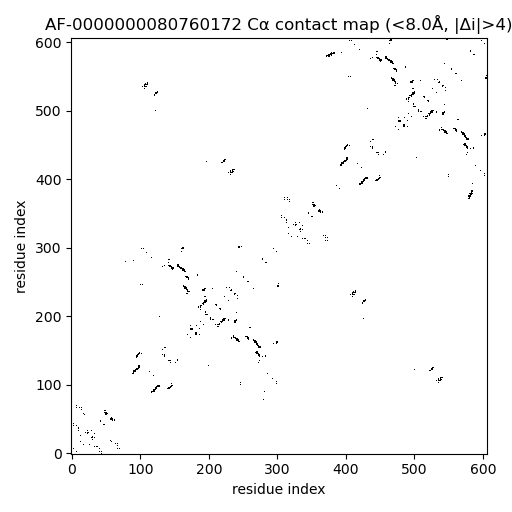OM 2716 N N . ARG B 1 53 ? -17.781 35.594 -29.312 1 79.75 53 ARG B N 1
ATOM 2717 C CA . ARG B 1 53 ? -19.188 35.375 -29.672 1 79.75 53 ARG B CA 1
ATOM 2718 C C . ARG B 1 53 ? -19.344 34.125 -30.531 1 79.75 53 ARG B C 1
ATOM 2720 O O . ARG B 1 53 ? -18.609 33.938 -31.516 1 79.75 53 ARG B O 1
ATOM 2727 N N . ARG B 1 54 ? -20.047 33.156 -30.047 1 75.25 54 ARG B N 1
ATOM 2728 C CA . ARG B 1 54 ? -20.453 32 -30.828 1 75.25 54 ARG B CA 1
ATOM 2729 C C . ARG B 1 54 ? -21.969 32 -31.047 1 75.25 54 ARG B C 1
ATOM 2731 O O . ARG B 1 54 ? -22.719 31.531 -30.188 1 75.25 54 ARG B O 1
ATOM 2738 N N . GLY B 1 55 ? -22.547 32.531 -32.156 1 76.06 55 GLY B N 1
ATOM 2739 C CA . GLY B 1 55 ? -23.953 32.781 -32.375 1 76.06 55 GLY B CA 1
ATOM 2740 C C . GLY B 1 55 ? -24.531 33.875 -31.5 1 76.06 55 GLY B C 1
ATOM 2741 O O . GLY B 1 55 ? -24.016 35 -31.5 1 76.06 55 GLY B O 1
ATOM 2742 N N . ARG B 1 56 ? -25.562 33.375 -30.688 1 68.94 56 ARG B N 1
ATOM 2743 C CA . ARG B 1 56 ? -26.219 34.281 -29.781 1 68.94 56 ARG B CA 1
ATOM 2744 C C . ARG B 1 56 ? -25.609 34.219 -28.375 1 68.94 56 ARG B C 1
ATOM 2746 O O . ARG B 1 56 ? -26.031 34.938 -27.484 1 68.94 56 ARG B O 1
ATOM 2753 N N . ARG B 1 57 ? -24.719 33.406 -28.172 1 72.31 57 ARG B N 1
ATOM 2754 C CA . ARG B 1 57 ? -24.172 33.188 -26.828 1 72.31 57 ARG B CA 1
ATOM 2755 C C . ARG B 1 57 ? -22.719 33.656 -26.75 1 72.31 57 ARG B C 1
ATOM 2757 O O . ARG B 1 57 ? -21.969 33.531 -27.703 1 72.31 57 ARG B O 1
ATOM 2764 N N . LEU B 1 58 ? -22.312 34.344 -25.641 1 80.88 58 LEU B N 1
ATOM 2765 C CA . LEU B 1 58 ? -20.938 34.688 -25.297 1 80.88 58 LEU B CA 1
ATOM 2766 C C . LEU B 1 58 ? -20.234 33.562 -24.562 1 80.88 58 LEU B C 1
ATOM 2768 O O . LEU B 1 58 ? -20.734 33.094 -23.547 1 80.88 58 LEU B O 1
ATOM 2772 N N . GLU B 1 59 ? -19.109 33.094 -25.156 1 82.5 59 GLU B N 1
ATOM 2773 C CA . GLU B 1 59 ? -18.328 32.031 -24.531 1 82.5 59 GLU B CA 1
ATOM 2774 C C . GLU B 1 59 ? -16.906 32.5 -24.234 1 82.5 59 GLU B C 1
ATOM 2776 O O . GLU B 1 59 ? -16.391 33.406 -24.906 1 82.5 59 GLU B O 1
ATOM 2781 N N . LEU B 1 60 ? -16.234 31.875 -23.172 1 83.5 60 LEU B N 1
ATOM 2782 C CA . LEU B 1 60 ? -14.844 32.156 -22.859 1 83.5 60 LEU B CA 1
ATOM 2783 C C . LEU B 1 60 ? -13.938 31.734 -24.016 1 83.5 60 LEU B C 1
ATOM 2785 O O . LEU B 1 60 ? -14.141 30.688 -24.625 1 83.5 60 LEU B O 1
ATOM 2789 N N . THR B 1 61 ? -12.938 32.625 -24.391 1 81.5 61 THR B N 1
ATOM 2790 C CA . THR B 1 61 ? -11.906 32.25 -25.359 1 81.5 61 THR B CA 1
ATOM 2791 C C . THR B 1 61 ? -11 31.172 -24.797 1 81.5 61 THR B C 1
ATOM 2793 O O . THR B 1 61 ? -11.008 30.922 -23.594 1 81.5 61 THR B O 1
ATOM 2796 N N . LEU B 1 62 ? -10.266 30.484 -25.672 1 79.06 62 LEU B N 1
ATOM 2797 C CA . LEU B 1 62 ? -9.305 29.469 -25.219 1 79.06 62 LEU B CA 1
ATOM 2798 C C . LEU B 1 62 ? -8.297 30.078 -24.266 1 79.06 62 LEU B C 1
ATOM 2800 O O . LEU B 1 62 ? -7.941 29.469 -23.25 1 79.06 62 LEU B O 1
ATOM 2804 N N . GLN B 1 63 ? -7.859 31.203 -24.453 1 82.5 63 GLN B N 1
ATOM 2805 C CA . GLN B 1 63 ? -6.918 31.891 -23.578 1 82.5 63 GLN B CA 1
ATOM 2806 C C . GLN B 1 63 ? -7.551 32.188 -22.219 1 82.5 63 GLN B C 1
ATOM 2808 O O . GLN B 1 63 ? -6.906 32.062 -21.188 1 82.5 63 GLN B O 1
ATOM 2813 N N . ALA B 1 64 ? -8.711 32.594 -22.297 1 81.38 64 ALA B N 1
ATOM 2814 C CA . ALA B 1 64 ? -9.422 32.875 -21.047 1 81.38 64 ALA B CA 1
ATOM 2815 C C . ALA B 1 64 ? -9.617 31.625 -20.219 1 81.38 64 ALA B C 1
ATOM 2817 O O . ALA B 1 64 ? -9.469 31.641 -19 1 81.38 64 ALA B O 1
ATOM 2818 N N . ARG B 1 65 ? -10.039 30.656 -20.875 1 80.06 65 ARG B N 1
ATOM 2819 C CA . ARG B 1 65 ? -10.172 29.391 -20.156 1 80.06 65 ARG B CA 1
ATOM 2820 C C . ARG B 1 65 ? -8.852 28.984 -19.516 1 80.06 65 ARG B C 1
ATOM 2822 O O . ARG B 1 65 ? -8.82 28.531 -18.375 1 80.06 65 ARG B O 1
ATOM 2829 N N . ARG B 1 66 ? -7.855 29.188 -20.219 1 78.56 66 ARG B N 1
ATOM 2830 C CA . ARG B 1 66 ? -6.547 28.875 -19.656 1 78.56 66 ARG B CA 1
ATOM 2831 C C . ARG B 1 66 ? -6.227 29.781 -18.469 1 78.56 66 ARG B C 1
ATOM 2833 O O . ARG B 1 66 ? -5.668 29.328 -17.469 1 78.56 66 ARG B O 1
ATOM 2840 N N . PHE B 1 67 ? -6.512 30.906 -18.672 1 75.5 67 PHE B N 1
ATOM 2841 C CA . PHE B 1 67 ? -6.293 31.859 -17.578 1 75.5 67 PHE B CA 1
ATOM 2842 C C . PHE B 1 67 ? -7.102 31.469 -16.344 1 75.5 67 PHE B C 1
ATOM 2844 O O . PHE B 1 67 ? -6.57 31.438 -15.234 1 75.5 67 PHE B O 1
ATOM 2851 N N . VAL B 1 68 ? -8.312 31.141 -16.516 1 77.62 68 VAL B N 1
ATOM 2852 C CA . VAL B 1 68 ? -9.18 30.75 -15.406 1 77.62 68 VAL B CA 1
ATOM 2853 C C . VAL B 1 68 ? -8.625 29.5 -14.734 1 77.62 68 VAL B C 1
ATOM 2855 O O . VAL B 1 68 ? -8.594 29.406 -13.5 1 77.62 68 VAL B O 1
ATOM 2858 N N . GLU B 1 69 ? -8.281 28.703 -15.547 1 74.88 69 GLU B N 1
ATOM 2859 C CA . GLU B 1 69 ? -7.688 27.5 -15 1 74.88 69 GLU B CA 1
ATOM 2860 C C . GLU B 1 69 ? -6.453 27.812 -14.164 1 74.88 69 GLU B C 1
ATOM 2862 O O . GLU B 1 69 ? -6.203 27.172 -13.148 1 74.88 69 GLU B O 1
ATOM 2867 N N . ARG B 1 70 ? -5.828 28.859 -14.5 1 70.19 70 ARG B N 1
ATOM 2868 C CA . ARG B 1 70 ? -4.602 29.219 -13.789 1 70.19 70 ARG B CA 1
ATOM 2869 C C . ARG B 1 70 ? -4.898 30.109 -12.594 1 70.19 70 ARG B C 1
ATOM 2871 O O . ARG B 1 70 ? -4.277 29.984 -11.539 1 70.19 70 ARG B O 1
ATOM 2878 N N . ILE B 1 71 ? -5.812 30.922 -12.758 1 68.62 71 ILE B N 1
ATOM 2879 C CA . ILE B 1 71 ? -5.969 31.953 -11.742 1 68.62 71 ILE B CA 1
ATOM 2880 C C . ILE B 1 71 ? -6.883 31.453 -10.625 1 68.62 71 ILE B C 1
ATOM 2882 O O . ILE B 1 71 ? -6.758 31.859 -9.477 1 68.62 71 ILE B O 1
ATOM 2886 N N . ALA B 1 72 ? -7.746 30.594 -10.93 1 72.69 72 ALA B N 1
ATOM 2887 C CA . ALA B 1 72 ? -8.75 30.172 -9.953 1 72.69 72 ALA B CA 1
ATOM 2888 C C . ALA B 1 72 ? -8.094 29.594 -8.711 1 72.69 72 ALA B C 1
ATOM 2890 O O . ALA B 1 72 ? -8.438 29.969 -7.586 1 72.69 72 ALA B O 1
ATOM 2891 N N . PRO B 1 73 ? -7.023 28.906 -8.797 1 65 73 PRO B N 1
ATOM 2892 C CA . PRO B 1 73 ? -6.348 28.469 -7.574 1 65 73 PRO B CA 1
ATOM 2893 C C . PRO B 1 73 ? -5.656 29.625 -6.844 1 65 73 PRO B C 1
ATOM 2895 O O . PRO B 1 73 ? -5.613 29.641 -5.613 1 65 73 PRO B O 1
ATOM 2898 N N . LEU B 1 74 ? -5.285 30.594 -7.461 1 61.53 74 LEU B N 1
ATOM 2899 C CA . LEU B 1 74 ? -4.621 31.734 -6.844 1 61.53 74 LEU B CA 1
ATOM 2900 C C . LEU B 1 74 ? -5.625 32.625 -6.102 1 61.53 74 LEU B C 1
ATOM 2902 O O . LEU B 1 74 ? -5.34 33.094 -5.004 1 61.53 74 LEU B O 1
ATOM 2906 N N . LEU B 1 75 ? -6.668 32.781 -6.656 1 62.38 75 LEU B N 1
ATOM 2907 C CA . LEU B 1 75 ? -7.707 33.531 -5.98 1 62.38 75 LEU B CA 1
ATOM 2908 C C . LEU B 1 75 ? -8.195 32.812 -4.73 1 62.38 75 LEU B C 1
ATOM 2910 O O . LEU B 1 75 ? -8.461 33.438 -3.707 1 62.38 75 LEU B O 1
ATOM 2914 N N . ARG B 1 76 ? -8.344 31.609 -4.828 1 60.12 76 ARG B N 1
ATOM 2915 C CA . ARG B 1 76 ? -8.664 30.859 -3.625 1 60.12 76 ARG B CA 1
ATOM 2916 C C . ARG B 1 76 ? -7.594 31.031 -2.557 1 60.12 76 ARG B C 1
ATOM 2918 O O . ARG B 1 76 ? -7.906 31.172 -1.372 1 60.12 76 ARG B O 1
ATOM 2925 N N . GLU B 1 77 ? -6.355 31.219 -2.893 1 53.94 77 GLU B N 1
ATOM 2926 C CA . GLU B 1 77 ? -5.25 31.469 -1.979 1 53.94 77 GLU B CA 1
ATOM 2927 C C . GLU B 1 77 ? -5.332 32.875 -1.399 1 53.94 77 GLU B C 1
ATOM 2929 O O . GLU B 1 77 ? -5.082 33.094 -0.209 1 53.94 77 GLU B O 1
ATOM 2934 N N . VAL B 1 78 ? -5.621 33.75 -2.109 1 49.44 78 VAL B N 1
ATOM 2935 C CA . VAL B 1 78 ? -5.719 35.125 -1.664 1 49.44 78 VAL B CA 1
ATOM 2936 C C . VAL B 1 78 ? -6.906 35.281 -0.721 1 49.44 78 VAL B C 1
ATOM 2938 O O . VAL B 1 78 ? -6.801 35.938 0.319 1 49.44 78 VAL B O 1
ATOM 2941 N N . GLU B 1 79 ? -7.98 34.781 -1.138 1 50.16 79 GLU B N 1
ATOM 2942 C CA . GLU B 1 79 ? -9.117 34.812 -0.221 1 50.16 79 GLU B CA 1
ATOM 2943 C C . GLU B 1 79 ? -8.758 34.188 1.124 1 50.16 79 GLU B C 1
ATOM 2945 O O . GLU B 1 79 ? -9.141 34.688 2.176 1 50.16 79 GLU B O 1
ATOM 2950 N N . ASP B 1 80 ? -8.008 33.219 1.06 1 46.53 80 ASP B N 1
ATOM 2951 C CA . ASP B 1 80 ? -7.547 32.562 2.283 1 46.53 80 ASP B CA 1
ATOM 2952 C C . ASP B 1 80 ? -6.652 33.5 3.096 1 46.53 80 ASP B C 1
ATOM 2954 O O . ASP B 1 80 ? -6.727 33.5 4.328 1 46.53 80 ASP B O 1
ATOM 2958 N N . LEU B 1 81 ? -5.789 34.312 2.582 1 42.19 81 LEU B N 1
ATOM 2959 C CA . LEU B 1 81 ? -4.934 35.281 3.238 1 42.19 81 LEU B CA 1
ATOM 2960 C C . LEU B 1 81 ? -5.766 36.406 3.883 1 42.19 81 LEU B C 1
ATOM 2962 O O . LEU B 1 81 ? -5.465 36.844 4.992 1 42.19 81 LEU B O 1
ATOM 2966 N N . PHE B 1 82 ? -6.574 37.062 3.125 1 41.31 82 PHE B N 1
ATOM 2967 C CA . PHE B 1 82 ? -7.316 38.188 3.678 1 41.31 82 PHE B CA 1
ATOM 2968 C C . PHE B 1 82 ? -8.234 37.719 4.805 1 41.31 82 PHE B C 1
ATOM 2970 O O . PHE B 1 82 ? -8.547 38.5 5.711 1 41.31 82 PHE B O 1
ATOM 2977 N N . ASN B 1 83 ? -8.641 36.531 4.727 1 39.53 83 ASN B N 1
ATOM 2978 C CA . ASN B 1 83 ? -9.375 36.125 5.918 1 39.53 83 ASN B CA 1
ATOM 2979 C C . ASN B 1 83 ? -8.438 35.906 7.109 1 39.53 83 ASN B C 1
ATOM 2981 O O . ASN B 1 83 ? -8.898 35.75 8.242 1 39.53 83 ASN B O 1
ATOM 2985 N N . ASP B 1 84 ? -7.07 35.812 7.078 1 37.62 84 ASP B N 1
ATOM 2986 C CA . ASP B 1 84 ? -6.191 35.875 8.242 1 37.62 84 ASP B CA 1
ATOM 2987 C C . ASP B 1 84 ? -6.098 37.281 8.797 1 37.62 84 ASP B C 1
ATOM 2989 O O . ASP B 1 84 ? -5.008 37.75 9.117 1 37.62 84 ASP B O 1
ATOM 2993 N N . THR B 1 85 ? -6.5 38.281 8.727 1 32.81 85 THR B N 1
ATOM 2994 C CA . THR B 1 85 ? -6.219 39.438 9.562 1 32.81 85 THR B CA 1
ATOM 2995 C C . THR B 1 85 ? -5.953 39.031 11.008 1 32.81 85 THR B C 1
ATOM 2997 O O . THR B 1 85 ? -4.961 39.438 11.602 1 32.81 85 THR B O 1
ATOM 3000 N N . GLU B 1 86 ? -6.367 39.562 12.219 1 34.78 86 GLU B N 1
ATOM 3001 C CA . GLU B 1 86 ? -5.66 40.062 13.391 1 34.78 86 GLU B CA 1
ATOM 3002 C C . GLU B 1 86 ? -4.785 39 14.016 1 34.78 86 GLU B C 1
ATOM 3004 O O . GLU B 1 86 ? -3.635 39.25 14.375 1 34.78 86 GLU B O 1
ATOM 3009 N N . ALA B 1 87 ? -5.059 38.156 15.211 1 39.22 87 ALA B N 1
ATOM 3010 C CA . ALA B 1 87 ? -4.469 37.125 16.078 1 39.22 87 ALA B CA 1
ATOM 3011 C C . ALA B 1 87 ? -3.873 36 15.258 1 39.22 87 ALA B C 1
ATOM 3013 O O . ALA B 1 87 ? -4.559 35.406 14.422 1 39.22 87 ALA B O 1
ATOM 3014 N N . ALA B 1 88 ? -2.467 35.781 14.727 1 42.53 88 ALA B N 1
ATOM 3015 C CA . ALA B 1 88 ? -1.645 34.969 13.844 1 42.53 88 ALA B CA 1
ATOM 3016 C C . ALA B 1 88 ? -2.24 33.594 13.68 1 42.53 88 ALA B C 1
ATOM 3018 O O . ALA B 1 88 ? -2.061 32.719 14.539 1 42.53 88 ALA B O 1
ATOM 3019 N N . LEU B 1 89 ? -3.293 33.219 13.312 1 50.97 89 LEU B N 1
ATOM 3020 C CA . LEU B 1 89 ? -4.113 32 13.344 1 50.97 89 LEU B CA 1
ATOM 3021 C C . LEU B 1 89 ? -3.355 30.812 12.773 1 50.97 89 LEU B C 1
ATOM 3023 O O . LEU B 1 89 ? -2.738 30.906 11.711 1 50.97 89 LEU B O 1
ATOM 3027 N N . LEU B 1 90 ? -2.713 30.047 13.641 1 67.19 90 LEU B N 1
ATOM 3028 C CA . LEU B 1 90 ? -2.109 28.781 13.234 1 67.19 90 LEU B CA 1
ATOM 3029 C C . LEU B 1 90 ? -2.883 28.156 12.078 1 67.19 90 LEU B C 1
ATOM 3031 O O . LEU B 1 90 ? -4.117 28.156 12.086 1 67.19 90 LEU B O 1
ATOM 3035 N N . PRO B 1 91 ? -2.096 28.016 10.891 1 81 91 PRO B N 1
ATOM 3036 C CA . PRO B 1 91 ? -2.777 27.328 9.789 1 81 91 PRO B CA 1
ATOM 3037 C C . PRO B 1 91 ? -3.666 26.188 10.258 1 81 91 PRO B C 1
ATOM 3039 O O . PRO B 1 91 ? -3.314 25.469 11.203 1 81 91 PRO B O 1
ATOM 3042 N N . ALA B 1 92 ? -4.84 26.266 9.766 1 85.19 92 ALA B N 1
ATOM 3043 C CA . ALA B 1 92 ? -5.789 25.219 10.117 1 85.19 92 ALA B CA 1
ATOM 3044 C C . ALA B 1 92 ? -6.527 24.703 8.883 1 85.19 92 ALA B C 1
ATOM 3046 O O . ALA B 1 92 ? -6.602 25.406 7.867 1 85.19 92 ALA B O 1
ATOM 3047 N N . GLY B 1 93 ? -6.957 23.438 8.938 1 91.69 93 GLY B N 1
ATOM 3048 C CA . GLY B 1 93 ? -7.734 22.828 7.871 1 91.69 93 GLY B CA 1
ATOM 3049 C C . GLY B 1 93 ? -7.195 21.469 7.438 1 91.69 93 GLY B C 1
ATOM 3050 O O . GLY B 1 93 ? -6.25 20.953 8.031 1 91.69 93 GLY B O 1
ATOM 3051 N N . THR B 1 94 ? -7.871 20.906 6.48 1 94.75 94 THR B N 1
ATOM 3052 C CA . THR B 1 94 ? -7.465 19.609 5.961 1 94.75 94 THR B CA 1
ATOM 3053 C C . THR B 1 94 ? -6.75 19.766 4.621 1 94.75 94 THR B C 1
ATOM 3055 O O . THR B 1 94 ? -7.242 20.438 3.723 1 94.75 94 THR B O 1
ATOM 3058 N N . VAL B 1 95 ? -5.566 19.25 4.574 1 96.94 95 VAL B N 1
ATOM 3059 C CA . VAL B 1 95 ? -4.812 19.25 3.324 1 96.94 95 VAL B CA 1
ATOM 3060 C C . VAL B 1 95 ? -5.012 17.906 2.607 1 96.94 95 VAL B C 1
ATOM 3062 O O . VAL B 1 95 ? -4.801 16.844 3.191 1 96.94 95 VAL B O 1
ATOM 3065 N N . ARG B 1 96 ? -5.496 18.016 1.354 1 98 96 ARG B N 1
ATOM 3066 C CA . ARG B 1 96 ? -5.547 16.844 0.5 1 98 96 ARG B CA 1
ATOM 3067 C C . ARG B 1 96 ? -4.184 16.562 -0.121 1 98 96 ARG B C 1
ATOM 3069 O O . ARG B 1 96 ? -3.74 17.281 -1.017 1 98 96 ARG B O 1
ATOM 3076 N N . LEU B 1 97 ? -3.582 15.406 0.292 1 98.19 97 LEU B N 1
ATOM 3077 C CA . LEU B 1 97 ? -2.189 15.109 -0.02 1 98.19 97 LEU B CA 1
ATOM 3078 C C . LEU B 1 97 ? -2.08 13.852 -0.874 1 98.19 97 LEU B C 1
ATOM 3080 O O . LEU B 1 97 ? -2.615 12.805 -0.511 1 98.19 97 LEU B O 1
ATOM 3084 N N . GLY B 1 98 ? -1.437 13.977 -2.047 1 97.75 98 GLY B N 1
ATOM 3085 C CA . GLY B 1 98 ? -1.137 12.836 -2.898 1 97.75 98 GLY B CA 1
ATOM 3086 C C . GLY B 1 98 ? 0.294 12.352 -2.762 1 97.75 98 GLY B C 1
ATOM 3087 O O . GLY B 1 98 ? 1.237 13.125 -2.91 1 97.75 98 GLY B O 1
ATOM 3088 N N . LEU B 1 99 ? 0.418 11.039 -2.527 1 96.56 99 LEU B N 1
ATOM 3089 C CA . LEU B 1 99 ? 1.74 10.469 -2.297 1 96.56 99 LEU B CA 1
ATOM 3090 C C . LEU B 1 99 ? 1.883 9.125 -3.006 1 96.56 99 LEU B C 1
ATOM 3092 O O . LEU B 1 99 ? 0.887 8.445 -3.264 1 96.56 99 LEU B O 1
ATOM 3096 N N . GLY B 1 100 ? 3.164 8.836 -3.332 1 93.62 100 GLY B N 1
ATOM 3097 C CA . GLY B 1 100 ? 3.51 7.438 -3.492 1 93.62 100 GLY B CA 1
ATOM 3098 C C . GLY B 1 100 ? 3.879 6.758 -2.184 1 93.62 100 GLY B C 1
ATOM 3099 O O . GLY B 1 100 ? 3.967 7.414 -1.144 1 93.62 100 GLY B O 1
ATOM 3100 N N . GLU B 1 101 ? 4.176 5.469 -2.248 1 93.5 101 GLU B N 1
ATOM 3101 C CA . GLU B 1 101 ? 4.465 4.707 -1.035 1 93.5 101 GLU B CA 1
ATO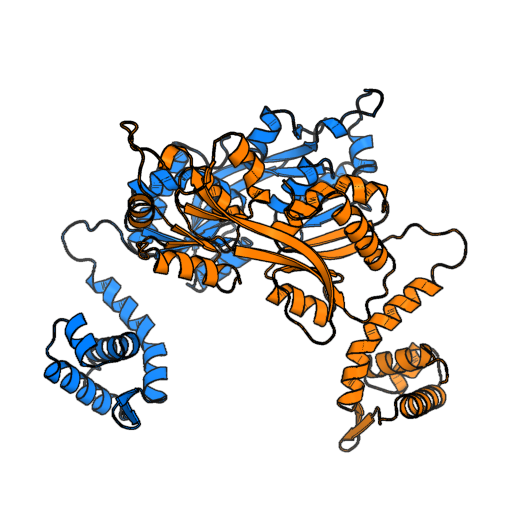M 3102 C C . GLU B 1 101 ? 5.793 5.141 -0.416 1 93.5 101 GLU B C 1
ATOM 3104 O O . GLU B 1 101 ? 5.934 5.156 0.808 1 93.5 101 GLU B O 1
ATOM 3109 N N . VAL B 1 102 ? 6.727 5.488 -1.242 1 93.94 102 VAL B N 1
ATOM 3110 C CA . VAL B 1 102 ? 8.016 5.938 -0.734 1 93.94 102 VAL B CA 1
ATOM 3111 C C . VAL B 1 102 ? 7.844 7.238 0.042 1 93.94 102 VAL B C 1
ATOM 3113 O O . VAL B 1 102 ? 8.344 7.375 1.162 1 93.94 102 VAL B O 1
ATOM 3116 N N . SER B 1 103 ? 7.129 8.117 -0.566 1 96 103 SER B N 1
ATOM 3117 C CA . SER B 1 103 ? 6.871 9.398 0.074 1 96 103 SER B CA 1
ATOM 3118 C C . SER B 1 103 ? 6.078 9.227 1.364 1 96 103 SER B C 1
ATOM 3120 O O . SER B 1 103 ? 6.309 9.938 2.342 1 96 103 SER B O 1
ATOM 3122 N N . MET B 1 104 ? 5.18 8.281 1.36 1 96.31 104 MET B N 1
ATOM 3123 C CA . MET B 1 104 ? 4.371 8.047 2.553 1 96.31 104 MET B CA 1
ATOM 3124 C C . MET B 1 104 ? 5.23 7.547 3.707 1 96.31 104 MET B C 1
ATOM 3126 O O . MET B 1 104 ? 5.043 7.957 4.852 1 96.31 104 MET B O 1
ATOM 3130 N N . THR B 1 105 ? 6.105 6.68 3.404 1 96 105 THR B N 1
ATOM 3131 C CA . THR B 1 105 ? 7.012 6.184 4.438 1 96 105 THR B CA 1
ATOM 3132 C C . THR B 1 105 ? 7.824 7.328 5.035 1 96 105 THR B C 1
ATOM 3134 O O . THR B 1 105 ? 7.961 7.43 6.258 1 96 105 THR B O 1
ATOM 3137 N N . TRP B 1 106 ? 8.297 8.164 4.211 1 96.88 106 TRP B N 1
ATOM 3138 C CA . TRP B 1 106 ? 9.055 9.328 4.664 1 96.88 106 TRP B CA 1
ATOM 3139 C C . TRP B 1 106 ? 8.164 10.273 5.469 1 96.88 106 TRP B C 1
ATOM 3141 O O . TRP B 1 106 ? 8.516 10.656 6.59 1 96.88 106 TRP B O 1
ATOM 3151 N N . LEU B 1 107 ? 6.996 10.594 4.918 1 97.06 107 LEU B N 1
ATOM 3152 C CA . LEU B 1 107 ? 6.062 11.492 5.586 1 97.06 107 LEU B CA 1
ATOM 3153 C C . LEU B 1 107 ? 5.629 10.922 6.934 1 97.06 107 LEU B C 1
ATOM 3155 O O . LEU B 1 107 ? 5.496 11.664 7.91 1 97.06 107 LEU B O 1
ATOM 3159 N N . GLY B 1 108 ? 5.367 9.641 6.973 1 96.38 108 GLY B N 1
ATOM 3160 C CA . GLY B 1 108 ? 4.992 8.992 8.219 1 96.38 108 GLY B CA 1
ATOM 3161 C C . GLY B 1 108 ? 5.969 9.273 9.352 1 96.38 108 GLY B C 1
ATOM 3162 O O . GLY B 1 108 ? 5.559 9.555 10.477 1 96.38 108 GLY B O 1
ATOM 3163 N N . GLY B 1 109 ? 7.211 9.227 9.008 1 95.06 109 GLY B N 1
ATOM 3164 C CA . GLY B 1 109 ? 8.258 9.5 9.984 1 95.06 109 GLY B CA 1
ATOM 3165 C C . GLY B 1 109 ? 8.258 10.93 10.484 1 95.06 109 GLY B C 1
ATOM 3166 O O . GLY B 1 109 ? 8.789 11.219 11.555 1 95.06 109 GLY B O 1
ATOM 3167 N N . LEU B 1 110 ? 7.652 11.789 9.734 1 96 110 LEU B N 1
ATOM 3168 C CA . LEU B 1 110 ? 7.691 13.219 10.039 1 96 110 LEU B CA 1
ATOM 3169 C C . LEU B 1 110 ? 6.426 13.656 10.766 1 96 110 LEU B C 1
ATOM 3171 O O . LEU B 1 110 ? 6.324 14.797 11.211 1 96 110 LEU B O 1
ATOM 3175 N N . MET B 1 111 ? 5.48 12.758 10.922 1 96.19 111 MET B N 1
ATOM 3176 C CA . MET B 1 111 ? 4.156 13.133 11.406 1 96.19 111 MET B CA 1
ATOM 3177 C C . MET B 1 111 ? 4.238 13.766 12.789 1 96.19 111 MET B C 1
ATOM 3179 O O . MET B 1 111 ? 3.568 14.758 13.062 1 96.19 111 MET B O 1
ATOM 3183 N N . PRO B 1 112 ? 5.066 13.234 13.719 1 93.88 112 PRO B N 1
ATOM 3184 C CA . PRO B 1 112 ? 5.152 13.883 15.031 1 93.88 112 PRO B CA 1
ATOM 3185 C C . PRO B 1 112 ? 5.621 15.336 14.938 1 93.88 112 PRO B C 1
ATOM 3187 O O . PRO B 1 112 ? 5.074 16.203 15.617 1 93.88 112 PRO B O 1
ATOM 3190 N N . MET B 1 113 ? 6.586 15.57 14.102 1 93.94 113 MET B N 1
ATOM 3191 C CA . MET B 1 113 ? 7.105 16.922 13.938 1 93.94 113 MET B CA 1
ATOM 3192 C C . MET B 1 113 ? 6.082 17.812 13.25 1 93.94 113 MET B C 1
ATOM 3194 O O . MET B 1 113 ? 5.945 18.984 13.594 1 93.94 113 MET B O 1
ATOM 3198 N N . LEU B 1 114 ? 5.395 17.266 12.273 1 95.44 114 LEU B N 1
ATOM 3199 C CA . LEU B 1 114 ? 4.379 18.031 11.562 1 95.44 114 LEU B CA 1
ATOM 3200 C C . LEU B 1 114 ? 3.232 18.422 12.5 1 95.44 114 LEU B C 1
ATOM 3202 O O . LEU B 1 114 ? 2.697 19.516 12.414 1 95.44 114 LEU B O 1
ATOM 3206 N N . ARG B 1 115 ? 2.869 17.5 13.312 1 92.12 115 ARG B N 1
ATOM 3207 C CA . ARG B 1 115 ? 1.797 17.781 14.266 1 92.12 115 ARG B CA 1
ATOM 3208 C C . ARG B 1 115 ? 2.168 18.922 15.195 1 92.12 115 ARG B C 1
ATOM 3210 O O . ARG B 1 115 ? 1.321 19.766 15.531 1 92.12 115 ARG B O 1
ATOM 3217 N N . ARG B 1 116 ? 3.385 18.953 15.617 1 90.25 116 ARG B N 1
ATOM 3218 C CA . ARG B 1 116 ? 3.852 20.031 16.5 1 90.25 116 ARG B CA 1
ATOM 3219 C C . ARG B 1 116 ? 3.879 21.359 15.773 1 90.25 116 ARG B C 1
ATOM 3221 O O . ARG B 1 116 ? 3.465 22.391 16.328 1 90.25 116 ARG B O 1
ATOM 3228 N N . ALA B 1 117 ? 4.348 21.328 14.586 1 91.5 117 ALA B N 1
ATOM 3229 C CA . ALA B 1 117 ? 4.52 22.547 13.82 1 91.5 117 ALA B CA 1
ATOM 3230 C C . ALA B 1 117 ? 3.176 23.062 13.305 1 91.5 117 ALA B C 1
ATOM 3232 O O . ALA B 1 117 ? 2.975 24.281 13.18 1 91.5 117 ALA B O 1
ATOM 3233 N N . LEU B 1 118 ? 2.283 22.156 12.984 1 94.81 118 LEU B N 1
ATOM 3234 C CA . LEU B 1 118 ? 0.985 22.469 12.398 1 94.81 118 LEU B CA 1
ATOM 3235 C C . LEU B 1 118 ? -0.136 21.75 13.141 1 94.81 118 LEU B C 1
ATOM 3237 O O . LEU B 1 118 ? -0.839 20.922 12.562 1 94.81 118 LEU B O 1
ATOM 3241 N N . PRO B 1 119 ? -0.419 22.141 14.32 1 91 119 PRO B N 1
ATOM 3242 C CA . PRO B 1 119 ? -1.297 21.375 15.203 1 91 119 PRO B CA 1
ATOM 3243 C C . PRO B 1 119 ? -2.756 21.391 14.758 1 91 119 PRO B C 1
ATOM 3245 O O . PRO B 1 119 ? -3.555 20.562 15.195 1 91 119 PRO B O 1
ATOM 3248 N N . HIS B 1 120 ? -3.098 22.297 13.898 1 90.81 120 HIS B N 1
ATOM 3249 C CA . HIS B 1 120 ? -4.5 22.422 13.516 1 90.81 120 HIS B CA 1
ATOM 3250 C C . HIS B 1 120 ? -4.711 22.016 12.062 1 90.81 120 HIS B C 1
ATOM 3252 O O . HIS B 1 120 ? -5.773 22.266 11.492 1 90.81 120 HIS B O 1
ATOM 3258 N N . VAL B 1 121 ? -3.697 21.391 11.477 1 94.44 121 VAL B N 1
ATOM 3259 C CA . VAL B 1 121 ? -3.787 20.875 10.117 1 94.44 121 VAL B CA 1
ATOM 3260 C C . VAL B 1 121 ? -4.004 19.375 10.148 1 94.44 121 VAL B C 1
ATOM 3262 O O . VAL B 1 121 ? -3.33 18.656 10.891 1 94.44 121 VAL B O 1
ATOM 3265 N N . THR B 1 122 ? -5.031 18.906 9.398 1 96.12 122 THR B N 1
ATOM 3266 C CA . THR B 1 122 ? -5.266 17.484 9.219 1 96.12 122 THR B CA 1
ATOM 3267 C C . THR B 1 122 ? -5.027 17.078 7.766 1 96.12 122 THR B C 1
ATOM 3269 O O . THR B 1 122 ? -4.914 17.938 6.887 1 96.12 122 THR B O 1
ATOM 3272 N N . TYR B 1 123 ? -4.883 15.828 7.57 1 97.5 123 TYR B N 1
ATOM 3273 C CA . TYR B 1 123 ? -4.469 15.352 6.254 1 97.5 123 TYR B CA 1
ATOM 3274 C C . TYR B 1 123 ? -5.441 14.312 5.723 1 97.5 123 TYR B C 1
ATOM 3276 O O . TYR B 1 123 ? -5.887 13.43 6.461 1 97.5 123 TYR B O 1
ATOM 3284 N N . ASP B 1 124 ? -5.812 14.43 4.516 1 97.38 124 ASP B N 1
ATOM 3285 C CA . ASP B 1 124 ? -6.43 13.398 3.693 1 97.38 124 ASP B CA 1
ATOM 3286 C C . ASP B 1 124 ? -5.461 12.891 2.627 1 97.38 124 ASP B C 1
ATOM 3288 O O . ASP B 1 124 ? -5.262 13.547 1.601 1 97.38 124 ASP B O 1
ATOM 3292 N N . ILE B 1 125 ? -4.938 11.711 2.885 1 97.94 125 ILE B N 1
ATOM 3293 C CA . ILE B 1 125 ? -3.812 11.227 2.09 1 97.94 125 ILE B CA 1
ATOM 3294 C C . ILE B 1 125 ? -4.305 10.195 1.076 1 97.94 125 ILE B C 1
ATOM 3296 O O . ILE B 1 125 ? -4.992 9.242 1.438 1 97.94 125 ILE B O 1
ATOM 3300 N N . GLU B 1 126 ? -3.877 10.398 -0.115 1 96.31 126 GLU B N 1
ATOM 3301 C CA . GLU B 1 126 ? -4.152 9.461 -1.197 1 96.31 126 GLU B CA 1
ATOM 3302 C C . GLU B 1 126 ? -2.857 8.891 -1.771 1 96.31 126 GLU B C 1
ATOM 3304 O O . GLU B 1 126 ? -2.01 9.633 -2.268 1 96.31 126 GLU B O 1
ATOM 3309 N N . LEU B 1 127 ? -2.764 7.641 -1.667 1 95.12 127 LEU B N 1
ATOM 3310 C CA . LEU B 1 127 ? -1.65 6.941 -2.299 1 95.12 127 LEU B CA 1
ATOM 3311 C C . LEU B 1 127 ? -2.039 6.445 -3.688 1 95.12 127 LEU B C 1
ATOM 3313 O O . LEU B 1 127 ? -3 5.684 -3.832 1 95.12 127 LEU B O 1
ATOM 3317 N N . ASP B 1 128 ? -1.283 6.891 -4.656 1 91.62 128 ASP B N 1
ATOM 3318 C CA . ASP B 1 128 ? -1.561 6.508 -6.039 1 91.62 128 ASP B CA 1
ATOM 3319 C C . ASP B 1 128 ? -0.332 6.711 -6.922 1 91.62 128 ASP B C 1
ATOM 3321 O O . ASP B 1 128 ? 0.721 7.137 -6.441 1 91.62 128 ASP B O 1
ATOM 3325 N N . LEU B 1 129 ? -0.463 6.344 -8.164 1 87.94 129 LEU B N 1
ATOM 3326 C CA . LEU B 1 129 ? 0.6 6.547 -9.148 1 87.94 129 LEU B CA 1
ATOM 3327 C C . LEU B 1 129 ? 0.794 8.031 -9.438 1 87.94 129 LEU B C 1
ATOM 3329 O O . LEU B 1 129 ? -0.171 8.797 -9.438 1 87.94 129 LEU B O 1
ATOM 3333 N N . GLY B 1 130 ? 2.014 8.32 -9.766 1 89 130 GLY B N 1
ATOM 3334 C CA . GLY B 1 130 ? 2.355 9.703 -10.039 1 89 130 GLY B CA 1
ATOM 3335 C C . GLY B 1 130 ? 1.496 10.336 -11.117 1 89 130 GLY B C 1
ATOM 3336 O O . GLY B 1 130 ? 1.064 11.477 -10.992 1 89 130 GLY B O 1
ATOM 3337 N N . VAL B 1 131 ? 1.254 9.617 -12.156 1 85.62 131 VAL B N 1
ATOM 3338 C CA . VAL B 1 131 ? 0.484 10.133 -13.289 1 85.62 131 VAL B CA 1
ATOM 3339 C C . VAL B 1 131 ? -0.92 10.516 -12.82 1 85.62 131 VAL B C 1
ATOM 3341 O O . VAL B 1 131 ? -1.453 11.555 -13.219 1 85.62 131 VAL B O 1
ATOM 3344 N N . LYS B 1 132 ? -1.469 9.719 -11.969 1 89.94 132 LYS B N 1
ATOM 3345 C CA . LYS B 1 132 ? -2.807 9.992 -11.453 1 89.94 132 LYS B CA 1
ATOM 3346 C C . LYS B 1 132 ? -2.795 11.18 -10.5 1 89.94 132 LYS B C 1
ATOM 3348 O O . LYS B 1 132 ? -3.717 12 -10.508 1 89.94 132 LYS B O 1
ATOM 3353 N N . LEU B 1 133 ? -1.836 11.266 -9.727 1 94.19 133 LEU B N 1
ATOM 3354 C CA . LEU B 1 133 ? -1.723 12.367 -8.773 1 94.19 133 LEU B CA 1
ATOM 3355 C C . LEU B 1 133 ? -1.604 13.703 -9.5 1 94.19 133 LEU B C 1
ATOM 3357 O O . LEU B 1 133 ? -2.229 14.688 -9.102 1 94.19 133 LEU B O 1
ATOM 3361 N N . ARG B 1 134 ? -0.823 13.656 -10.547 1 93.12 134 ARG B N 1
ATOM 3362 C CA . ARG B 1 134 ? -0.663 14.875 -11.336 1 93.12 134 ARG B CA 1
ATOM 3363 C C . ARG B 1 134 ? -1.986 15.297 -11.961 1 93.12 134 ARG B C 1
ATOM 3365 O O . ARG B 1 134 ? -2.32 16.484 -11.977 1 93.12 134 ARG B O 1
ATOM 3372 N N . GLU B 1 135 ? -2.715 14.344 -12.477 1 92.31 135 GLU B N 1
ATOM 3373 C CA . GLU B 1 135 ? -4.031 14.625 -13.039 1 92.31 135 GLU B CA 1
ATOM 3374 C C . GLU B 1 135 ? -4.949 15.258 -12 1 92.31 135 GLU B C 1
ATOM 3376 O O . GLU B 1 135 ? -5.672 16.219 -12.297 1 92.31 135 GLU B O 1
ATOM 3381 N N . ARG B 1 136 ? -4.883 14.781 -10.828 1 95.19 136 ARG B N 1
ATOM 3382 C CA . ARG B 1 136 ? -5.75 15.266 -9.758 1 95.19 136 ARG B CA 1
ATOM 3383 C C . ARG B 1 136 ? -5.32 16.656 -9.289 1 95.19 136 ARG B C 1
ATOM 3385 O O . ARG B 1 136 ? -6.156 17.469 -8.883 1 95.19 136 ARG B O 1
ATOM 3392 N N . LEU B 1 137 ? -4.07 16.922 -9.328 1 95.25 137 LEU B N 1
ATOM 3393 C CA . LEU B 1 137 ? -3.578 18.266 -9.023 1 95.25 137 LEU B CA 1
ATOM 3394 C C . LEU B 1 137 ? -4.117 19.281 -10.023 1 95.25 137 LEU B C 1
ATOM 3396 O O . LEU B 1 137 ? -4.598 20.344 -9.641 1 95.25 137 LEU B O 1
ATOM 3400 N N . VAL B 1 138 ? -4.012 18.891 -11.273 1 92.75 138 VAL B N 1
ATOM 3401 C CA . VAL B 1 138 ? -4.469 19.766 -12.336 1 92.75 138 VAL B CA 1
ATOM 3402 C C . VAL B 1 138 ? -5.977 19.984 -12.219 1 92.75 138 VAL B C 1
ATOM 3404 O O . VAL B 1 138 ? -6.461 21.109 -12.398 1 92.75 138 VAL B O 1
ATOM 3407 N N . ALA B 1 139 ? -6.684 18.938 -11.844 1 93.56 139 ALA B N 1
ATOM 3408 C CA . ALA B 1 139 ? -8.133 18.984 -11.711 1 93.56 139 ALA B CA 1
ATOM 3409 C C . ALA B 1 139 ? -8.547 19.719 -10.438 1 93.56 139 ALA B C 1
ATOM 3411 O O . ALA B 1 139 ? -9.719 20.047 -10.25 1 93.56 139 ALA B O 1
ATOM 3412 N N . GLY B 1 140 ? -7.664 19.891 -9.539 1 93 140 GLY B N 1
ATOM 3413 C CA . GLY B 1 140 ? -7.934 20.625 -8.312 1 93 140 GLY B CA 1
ATOM 3414 C C . GLY B 1 140 ? -8.516 19.75 -7.215 1 93 140 GLY B C 1
ATOM 3415 O O . GLY B 1 140 ? -9.016 20.266 -6.207 1 93 140 GLY B O 1
ATOM 3416 N N . THR B 1 141 ? -8.492 18.438 -7.391 1 94.88 141 THR B N 1
ATOM 3417 C CA . THR B 1 141 ? -9.039 17.531 -6.395 1 94.88 141 THR B CA 1
ATOM 3418 C C . THR B 1 141 ? -7.957 17.078 -5.426 1 94.88 141 THR B C 1
ATOM 3420 O O . THR B 1 141 ? -8.227 16.297 -4.508 1 94.88 141 THR B O 1
ATOM 3423 N N . LEU B 1 142 ? -6.785 17.547 -5.656 1 96.88 142 LEU B N 1
ATOM 3424 C CA . LEU B 1 142 ? -5.637 17.391 -4.77 1 96.88 142 LEU B CA 1
ATOM 3425 C C . LEU B 1 142 ? -4.945 18.734 -4.543 1 96.88 142 LEU B C 1
ATOM 3427 O O . LEU B 1 142 ? -4.844 19.547 -5.465 1 96.88 142 LEU B O 1
ATOM 3431 N N . ASP B 1 143 ? -4.453 18.938 -3.281 1 97.12 143 ASP B N 1
ATOM 3432 C CA . ASP B 1 143 ? -3.861 20.219 -2.951 1 97.12 143 ASP B CA 1
ATOM 3433 C C . ASP B 1 143 ? -2.354 20.219 -3.189 1 97.12 143 ASP B C 1
ATOM 3435 O O . ASP B 1 143 ? -1.776 21.219 -3.598 1 97.12 143 ASP B O 1
ATOM 3439 N N . VAL B 1 144 ? -1.725 19.125 -2.867 1 97.62 144 VAL B N 1
ATOM 3440 C CA . VAL B 1 144 ? -0.278 18.969 -2.975 1 97.62 144 VAL B CA 1
ATOM 3441 C C . VAL B 1 144 ? 0.067 17.5 -3.186 1 97.62 144 VAL B C 1
ATOM 3443 O O . VAL B 1 144 ? -0.681 16.609 -2.766 1 97.62 144 VAL B O 1
ATOM 3446 N N . ALA B 1 145 ? 1.156 17.25 -3.93 1 97.69 145 ALA B N 1
ATOM 3447 C CA . ALA B 1 145 ? 1.604 15.883 -4.156 1 97.69 145 ALA B CA 1
ATOM 3448 C C . ALA B 1 145 ? 3.121 15.773 -4.027 1 97.69 145 ALA B C 1
ATOM 3450 O O . ALA B 1 145 ? 3.846 16.734 -4.309 1 97.69 145 ALA B O 1
ATOM 3451 N N . LEU B 1 146 ? 3.553 14.688 -3.479 1 96.62 146 LEU B N 1
ATOM 3452 C CA . LEU B 1 146 ? 4.953 14.281 -3.572 1 96.62 146 LEU B CA 1
ATOM 3453 C C . LEU B 1 146 ? 5.133 13.195 -4.625 1 96.62 146 LEU B C 1
ATOM 3455 O O . LEU B 1 146 ? 4.648 12.07 -4.453 1 96.62 146 LEU B O 1
ATOM 3459 N N . VAL B 1 147 ? 5.883 13.523 -5.711 1 93.12 147 VAL B N 1
ATOM 3460 C CA . VAL B 1 147 ? 5.922 12.633 -6.863 1 93.12 147 VAL B CA 1
ATOM 3461 C C . VAL B 1 147 ? 7.371 12.305 -7.219 1 93.12 147 VAL B C 1
ATOM 3463 O O . VAL B 1 147 ? 8.273 13.102 -6.961 1 93.12 147 VAL B O 1
ATOM 3466 N N . ALA B 1 148 ? 7.434 11.125 -7.781 1 90 148 ALA B N 1
ATOM 3467 C CA . ALA B 1 148 ? 8.742 10.695 -8.273 1 90 148 ALA B CA 1
ATOM 3468 C C . ALA B 1 148 ? 8.906 11.031 -9.75 1 90 148 ALA B C 1
ATOM 3470 O O . ALA B 1 148 ? 7.953 10.945 -10.523 1 90 148 ALA B O 1
ATOM 3471 N N . ASN B 1 149 ? 10.188 11.273 -10.062 1 82.12 149 ASN B N 1
ATOM 3472 C CA . ASN B 1 149 ? 10.602 11.477 -11.445 1 82.12 149 ASN B CA 1
ATOM 3473 C C . ASN B 1 149 ? 9.68 12.453 -12.172 1 82.12 149 ASN B C 1
ATOM 3475 O O . ASN B 1 149 ? 9.188 12.148 -13.258 1 82.12 149 ASN B O 1
ATOM 3479 N N . SER B 1 150 ? 9.562 13.461 -11.609 1 72.75 150 SER B N 1
ATOM 3480 C CA . SER B 1 150 ? 8.609 14.461 -12.078 1 72.75 150 SER B CA 1
ATOM 3481 C C . SER B 1 150 ? 8.984 14.969 -13.469 1 72.75 150 SER B C 1
ATOM 3483 O O . SER B 1 150 ? 10.164 15.078 -13.797 1 72.75 150 SER B O 1
ATOM 3485 N N . ARG B 1 151 ? 7.969 14.93 -14.305 1 74.44 151 ARG B N 1
ATOM 3486 C CA . ARG B 1 151 ? 8.039 15.602 -15.602 1 74.44 151 ARG B CA 1
ATOM 3487 C C . ARG B 1 151 ? 7.262 16.906 -15.586 1 74.44 151 ARG B C 1
ATOM 3489 O O . ARG B 1 151 ? 6.312 17.062 -14.812 1 74.44 151 ARG B O 1
ATOM 3496 N N . GLU B 1 152 ? 7.801 17.719 -16.375 1 79 152 GLU B N 1
ATOM 3497 C CA . GLU B 1 152 ? 7.121 19.016 -16.438 1 79 152 GLU B CA 1
ATOM 3498 C C . GLU B 1 152 ? 5.68 18.844 -16.906 1 79 152 GLU B C 1
ATOM 3500 O O . GLU B 1 152 ? 5.41 18.141 -17.875 1 79 152 GLU B O 1
ATOM 3505 N N . THR B 1 153 ? 4.828 19.25 -16.109 1 86.12 153 THR B N 1
ATOM 3506 C CA . THR B 1 153 ? 3.406 19.328 -16.422 1 86.12 153 THR B CA 1
ATOM 3507 C C . THR B 1 153 ? 2.922 20.781 -16.344 1 86.12 153 THR B C 1
ATOM 3509 O O . THR B 1 153 ? 3.172 21.469 -15.352 1 86.12 153 THR B O 1
ATOM 3512 N N . ALA B 1 154 ? 2.301 21.156 -17.391 1 87.62 154 ALA B N 1
ATOM 3513 C CA . ALA B 1 154 ? 1.804 22.531 -17.422 1 87.62 154 ALA B CA 1
ATOM 3514 C C . ALA B 1 154 ? 0.883 22.812 -16.234 1 87.62 154 ALA B C 1
ATOM 3516 O O . ALA B 1 154 ? 0.038 21.984 -15.891 1 87.62 154 ALA B O 1
ATOM 3517 N N . GLY B 1 155 ? 1.114 23.969 -15.633 1 92 155 GLY B N 1
ATOM 3518 C CA . GLY B 1 155 ? 0.258 24.406 -14.547 1 92 155 GLY B CA 1
ATOM 3519 C C . GLY B 1 155 ? 0.729 23.922 -13.188 1 92 155 GLY B C 1
ATOM 3520 O O . GLY B 1 155 ? 0.19 24.328 -12.156 1 92 155 GLY B O 1
ATOM 3521 N N . LEU B 1 156 ? 1.697 23.125 -13.242 1 95.19 156 LEU B N 1
ATOM 3522 C CA . LEU B 1 156 ? 2.213 22.609 -11.977 1 95.19 156 LEU B CA 1
ATOM 3523 C C . LEU B 1 156 ? 3.629 23.109 -11.719 1 95.19 156 LEU B C 1
ATOM 3525 O O . LEU B 1 156 ? 4.434 23.219 -12.648 1 95.19 156 LEU B O 1
ATOM 3529 N N . ALA B 1 157 ? 3.889 23.484 -10.5 1 93.44 157 ALA B N 1
ATOM 3530 C CA . ALA B 1 157 ? 5.234 23.812 -10.031 1 93.44 157 ALA B CA 1
ATOM 3531 C C . ALA B 1 157 ? 5.84 22.656 -9.242 1 93.44 157 ALA B C 1
ATOM 3533 O O . ALA B 1 157 ? 5.148 22 -8.453 1 93.44 157 ALA B O 1
ATOM 3534 N N . TYR B 1 158 ? 7.098 22.469 -9.445 1 95 158 TYR B N 1
ATOM 3535 C CA . TYR B 1 158 ? 7.805 21.375 -8.781 1 95 158 TYR B CA 1
ATOM 3536 C C . TYR B 1 158 ? 8.977 21.906 -7.961 1 95 158 TYR B C 1
ATOM 3538 O O . TYR B 1 158 ? 9.742 22.75 -8.43 1 95 158 TYR B O 1
ATOM 3546 N N . THR B 1 159 ? 9.102 21.5 -6.754 1 94.69 159 THR B N 1
ATOM 3547 C CA . THR B 1 159 ? 10.242 21.781 -5.895 1 94.69 159 THR B CA 1
ATOM 3548 C C . THR B 1 159 ? 10.969 20.5 -5.512 1 94.69 159 THR B C 1
ATOM 3550 O O . THR B 1 159 ? 10.359 19.594 -4.938 1 94.69 159 THR B O 1
ATOM 3553 N N . PRO B 1 160 ? 12.25 20.469 -5.777 1 93.62 160 PRO B N 1
ATOM 3554 C CA . PRO B 1 160 ? 12.992 19.234 -5.449 1 93.62 160 PRO B CA 1
ATOM 3555 C C . PRO B 1 160 ? 12.969 18.922 -3.955 1 93.62 160 PRO B C 1
ATOM 3557 O O . PRO B 1 160 ? 13.055 19.828 -3.125 1 93.62 160 PRO B O 1
ATOM 3560 N N . LEU B 1 161 ? 12.82 17.688 -3.725 1 94.25 161 LEU B N 1
ATOM 3561 C CA . LEU B 1 161 ? 12.758 17.219 -2.342 1 94.25 161 LEU B CA 1
ATOM 3562 C C . LEU B 1 161 ? 13.961 16.359 -2.002 1 94.25 161 LEU B C 1
ATOM 3564 O O . LEU B 1 161 ? 14.484 16.422 -0.886 1 94.25 161 LEU B O 1
ATOM 3568 N N . GLY B 1 162 ? 14.352 15.484 -2.922 1 92.81 162 GLY B N 1
ATOM 3569 C CA . GLY B 1 162 ? 15.492 14.609 -2.703 1 92.81 162 GLY B CA 1
ATOM 3570 C C . GLY B 1 162 ? 15.477 13.375 -3.59 1 92.81 162 GLY B C 1
ATOM 3571 O O . GLY B 1 162 ? 14.625 13.242 -4.465 1 92.81 162 GLY B O 1
ATOM 3572 N N . LYS B 1 163 ? 16.531 12.57 -3.293 1 93.31 163 LYS B N 1
ATOM 3573 C CA . LYS B 1 163 ? 16.734 11.367 -4.102 1 93.31 163 LYS B CA 1
ATOM 3574 C C . LYS B 1 163 ? 16.688 10.109 -3.238 1 93.31 163 LYS B C 1
ATOM 3576 O O . LYS B 1 163 ? 17.109 10.133 -2.082 1 93.31 163 LYS B O 1
ATOM 3581 N N . VAL B 1 164 ? 16.125 9.062 -3.861 1 94.06 164 VAL B N 1
ATOM 3582 C CA . VAL B 1 164 ? 16.047 7.785 -3.156 1 94.06 164 VAL B CA 1
ATOM 3583 C C . VAL B 1 164 ? 16.703 6.691 -3.99 1 94.06 164 VAL B C 1
ATOM 3585 O O . VAL B 1 164 ? 16.219 6.352 -5.07 1 94.06 164 VAL B O 1
ATOM 3588 N N . PRO B 1 165 ? 17.766 6.145 -3.467 1 92.88 165 PRO B N 1
ATOM 3589 C CA . PRO B 1 165 ? 18.375 5.027 -4.18 1 92.88 165 PRO B CA 1
ATOM 3590 C C . PRO B 1 165 ? 17.531 3.758 -4.137 1 92.88 165 PRO B C 1
ATOM 3592 O O . PRO B 1 165 ? 16.906 3.461 -3.115 1 92.88 165 PRO B O 1
ATOM 3595 N N . MET B 1 166 ? 17.531 3.096 -5.277 1 93.5 166 MET B N 1
ATOM 3596 C CA . MET B 1 166 ? 16.906 1.775 -5.367 1 93.5 166 MET B CA 1
ATOM 3597 C C . MET B 1 166 ? 17.969 0.675 -5.32 1 93.5 166 MET B C 1
ATOM 3599 O O . MET B 1 166 ? 19.062 0.833 -5.867 1 93.5 166 MET B O 1
ATOM 3603 N N . VAL B 1 167 ? 17.578 -0.444 -4.699 1 94.12 167 VAL B N 1
ATOM 3604 C CA . VAL B 1 167 ? 18.547 -1.53 -4.555 1 94.12 167 VAL B CA 1
ATOM 3605 C C . VAL B 1 167 ? 17.859 -2.867 -4.828 1 94.12 167 VAL B C 1
ATOM 3607 O O . VAL B 1 167 ? 16.688 -3.061 -4.473 1 94.12 167 VAL B O 1
ATOM 3610 N N . TRP B 1 168 ? 18.578 -3.748 -5.465 1 96.12 168 TRP B N 1
ATOM 3611 C CA . TRP B 1 168 ? 18.125 -5.121 -5.617 1 96.12 168 TRP B CA 1
ATOM 3612 C C . TRP B 1 168 ? 18.359 -5.926 -4.344 1 96.12 168 TRP B C 1
ATOM 3614 O O . TRP B 1 168 ? 19.484 -5.988 -3.846 1 96.12 168 TRP B O 1
ATOM 3624 N N . VAL B 1 169 ? 17.281 -6.543 -3.842 1 96.69 169 VAL B N 1
ATOM 3625 C CA . VAL B 1 169 ? 17.406 -7.246 -2.568 1 96.69 169 VAL B CA 1
ATOM 3626 C C . VAL B 1 169 ? 16.688 -8.586 -2.645 1 96.69 169 VAL B C 1
ATOM 3628 O O . VAL B 1 169 ? 15.82 -8.789 -3.502 1 96.69 169 VAL B O 1
ATOM 3631 N N . CYS B 1 170 ? 17.062 -9.453 -1.81 1 97.5 170 CYS B N 1
ATOM 3632 C CA . CYS B 1 170 ? 16.406 -10.711 -1.495 1 97.5 170 CYS B CA 1
ATOM 3633 C C . CYS B 1 170 ? 16.641 -11.102 -0.041 1 97.5 170 CYS B C 1
ATOM 3635 O O . CYS B 1 170 ? 17.422 -10.469 0.658 1 97.5 170 CYS B O 1
ATOM 3637 N N . ALA B 1 171 ? 15.805 -12.023 0.412 1 97.94 171 ALA B N 1
ATOM 3638 C CA . ALA B 1 171 ? 16.094 -12.57 1.733 1 97.94 171 ALA B CA 1
ATOM 3639 C C . ALA B 1 171 ? 17.516 -13.148 1.785 1 97.94 171 ALA B C 1
ATOM 3641 O O . ALA B 1 171 ? 17.953 -13.797 0.838 1 97.94 171 ALA B O 1
ATOM 3642 N N . THR B 1 172 ? 18.156 -12.914 2.891 1 96.94 172 THR B N 1
ATOM 3643 C CA . THR B 1 172 ? 19.531 -13.359 3.045 1 96.94 172 THR B CA 1
ATOM 3644 C C . THR B 1 172 ? 19.641 -14.867 2.846 1 96.94 172 THR B C 1
ATOM 3646 O O . THR B 1 172 ? 20.641 -15.352 2.299 1 96.94 172 THR B O 1
ATOM 3649 N N . SER B 1 173 ? 18.656 -15.57 3.201 1 94.31 173 SER B N 1
ATOM 3650 C CA . SER B 1 173 ? 18.656 -17.016 3.096 1 94.31 173 SER B CA 1
ATOM 3651 C C . SER B 1 173 ? 18.75 -17.469 1.642 1 94.31 173 SER B C 1
ATOM 3653 O O . SER B 1 173 ? 19.188 -18.594 1.358 1 94.31 173 SER B O 1
ATOM 3655 N N . LEU B 1 174 ? 18.359 -16.656 0.73 1 95.81 174 LEU B N 1
ATOM 3656 C CA . LEU B 1 174 ? 18.344 -17.031 -0.681 1 95.81 174 LEU B CA 1
ATOM 3657 C C . LEU B 1 174 ? 19.75 -17 -1.264 1 95.81 174 LEU B C 1
ATOM 3659 O O . LEU B 1 174 ? 20 -17.547 -2.342 1 95.81 174 LEU B O 1
ATOM 3663 N N . LEU B 1 175 ? 20.641 -16.328 -0.596 1 95.56 175 LEU B N 1
ATOM 3664 C CA . LEU B 1 175 ? 22 -16.156 -1.123 1 95.56 175 LEU B CA 1
ATOM 3665 C C . LEU B 1 175 ? 22.812 -17.438 -0.987 1 95.56 175 LEU B C 1
ATOM 3667 O O . LEU B 1 175 ? 23.875 -17.562 -1.583 1 95.56 175 LEU B O 1
ATOM 3671 N N . PHE B 1 176 ? 22.188 -18.375 -0.205 1 93.38 176 PHE B N 1
ATOM 3672 C CA . PHE B 1 176 ? 22.922 -19.609 0.059 1 93.38 176 PHE B CA 1
ATOM 3673 C C . PHE B 1 176 ? 22.062 -20.828 -0.233 1 93.38 176 PHE B C 1
ATOM 3675 O O . PHE B 1 176 ? 20.844 -20.797 -0.051 1 93.38 176 PHE B O 1
ATOM 3682 N N . THR B 1 177 ? 22.75 -21.875 -0.648 1 89.94 177 THR B N 1
ATOM 3683 C CA . THR B 1 177 ? 22.094 -23.172 -0.741 1 89.94 177 THR B CA 1
ATOM 3684 C C . THR B 1 177 ? 21.891 -23.781 0.646 1 89.94 177 THR B C 1
ATOM 3686 O O . THR B 1 177 ? 22.453 -23.297 1.628 1 89.94 177 THR B O 1
ATOM 3689 N N . PRO B 1 178 ? 21.016 -24.75 0.664 1 85.44 178 PRO B N 1
ATOM 3690 C CA . PRO B 1 178 ? 20.828 -25.406 1.964 1 85.44 178 PRO B CA 1
ATOM 3691 C C . PRO B 1 178 ? 22.141 -25.906 2.566 1 85.44 178 PRO B C 1
ATOM 3693 O O . PRO B 1 178 ? 22.281 -25.969 3.791 1 85.44 178 PRO B O 1
ATOM 3696 N N . GLU B 1 179 ? 23.172 -26.188 1.744 1 89.25 179 GLU B N 1
ATOM 3697 C CA . GLU B 1 179 ? 24.453 -26.688 2.195 1 89.25 179 GLU B CA 1
ATOM 3698 C C . GLU B 1 179 ? 25.391 -25.547 2.568 1 89.25 179 GLU B C 1
ATOM 3700 O O . GLU B 1 179 ? 26.516 -25.781 3.025 1 89.25 179 GLU B O 1
ATOM 3705 N N . GLY B 1 180 ? 25.047 -24.359 2.334 1 89.88 180 GLY B N 1
ATOM 3706 C CA . GLY B 1 180 ? 25.828 -23.219 2.773 1 89.88 180 GLY B CA 1
ATOM 3707 C C . GLY B 1 180 ? 26.672 -22.609 1.668 1 89.88 180 GLY B C 1
ATOM 3708 O O . GLY B 1 180 ? 27.438 -21.672 1.908 1 89.88 180 GLY B O 1
ATOM 3709 N N . ARG B 1 181 ? 26.5 -23.125 0.489 1 91.88 181 ARG B N 1
ATOM 3710 C CA . ARG B 1 181 ? 27.234 -22.578 -0.648 1 91.88 181 ARG B CA 1
ATOM 3711 C C . ARG B 1 181 ? 26.609 -21.266 -1.116 1 91.88 181 ARG B C 1
ATOM 3713 O O . ARG B 1 181 ? 25.375 -21.172 -1.252 1 91.88 181 ARG B O 1
ATOM 3720 N N . SER B 1 182 ? 27.484 -20.344 -1.439 1 93.75 182 SER B N 1
ATOM 3721 C CA . SER B 1 182 ? 27 -19.078 -1.98 1 93.75 182 SER B CA 1
ATOM 3722 C C . SER B 1 182 ? 26.469 -19.25 -3.398 1 93.75 182 SER B C 1
ATOM 3724 O O . SER B 1 182 ? 27.062 -19.969 -4.207 1 93.75 182 SER B O 1
ATOM 3726 N N . ARG B 1 183 ? 25.359 -18.578 -3.648 1 94.62 183 ARG B N 1
ATOM 3727 C CA . ARG B 1 183 ? 24.766 -18.625 -4.984 1 94.62 183 ARG B CA 1
ATOM 3728 C C . ARG B 1 183 ? 25.219 -17.406 -5.805 1 94.62 183 ARG B C 1
ATOM 3730 O O . ARG B 1 183 ? 25.328 -16.297 -5.281 1 94.62 183 ARG B O 1
ATOM 3737 N N . SER B 1 184 ? 25.48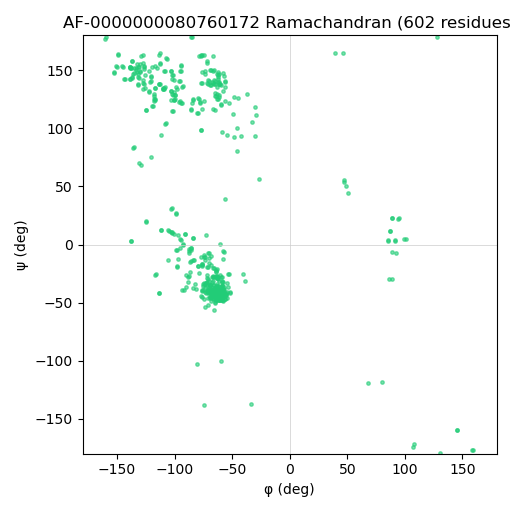4 -17.625 -7.047 1 93.31 184 SER B N 1
ATOM 3738 C CA . SER B 1 184 ? 25.859 -16.531 -7.949 1 93.31 184 SER B CA 1
ATOM 3739 C C . SER B 1 184 ? 24.625 -15.719 -8.359 1 93.31 184 SER B C 1
ATOM 3741 O O . SER B 1 184 ? 23.5 -16.188 -8.242 1 93.31 184 SER B O 1
ATOM 3743 N N . LEU B 1 185 ? 24.891 -14.539 -8.875 1 94.31 185 LEU B N 1
ATOM 3744 C CA . LEU B 1 185 ? 23.828 -13.688 -9.391 1 94.31 185 LEU B CA 1
ATOM 3745 C C . LEU B 1 185 ? 23.062 -14.391 -10.508 1 94.31 185 LEU B C 1
ATOM 3747 O O . LEU B 1 185 ? 21.844 -14.344 -10.555 1 94.31 185 LEU B O 1
ATOM 3751 N N . GLU B 1 186 ? 23.797 -14.977 -11.305 1 93 186 GLU B N 1
ATOM 3752 C CA . GLU B 1 186 ? 23.203 -15.695 -12.43 1 93 186 GLU B CA 1
ATOM 3753 C C . GLU B 1 186 ? 22.25 -16.781 -11.945 1 93 186 GLU B C 1
ATOM 3755 O O . GLU B 1 186 ? 21.141 -16.906 -12.461 1 93 186 GLU B O 1
ATOM 3760 N N . GLU B 1 187 ? 22.703 -17.484 -11.031 1 93.31 187 GLU B N 1
ATOM 3761 C CA . GLU B 1 187 ? 21.859 -18.547 -10.469 1 93.31 187 GLU B CA 1
ATOM 3762 C C . GLU B 1 187 ? 20.578 -17.969 -9.859 1 93.31 187 GLU B C 1
ATOM 3764 O O . GLU B 1 187 ? 19.484 -18.484 -10.094 1 93.31 187 GLU B O 1
ATOM 3769 N N . LEU B 1 188 ? 20.719 -16.953 -9.117 1 95.44 188 LEU B N 1
ATOM 3770 C CA . LEU B 1 188 ? 19.578 -16.312 -8.477 1 95.44 188 LEU B CA 1
ATOM 3771 C C . LEU B 1 188 ? 18.578 -15.805 -9.516 1 95.44 188 LEU B C 1
ATOM 3773 O O . LEU B 1 188 ? 17.391 -16.078 -9.414 1 95.44 188 LEU B O 1
ATOM 3777 N N . LEU B 1 189 ? 19.047 -15.18 -10.555 1 95.31 189 LEU B N 1
ATOM 3778 C CA . LEU B 1 189 ? 18.203 -14.547 -11.562 1 95.31 189 LEU B CA 1
ATOM 3779 C C . LEU B 1 189 ? 17.516 -15.602 -12.422 1 95.31 189 LEU B C 1
ATOM 3781 O O . LEU B 1 189 ? 16.469 -15.336 -13.016 1 95.31 189 LEU B O 1
ATOM 3785 N N . ARG B 1 190 ? 18.047 -16.75 -12.398 1 94 190 ARG B N 1
ATOM 3786 C CA . ARG B 1 190 ? 17.484 -17.797 -13.25 1 94 190 ARG B CA 1
ATOM 3787 C C . ARG B 1 190 ? 16.547 -18.703 -12.461 1 94 190 ARG B C 1
ATOM 3789 O O . ARG B 1 190 ? 15.695 -19.375 -13.047 1 94 190 ARG B O 1
ATOM 3796 N N . ARG B 1 191 ? 16.688 -18.656 -11.195 1 93.44 191 ARG B N 1
ATOM 3797 C CA . ARG B 1 191 ? 15.992 -19.688 -10.445 1 93.44 191 ARG B CA 1
ATOM 3798 C C . ARG B 1 191 ? 14.945 -19.078 -9.516 1 93.44 191 ARG B C 1
ATOM 3800 O O . ARG B 1 191 ? 13.969 -19.734 -9.141 1 93.44 191 ARG B O 1
ATOM 3807 N N . GLU B 1 192 ? 15.125 -17.859 -9.109 1 95.94 192 GLU B N 1
ATOM 3808 C CA . GLU B 1 192 ? 14.234 -17.266 -8.133 1 95.94 192 GLU B CA 1
ATOM 3809 C C . GLU B 1 192 ? 13.125 -16.469 -8.812 1 95.94 192 GLU B C 1
ATOM 3811 O O . GLU B 1 192 ? 13.273 -16.031 -9.953 1 95.94 192 GLU B O 1
ATOM 3816 N N . THR B 1 193 ? 12.023 -16.375 -8.078 1 97.25 193 THR B N 1
ATOM 3817 C CA . THR B 1 193 ? 10.961 -15.477 -8.516 1 97.25 193 THR B CA 1
ATOM 3818 C C . THR B 1 193 ? 11.469 -14.047 -8.594 1 97.25 193 THR B C 1
ATOM 3820 O O . THR B 1 193 ? 12.211 -13.594 -7.723 1 97.25 193 THR B O 1
ATOM 3823 N N . LEU B 1 194 ? 11.086 -13.414 -9.633 1 97.25 194 LEU B N 1
ATOM 3824 C CA . LEU B 1 194 ? 11.414 -12.008 -9.836 1 97.25 194 LEU B CA 1
ATOM 3825 C C . LEU B 1 194 ? 10.172 -11.133 -9.672 1 97.25 194 LEU B C 1
ATOM 3827 O O . LEU B 1 194 ? 9.094 -11.469 -10.172 1 97.25 194 LEU B O 1
ATOM 3831 N N . TRP B 1 195 ? 10.359 -10.023 -8.938 1 97.5 195 TRP B N 1
ATOM 3832 C CA . TRP B 1 195 ? 9.234 -9.133 -8.688 1 97.5 195 TRP B CA 1
ATOM 3833 C C . TRP B 1 195 ? 9.484 -7.754 -9.297 1 97.5 195 TRP B C 1
ATOM 3835 O O . TRP B 1 195 ? 10.57 -7.195 -9.148 1 97.5 195 TRP B O 1
ATOM 3845 N N . CYS B 1 196 ? 8.484 -7.234 -9.953 1 95.81 196 CYS B N 1
ATOM 3846 C CA . CYS B 1 196 ? 8.469 -5.855 -10.43 1 95.81 196 CYS B CA 1
ATOM 3847 C C . CYS B 1 196 ? 7.152 -5.172 -10.07 1 95.81 196 CYS B C 1
ATOM 3849 O O . CYS B 1 196 ? 6.121 -5.832 -9.938 1 95.81 196 CYS B O 1
ATOM 3851 N N . VAL B 1 197 ? 7.238 -3.9 -9.852 1 93.94 197 VAL B N 1
ATOM 3852 C CA . VAL B 1 197 ? 5.984 -3.154 -9.766 1 93.94 197 VAL B CA 1
ATOM 3853 C C . VAL B 1 197 ? 5.281 -3.178 -11.125 1 93.94 197 VAL B C 1
ATOM 3855 O O . VAL B 1 197 ? 5.926 -3.025 -12.164 1 93.94 197 VAL B O 1
ATOM 3858 N N . SER B 1 198 ? 3.984 -3.297 -11.086 1 91.69 198 SER B N 1
ATOM 3859 C CA . SER B 1 198 ? 3.236 -3.482 -12.32 1 91.69 198 SER B CA 1
ATOM 3860 C C . SER B 1 198 ? 3.197 -2.197 -13.141 1 91.69 198 SER B C 1
ATOM 3862 O O . SER B 1 198 ? 3.387 -1.105 -12.602 1 91.69 198 SER B O 1
ATOM 3864 N N . LYS B 1 199 ? 2.986 -2.426 -14.438 1 83.38 199 LYS B N 1
ATOM 3865 C CA . LYS B 1 199 ? 2.617 -1.296 -15.289 1 83.38 199 LYS B CA 1
ATOM 3866 C C . LYS B 1 199 ? 1.289 -0.688 -14.844 1 83.38 199 LYS B C 1
ATOM 3868 O O . LYS B 1 199 ? 0.436 -1.385 -14.289 1 83.38 199 LYS B O 1
ATOM 3873 N N . PRO B 1 200 ? 1.26 0.631 -15.031 1 79.75 200 PRO B N 1
ATOM 3874 C CA . PRO B 1 200 ? 2.127 1.571 -15.742 1 79.75 200 PRO B CA 1
ATOM 3875 C C . PRO B 1 200 ? 3.096 2.301 -14.82 1 79.75 200 PRO B C 1
ATOM 3877 O O . PRO B 1 200 ? 3.451 3.455 -15.07 1 79.75 200 PRO B O 1
ATOM 3880 N N . SER B 1 201 ? 3.404 1.732 -13.781 1 82.75 201 SER B N 1
ATOM 3881 C CA . SER B 1 201 ? 4.34 2.389 -12.867 1 82.75 201 SER B CA 1
ATOM 3882 C C . SER B 1 201 ? 5.656 2.709 -13.57 1 82.75 201 SER B C 1
ATOM 3884 O O . SER B 1 201 ? 6.16 1.903 -14.352 1 82.75 201 SER B O 1
ATOM 3886 N N . ASP B 1 202 ? 6.25 3.801 -13.227 1 75.06 202 ASP B N 1
ATOM 3887 C CA . ASP B 1 202 ? 7.543 4.219 -13.766 1 75.06 202 ASP B CA 1
ATOM 3888 C C . ASP B 1 202 ? 8.664 3.303 -13.273 1 75.06 202 ASP B C 1
ATOM 3890 O O . ASP B 1 202 ? 9.758 3.309 -13.828 1 75.06 202 ASP B O 1
ATOM 3894 N N . PHE B 1 203 ? 8.336 2.496 -12.375 1 81.19 203 PHE B N 1
ATOM 3895 C CA . PHE B 1 203 ? 9.336 1.615 -11.797 1 81.19 203 PHE B CA 1
ATOM 3896 C C . PHE B 1 203 ? 9.477 0.336 -12.609 1 81.19 203 PHE B C 1
ATOM 3898 O O . PHE B 1 203 ? 10.461 -0.394 -12.469 1 81.19 203 PHE B O 1
ATOM 3905 N N . PHE B 1 204 ? 8.516 0.131 -13.43 1 85.62 204 PHE B N 1
ATOM 3906 C CA . PHE B 1 204 ? 8.477 -1.16 -14.109 1 85.62 204 PHE B CA 1
ATOM 3907 C C . PHE B 1 204 ? 9.586 -1.27 -15.148 1 85.62 204 PHE B C 1
ATOM 3909 O O . PHE B 1 204 ? 10.43 -2.164 -15.07 1 85.62 204 PHE B O 1
ATOM 3916 N N . ALA B 1 205 ? 9.68 -0.322 -16.016 1 85.62 205 ALA B N 1
ATOM 3917 C CA . ALA B 1 205 ? 10.539 -0.433 -17.188 1 85.62 205 ALA B CA 1
ATOM 3918 C C . ALA B 1 205 ? 12.008 -0.529 -16.781 1 85.62 205 ALA B C 1
ATOM 3920 O O . ALA B 1 205 ? 12.734 -1.417 -17.234 1 85.62 205 ALA B O 1
ATOM 3921 N N . PRO B 1 206 ? 12.406 0.339 -15.922 1 85 206 PRO B N 1
ATOM 3922 C CA . PRO B 1 206 ? 13.812 0.24 -15.531 1 85 206 PRO B CA 1
ATOM 3923 C C . PRO B 1 206 ? 14.156 -1.101 -14.883 1 85 206 PRO B C 1
ATOM 3925 O O . PRO B 1 206 ? 15.188 -1.697 -15.195 1 85 206 PRO B O 1
ATOM 3928 N N . ALA B 1 207 ? 13.328 -1.62 -14.055 1 91.44 207 ALA B N 1
ATOM 3929 C CA . ALA B 1 207 ? 13.578 -2.896 -13.391 1 91.44 207 ALA B CA 1
ATOM 3930 C C . ALA B 1 207 ? 13.516 -4.055 -14.375 1 91.44 207 ALA B C 1
ATOM 3932 O O . ALA B 1 207 ? 14.391 -4.922 -14.383 1 91.44 207 ALA B O 1
ATOM 3933 N N . TYR B 1 208 ? 12.492 -3.979 -15.156 1 92.38 208 TYR B N 1
ATOM 3934 C CA . TYR B 1 208 ? 12.281 -5.016 -16.156 1 92.38 208 TYR B CA 1
ATOM 3935 C C . TYR B 1 208 ? 13.477 -5.102 -17.109 1 92.38 208 TYR B C 1
ATOM 3937 O O . TYR B 1 208 ? 14 -6.191 -17.359 1 92.38 208 TYR B O 1
ATOM 3945 N N . ASN B 1 209 ? 13.914 -3.971 -17.547 1 91.19 209 ASN B N 1
ATOM 3946 C CA . ASN B 1 209 ? 15.016 -3.92 -18.5 1 91.19 209 ASN B CA 1
ATOM 3947 C C . ASN B 1 209 ? 16.328 -4.383 -17.875 1 91.19 209 ASN B C 1
ATOM 3949 O O . ASN B 1 209 ? 17.125 -5.062 -18.531 1 91.19 209 ASN B O 1
ATOM 3953 N N . GLU B 1 210 ? 16.5 -3.992 -16.75 1 92.31 210 GLU B N 1
ATOM 3954 C CA . GLU B 1 210 ? 17.719 -4.398 -16.078 1 92.31 210 GLU B CA 1
ATOM 3955 C C . GLU B 1 210 ? 17.766 -5.91 -15.859 1 92.31 210 GLU B C 1
ATOM 3957 O O . GLU B 1 210 ? 18.812 -6.539 -16.031 1 92.31 210 GLU B O 1
ATOM 3962 N N . LEU B 1 211 ? 16.672 -6.5 -15.5 1 93.81 211 LEU B N 1
ATOM 3963 C CA . LEU B 1 211 ? 16.578 -7.945 -15.32 1 93.81 211 LEU B CA 1
ATOM 3964 C C . LEU B 1 211 ? 16.859 -8.68 -16.625 1 93.81 211 LEU B C 1
ATOM 3966 O O . LEU B 1 211 ? 17.656 -9.625 -16.656 1 93.81 211 LEU B O 1
ATOM 3970 N N . ARG B 1 212 ? 16.234 -8.195 -17.578 1 93.06 212 ARG B N 1
ATOM 3971 C CA . ARG B 1 212 ? 16.406 -8.812 -18.891 1 93.06 212 ARG B CA 1
ATOM 3972 C C . ARG B 1 212 ? 17.859 -8.734 -19.359 1 93.06 212 ARG B C 1
ATOM 3974 O O . ARG B 1 212 ? 18.422 -9.727 -19.828 1 93.06 212 ARG B O 1
ATOM 3981 N N . ALA B 1 213 ? 18.453 -7.578 -19.172 1 91.69 213 ALA B N 1
ATOM 3982 C CA . ALA B 1 213 ? 19.828 -7.352 -19.578 1 91.69 213 ALA B CA 1
ATOM 3983 C C . ALA B 1 213 ? 20.781 -8.242 -18.781 1 91.69 213 ALA B C 1
ATOM 3985 O O . ALA B 1 213 ? 21.828 -8.664 -19.297 1 91.69 213 ALA B O 1
ATOM 3986 N N . ALA B 1 214 ? 20.406 -8.578 -17.641 1 92.69 214 ALA B N 1
ATOM 3987 C CA . ALA B 1 214 ? 21.266 -9.359 -16.75 1 92.69 214 ALA B CA 1
ATOM 3988 C C . ALA B 1 214 ? 21.078 -10.859 -17 1 92.69 214 ALA B C 1
ATOM 3990 O O . ALA B 1 214 ? 21.703 -11.68 -16.328 1 92.69 214 ALA B O 1
ATOM 3991 N N . GLY B 1 215 ? 20.172 -11.195 -17.875 1 93.75 215 GLY B N 1
ATOM 3992 C CA . GLY B 1 215 ? 20 -12.586 -18.25 1 93.75 215 GLY B CA 1
ATOM 3993 C C . GLY B 1 215 ? 19.016 -13.328 -17.344 1 93.75 215 GLY B C 1
ATOM 3994 O O . GLY B 1 215 ? 19.078 -14.555 -17.234 1 93.75 215 GLY B O 1
ATOM 3995 N N . ALA B 1 216 ? 18.156 -12.633 -16.703 1 95.56 216 ALA B N 1
ATOM 3996 C CA . ALA B 1 216 ? 17.172 -13.242 -15.805 1 95.56 216 ALA B CA 1
ATOM 3997 C C . ALA B 1 216 ? 16.172 -14.094 -16.594 1 95.56 216 ALA B C 1
ATOM 3999 O O . ALA B 1 216 ? 15.906 -13.82 -17.766 1 95.56 216 ALA B O 1
ATOM 4000 N N . ASP B 1 217 ? 15.68 -15.125 -15.953 1 96 217 ASP B N 1
ATOM 4001 C CA . ASP B 1 217 ? 14.578 -15.891 -16.531 1 96 217 ASP B CA 1
ATOM 4002 C C . ASP B 1 217 ? 13.25 -15.156 -16.359 1 96 217 ASP B C 1
ATOM 4004 O O . ASP B 1 217 ? 12.594 -15.281 -15.328 1 96 217 ASP B O 1
ATOM 4008 N N . MET B 1 218 ? 12.867 -14.516 -17.344 1 95.12 218 MET B N 1
ATOM 4009 C CA . MET B 1 218 ? 11.727 -13.602 -17.281 1 95.12 218 MET B CA 1
ATOM 4010 C C . MET B 1 218 ? 10.422 -14.383 -17.203 1 95.12 218 MET B C 1
ATOM 4012 O O . MET B 1 218 ? 9.359 -13.797 -16.953 1 95.12 218 MET B O 1
ATOM 4016 N N . SER B 1 219 ? 10.406 -15.711 -17.422 1 93.38 219 SER B N 1
ATOM 4017 C CA . SER B 1 219 ? 9.203 -16.516 -17.25 1 93.38 219 SER B CA 1
ATOM 4018 C C . SER B 1 219 ? 8.82 -16.641 -15.781 1 93.38 219 SER B C 1
ATOM 4020 O O . SER B 1 219 ? 7.711 -17.078 -15.453 1 93.38 219 SER B O 1
ATOM 4022 N N . ARG B 1 220 ? 9.68 -16.156 -14.898 1 95.38 220 ARG B N 1
ATOM 4023 C CA . ARG B 1 220 ? 9.445 -16.219 -13.461 1 95.38 220 ARG B CA 1
ATOM 4024 C C . ARG B 1 220 ? 9.039 -14.867 -12.898 1 95.38 220 ARG B C 1
ATOM 4026 O O . ARG B 1 220 ? 8.969 -14.688 -11.68 1 95.38 220 ARG B O 1
ATOM 4033 N N . LEU B 1 221 ? 8.734 -13.945 -13.727 1 96.38 221 LEU B N 1
ATOM 4034 C CA . LEU B 1 221 ? 8.422 -12.578 -13.32 1 96.38 221 LEU B CA 1
ATOM 4035 C C . LEU B 1 221 ? 7.004 -12.492 -12.766 1 96.38 221 LEU B C 1
ATOM 4037 O O . LEU B 1 221 ? 6.051 -12.914 -13.422 1 96.38 221 LEU B O 1
ATOM 4041 N N . CYS B 1 222 ? 6.914 -12.039 -11.555 1 97.25 222 CYS B N 1
ATOM 4042 C CA . CYS B 1 222 ? 5.664 -11.656 -10.914 1 97.25 222 CYS B CA 1
ATOM 4043 C C . CYS B 1 222 ? 5.559 -10.148 -10.781 1 97.25 222 CYS B C 1
ATOM 4045 O O . CYS B 1 222 ? 6.566 -9.438 -10.852 1 97.25 222 CYS B O 1
ATOM 4047 N N . SER B 1 223 ? 4.348 -9.688 -10.602 1 96.94 223 SER B N 1
ATOM 4048 C CA . SER B 1 223 ? 4.168 -8.25 -10.461 1 96.94 223 SER B CA 1
ATOM 4049 C C . SER B 1 223 ? 3.145 -7.926 -9.375 1 96.94 223 SER B C 1
ATOM 4051 O O . SER B 1 223 ? 2.297 -8.758 -9.047 1 96.94 223 SER B O 1
ATOM 4053 N N . CYS B 1 224 ? 3.279 -6.82 -8.805 1 96.81 224 CYS B N 1
ATOM 4054 C CA . CYS B 1 224 ? 2.363 -6.191 -7.855 1 96.81 224 CYS B CA 1
ATOM 4055 C C . CYS B 1 224 ? 2.324 -4.68 -8.055 1 96.81 224 CYS B C 1
ATOM 4057 O O . CYS B 1 224 ? 3.359 -4.051 -8.273 1 96.81 224 CYS B O 1
ATOM 4059 N N . ASN B 1 225 ? 1.169 -4.117 -7.914 1 94.12 225 ASN B N 1
ATOM 4060 C CA . ASN B 1 225 ? 1.056 -2.697 -8.234 1 94.12 225 ASN B CA 1
ATOM 4061 C C . ASN B 1 225 ? 1.481 -1.823 -7.059 1 94.12 225 ASN B C 1
ATOM 4063 O O . ASN B 1 225 ? 1.388 -0.596 -7.125 1 94.12 225 ASN B O 1
ATOM 4067 N N . LYS B 1 226 ? 1.974 -2.457 -6.027 1 94.44 226 LYS B N 1
ATOM 4068 C CA . LYS B 1 226 ? 2.43 -1.708 -4.859 1 94.44 226 LYS B CA 1
ATOM 4069 C C . LYS B 1 226 ? 3.814 -2.172 -4.418 1 94.44 226 LYS B C 1
ATOM 4071 O O . LYS B 1 226 ? 4.078 -3.373 -4.34 1 94.44 226 LYS B O 1
ATOM 4076 N N . VAL B 1 227 ? 4.652 -1.271 -4.094 1 94.94 227 VAL B N 1
ATOM 4077 C CA . VAL B 1 227 ? 6.016 -1.56 -3.668 1 94.94 227 VAL B CA 1
ATOM 4078 C C . VAL B 1 227 ? 5.992 -2.336 -2.354 1 94.94 227 VAL B C 1
ATOM 4080 O O . VAL B 1 227 ? 6.777 -3.27 -2.162 1 94.94 227 VAL B O 1
ATOM 4083 N N . LYS B 1 228 ? 5.141 -1.97 -1.494 1 96.25 228 LYS B N 1
ATOM 4084 C CA . LYS B 1 228 ? 5.082 -2.619 -0.188 1 96.25 228 LYS B CA 1
ATOM 4085 C C . LYS B 1 228 ? 4.652 -4.078 -0.317 1 96.25 228 LYS B C 1
ATOM 4087 O O . LYS B 1 228 ? 5.02 -4.914 0.511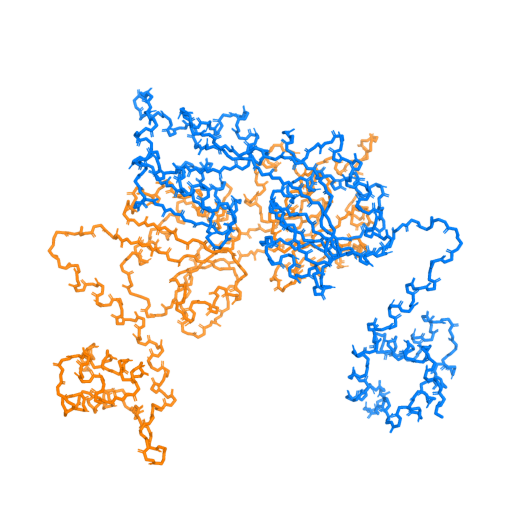 1 96.25 228 LYS B O 1
ATOM 4092 N N . GLY B 1 229 ? 3.881 -4.363 -1.351 1 96.75 229 GLY B N 1
ATOM 4093 C CA . GLY B 1 229 ? 3.598 -5.762 -1.637 1 96.75 229 GLY B CA 1
ATOM 4094 C C . GLY B 1 229 ? 4.832 -6.555 -2.01 1 96.75 229 GLY B C 1
ATOM 4095 O O . GLY B 1 229 ? 4.98 -7.711 -1.608 1 96.75 229 GLY B O 1
ATOM 4096 N N . LEU B 1 230 ? 5.711 -5.934 -2.775 1 97.56 230 LEU B N 1
ATOM 4097 C CA . LEU B 1 230 ? 6.98 -6.57 -3.105 1 97.56 230 LEU B CA 1
ATOM 4098 C C . LEU B 1 230 ? 7.801 -6.832 -1.849 1 97.56 230 LEU B C 1
ATOM 4100 O O . LEU B 1 230 ? 8.422 -7.891 -1.713 1 97.56 230 LEU B O 1
ATOM 4104 N N . ILE B 1 231 ? 7.754 -5.883 -1.007 1 97.69 231 ILE B N 1
ATOM 4105 C CA . ILE B 1 231 ? 8.539 -6 0.219 1 97.69 231 ILE B CA 1
ATOM 4106 C C . ILE B 1 231 ? 8.039 -7.191 1.035 1 97.69 231 ILE B C 1
ATOM 4108 O O . ILE B 1 231 ? 8.836 -7.969 1.563 1 97.69 231 ILE B O 1
ATOM 4112 N N . ASP B 1 232 ? 6.73 -7.375 1.083 1 97.12 232 ASP B N 1
ATOM 4113 C CA . ASP B 1 232 ? 6.156 -8.508 1.802 1 97.12 232 ASP B CA 1
ATOM 4114 C C . ASP B 1 232 ? 6.672 -9.828 1.245 1 97.12 232 ASP B C 1
ATOM 4116 O O . ASP B 1 232 ? 7.094 -10.711 2.002 1 97.12 232 ASP B O 1
ATOM 4120 N N . ALA B 1 233 ? 6.68 -9.945 -0.013 1 97.5 233 ALA B N 1
ATOM 4121 C CA . ALA B 1 233 ? 7.055 -11.195 -0.674 1 97.5 233 ALA B CA 1
ATOM 4122 C C . ALA B 1 233 ? 8.547 -11.469 -0.525 1 97.5 233 ALA B C 1
ATOM 4124 O O . ALA B 1 233 ? 8.953 -12.578 -0.166 1 97.5 233 ALA B O 1
ATOM 4125 N N . VAL B 1 234 ? 9.352 -10.445 -0.671 1 98 234 VAL B N 1
ATOM 4126 C CA . VAL B 1 234 ? 10.805 -10.602 -0.72 1 98 234 VAL B CA 1
ATOM 4127 C C . VAL B 1 234 ? 11.344 -10.859 0.686 1 98 234 VAL B C 1
ATOM 4129 O O . VAL B 1 234 ? 12.258 -11.672 0.869 1 98 234 VAL B O 1
ATOM 4132 N N . THR B 1 235 ? 10.781 -10.18 1.589 1 96.94 235 THR B N 1
ATOM 4133 C CA . THR B 1 235 ? 11.234 -10.336 2.967 1 96.94 235 THR B CA 1
ATOM 4134 C C . THR B 1 235 ? 11 -11.766 3.453 1 96.94 235 THR B C 1
ATOM 4136 O O . THR B 1 235 ? 11.805 -12.305 4.215 1 96.94 235 THR B O 1
ATOM 4139 N N . ALA B 1 236 ? 10.016 -12.391 2.939 1 95.38 236 ALA B N 1
ATOM 4140 C CA . ALA B 1 236 ? 9.664 -13.75 3.355 1 95.38 236 ALA B CA 1
ATOM 4141 C C . ALA B 1 236 ? 10.469 -14.781 2.578 1 95.38 236 ALA B C 1
ATOM 4143 O O . ALA B 1 236 ? 10.312 -15.992 2.789 1 95.38 236 ALA B O 1
ATOM 4144 N N . GLY B 1 237 ? 11.258 -14.328 1.665 1 96.94 237 GLY B N 1
ATOM 4145 C CA . GLY B 1 237 ? 12.062 -15.242 0.866 1 96.94 237 GLY B CA 1
ATOM 4146 C C . GLY B 1 237 ? 11.398 -15.633 -0.441 1 96.94 237 GLY B C 1
ATOM 4147 O O . GLY B 1 237 ? 11.719 -16.672 -1.021 1 96.94 237 GLY B O 1
ATOM 4148 N N . GLY B 1 238 ? 10.523 -14.773 -0.797 1 97.38 238 GLY B N 1
ATOM 4149 C CA . GLY B 1 238 ? 9.719 -15.133 -1.956 1 97.38 238 GLY B CA 1
ATOM 4150 C C . GLY B 1 238 ? 10.32 -14.648 -3.266 1 97.38 238 GLY B C 1
ATOM 4151 O O . GLY B 1 238 ? 9.648 -14.656 -4.301 1 97.38 238 GLY B O 1
ATOM 4152 N N . GLY B 1 239 ? 11.508 -14.156 -3.246 1 98.06 239 GLY B N 1
ATOM 4153 C CA . GLY B 1 239 ? 12.109 -13.742 -4.508 1 98.06 239 GLY B CA 1
ATOM 4154 C C . GLY B 1 239 ? 13 -12.523 -4.371 1 98.06 239 GLY B C 1
ATOM 4155 O O . GLY B 1 239 ? 13.562 -12.273 -3.301 1 98.06 239 GLY B O 1
ATOM 4156 N N . ILE B 1 240 ? 13.172 -11.898 -5.582 1 97.06 240 ILE B N 1
ATOM 4157 C CA . ILE B 1 240 ? 14.078 -10.766 -5.754 1 97.06 240 ILE B CA 1
ATOM 4158 C C . ILE B 1 240 ? 13.305 -9.555 -6.262 1 97.06 240 ILE B C 1
ATOM 4160 O O . ILE B 1 240 ? 12.422 -9.688 -7.113 1 97.06 240 ILE B O 1
ATOM 4164 N N . ALA B 1 241 ? 13.664 -8.391 -5.723 1 96.81 241 ALA B N 1
ATOM 4165 C CA . ALA B 1 241 ? 13.016 -7.176 -6.211 1 96.81 241 ALA B CA 1
ATOM 4166 C C . ALA B 1 241 ? 13.945 -5.973 -6.102 1 96.81 241 ALA B C 1
ATOM 4168 O O . ALA B 1 241 ? 14.898 -5.98 -5.316 1 96.81 241 ALA B O 1
ATOM 4169 N N . LEU B 1 242 ? 13.711 -4.984 -6.992 1 95.75 242 LEU B N 1
ATOM 4170 C CA . LEU B 1 242 ? 14.297 -3.652 -6.875 1 95.75 242 LEU B CA 1
ATOM 4171 C C . LEU B 1 242 ? 13.445 -2.764 -5.977 1 95.75 242 LEU B C 1
ATOM 4173 O O . LEU B 1 242 ? 12.289 -2.473 -6.297 1 95.75 242 LEU B O 1
ATOM 4177 N N . LEU B 1 243 ? 14.047 -2.338 -4.832 1 95.62 243 LEU B N 1
ATOM 4178 C CA . LEU B 1 243 ? 13.258 -1.636 -3.826 1 95.62 243 LEU B CA 1
ATOM 4179 C C . LEU B 1 243 ? 13.969 -0.361 -3.377 1 95.62 243 LEU B C 1
ATOM 4181 O O . LEU B 1 243 ? 15.195 -0.259 -3.467 1 95.62 243 LEU B O 1
ATOM 4185 N N . PRO B 1 244 ? 13.141 0.64 -2.918 1 94.94 244 PRO B N 1
ATOM 4186 C CA . PRO B 1 244 ? 13.797 1.792 -2.289 1 94.94 244 PRO B CA 1
ATOM 4187 C C . PRO B 1 244 ? 14.586 1.413 -1.038 1 94.94 244 PRO B C 1
ATOM 4189 O O . PRO B 1 244 ? 14.031 0.834 -0.103 1 94.94 244 PRO B O 1
ATOM 4192 N N . ARG B 1 245 ? 15.797 1.814 -1.003 1 94.69 245 ARG B N 1
ATOM 4193 C CA . ARG B 1 245 ? 16.688 1.413 0.085 1 94.69 245 ARG B CA 1
ATOM 4194 C C . ARG B 1 245 ? 16.125 1.839 1.437 1 94.69 245 ARG B C 1
ATOM 4196 O O . ARG B 1 245 ? 16.203 1.091 2.412 1 94.69 245 ARG B O 1
ATOM 4203 N N . THR B 1 246 ? 15.555 2.939 1.492 1 94.81 246 THR B N 1
ATOM 4204 C CA . THR B 1 246 ? 15.07 3.498 2.75 1 94.81 246 THR B CA 1
ATOM 4205 C C . THR B 1 246 ? 13.914 2.67 3.299 1 94.81 246 THR B C 1
ATOM 4207 O O . THR B 1 246 ? 13.703 2.611 4.512 1 94.81 246 THR B O 1
ATOM 4210 N N . MET B 1 247 ? 13.172 2.012 2.453 1 96 247 MET B N 1
ATOM 4211 C CA . MET B 1 247 ? 12.008 1.254 2.895 1 96 247 MET B CA 1
ATOM 4212 C C . MET B 1 247 ? 12.414 -0.126 3.398 1 96 247 MET B C 1
ATOM 4214 O O . MET B 1 247 ? 11.617 -0.817 4.039 1 96 247 MET B O 1
ATOM 4218 N N . VAL B 1 248 ? 13.633 -0.507 3.117 1 96.81 248 VAL B N 1
ATOM 4219 C CA . VAL B 1 248 ? 14.07 -1.825 3.562 1 96.81 248 VAL B CA 1
ATOM 4220 C C . VAL B 1 248 ? 15.344 -1.693 4.391 1 96.81 248 VAL B C 1
ATOM 4222 O O . VAL B 1 248 ? 16.094 -2.662 4.551 1 96.81 248 VAL B O 1
ATOM 4225 N N . ALA B 1 249 ? 15.602 -0.51 4.887 1 95.31 249 ALA B N 1
ATOM 4226 C CA . ALA B 1 249 ? 16.828 -0.229 5.637 1 95.31 249 ALA B CA 1
ATOM 4227 C C . ALA B 1 249 ? 16.922 -1.106 6.883 1 95.31 249 ALA B C 1
ATOM 4229 O O . ALA B 1 249 ? 17.984 -1.667 7.176 1 95.31 249 ALA B O 1
ATOM 4230 N N . ARG B 1 250 ? 15.844 -1.245 7.555 1 92.38 250 ARG B N 1
ATOM 4231 C CA . ARG B 1 250 ? 15.836 -2.033 8.781 1 92.38 250 ARG B CA 1
ATOM 4232 C C . ARG B 1 250 ? 16.125 -3.502 8.492 1 92.38 250 ARG B C 1
ATOM 4234 O O . ARG B 1 250 ? 16.891 -4.145 9.211 1 92.38 250 ARG B O 1
ATOM 4241 N N . GLN B 1 251 ? 15.523 -3.992 7.461 1 96.25 251 GLN B N 1
ATOM 4242 C CA . GLN B 1 251 ? 15.719 -5.391 7.086 1 96.25 251 GLN B CA 1
ATOM 4243 C C . GLN B 1 251 ? 17.156 -5.633 6.621 1 96.25 251 GLN B C 1
ATOM 4245 O O . GLN B 1 251 ? 17.719 -6.703 6.859 1 96.25 251 GLN B O 1
ATOM 4250 N N . LEU B 1 252 ? 17.703 -4.625 6.043 1 96.38 252 LEU B N 1
ATOM 4251 C CA . LEU B 1 252 ? 19.094 -4.727 5.617 1 96.38 252 LEU B CA 1
ATOM 4252 C C . LEU B 1 252 ? 20.031 -4.703 6.82 1 96.38 252 LEU B C 1
ATOM 4254 O O . LEU B 1 252 ? 20.984 -5.492 6.887 1 96.38 252 LEU B O 1
ATOM 4258 N N . GLN B 1 253 ? 19.703 -3.906 7.754 1 95.56 253 GLN B N 1
ATOM 4259 C CA . GLN B 1 253 ? 20.531 -3.766 8.945 1 95.56 253 GLN B CA 1
ATOM 4260 C C . GLN B 1 253 ? 20.469 -5.02 9.812 1 95.56 253 GLN B C 1
ATOM 4262 O O . GLN B 1 253 ? 21.484 -5.453 10.367 1 95.56 253 GLN B O 1
ATOM 4267 N N . SER B 1 254 ? 19.297 -5.621 9.875 1 94.69 254 SER B N 1
ATOM 4268 C CA . SER B 1 254 ? 19.109 -6.805 10.711 1 94.69 254 SER B CA 1
ATOM 4269 C C . SER B 1 254 ? 19.641 -8.055 10.023 1 94.69 254 SER B C 1
ATOM 4271 O O . SER B 1 254 ? 19.812 -9.102 10.656 1 94.69 254 SER B O 1
ATOM 4273 N N . GLY B 1 255 ? 19.797 -7.941 8.719 1 96.25 255 GLY B N 1
ATOM 4274 C CA . GLY B 1 255 ? 20.266 -9.086 7.965 1 96.25 255 GLY B CA 1
ATOM 4275 C C . GLY B 1 255 ? 19.141 -9.953 7.422 1 96.25 255 GLY B C 1
ATOM 4276 O O . GLY B 1 255 ? 19.391 -10.992 6.812 1 96.25 255 GLY B O 1
ATOM 4277 N N . GLU B 1 256 ? 17.969 -9.539 7.633 1 96.69 256 GLU B N 1
ATOM 4278 C CA . GLU B 1 256 ? 16.828 -10.242 7.051 1 96.69 256 GLU B CA 1
ATOM 4279 C C . GLU B 1 256 ? 16.875 -10.188 5.527 1 96.69 256 GLU B C 1
ATOM 4281 O O . GLU B 1 256 ? 16.516 -11.164 4.855 1 96.69 256 GLU B O 1
ATOM 4286 N N . LEU B 1 257 ? 17.234 -9.047 5.039 1 97.88 257 LEU B N 1
ATOM 4287 C CA . LEU B 1 257 ? 17.453 -8.852 3.609 1 97.88 257 LEU B CA 1
ATOM 4288 C C . LEU B 1 257 ? 18.922 -8.594 3.311 1 97.88 257 LEU B C 1
ATOM 4290 O O . LEU B 1 257 ? 19.672 -8.156 4.184 1 97.88 257 LEU B O 1
ATOM 4294 N N . ALA B 1 258 ? 19.281 -8.891 2.123 1 97 258 ALA B N 1
ATOM 4295 C CA . ALA B 1 258 ? 20.641 -8.617 1.635 1 97 258 ALA B CA 1
ATOM 4296 C C . ALA B 1 258 ? 20.609 -8.062 0.216 1 97 258 ALA B C 1
ATOM 4298 O O . ALA B 1 258 ? 19.672 -8.328 -0.544 1 97 258 ALA B O 1
ATOM 4299 N N . LEU B 1 259 ? 21.625 -7.277 -0.065 1 95.31 259 LEU B N 1
ATOM 4300 C CA . LEU B 1 259 ? 21.828 -6.816 -1.434 1 95.31 259 LEU B CA 1
ATOM 4301 C C . LEU B 1 259 ? 22.234 -7.973 -2.346 1 95.31 259 LEU B C 1
ATOM 4303 O O . LEU B 1 259 ? 22.969 -8.867 -1.936 1 95.31 259 LEU B O 1
ATOM 4307 N N . LEU B 1 260 ? 21.625 -7.961 -3.533 1 94.06 260 LEU B N 1
ATOM 4308 C CA . LEU B 1 260 ? 22.062 -8.961 -4.492 1 94.06 260 LEU B CA 1
ATOM 4309 C C . LEU B 1 260 ? 23.547 -8.773 -4.828 1 94.06 260 LEU B C 1
ATOM 4311 O O . LEU B 1 260 ? 24.016 -7.641 -4.973 1 94.06 260 LEU B O 1
ATOM 4315 N N . PRO B 1 261 ? 24.141 -9.938 -4.875 1 84.44 261 PRO B N 1
ATOM 4316 C CA . PRO B 1 261 ? 25.547 -9.828 -5.289 1 84.44 261 PRO B CA 1
ATOM 4317 C C . PRO B 1 261 ? 25.688 -9.352 -6.73 1 84.44 261 PRO B C 1
ATOM 4319 O O . PRO B 1 261 ? 24.812 -9.602 -7.559 1 84.44 261 PRO B O 1
ATOM 4322 N N . GLY B 1 262 ? 26.672 -8.477 -6.91 1 76.06 262 GLY B N 1
ATOM 4323 C CA . GLY B 1 262 ? 27 -8.117 -8.281 1 76.06 262 GLY B CA 1
ATOM 4324 C C . GLY B 1 262 ? 26.547 -6.715 -8.648 1 76.06 262 GLY B C 1
ATOM 4325 O O . GLY B 1 262 ? 26.188 -5.926 -7.777 1 76.06 262 GLY B O 1
ATOM 4326 N N . GLY B 1 263 ? 26.641 -6.23 -9.875 1 65.81 263 GLY B N 1
ATOM 4327 C CA . GLY B 1 263 ? 26.641 -4.852 -10.336 1 65.81 263 GLY B CA 1
ATOM 4328 C C . GLY B 1 263 ? 25.312 -4.414 -10.93 1 65.81 263 GLY B C 1
ATOM 4329 O O . GLY B 1 263 ? 25.281 -3.783 -11.992 1 65.81 263 GLY B O 1
ATOM 4330 N N . LEU B 1 264 ? 24.25 -5.004 -10.391 1 76.5 264 LEU B N 1
ATOM 4331 C CA . LEU B 1 264 ? 23.078 -4.336 -10.938 1 76.5 264 LEU B CA 1
ATOM 4332 C C . LEU B 1 264 ? 23.016 -2.881 -10.484 1 76.5 264 LEU B C 1
ATOM 4334 O O . LEU B 1 264 ? 23.359 -2.566 -9.344 1 76.5 264 LEU B O 1
ATOM 4338 N N . ALA B 1 265 ? 23.109 -1.964 -11.383 1 66.56 265 ALA B N 1
ATOM 4339 C CA . ALA B 1 265 ? 23.281 -0.526 -11.195 1 66.56 265 ALA B CA 1
ATOM 4340 C C . ALA B 1 265 ? 22.141 0.059 -10.359 1 66.56 265 ALA B C 1
ATOM 4342 O O . ALA B 1 265 ? 22.375 0.953 -9.539 1 66.56 265 ALA B O 1
ATOM 4343 N N . GLY B 1 266 ? 21.234 -0.553 -10.031 1 71.5 266 GLY B N 1
ATOM 4344 C CA . GLY B 1 266 ? 20.094 0.069 -9.375 1 71.5 266 GLY B CA 1
ATOM 4345 C C . GLY B 1 266 ? 19.734 1.423 -9.953 1 71.5 266 GLY B C 1
ATOM 4346 O O . GLY B 1 266 ? 20.406 1.913 -10.859 1 71.5 266 GLY B O 1
ATOM 4347 N N . GLN B 1 267 ? 18.562 2.023 -9.703 1 82 267 GLN B N 1
ATOM 4348 C CA . GLN B 1 267 ? 18.078 3.332 -10.141 1 82 267 GLN B CA 1
ATOM 4349 C C . GLN B 1 267 ? 17.875 4.27 -8.945 1 82 267 GLN B C 1
ATOM 4351 O O . GLN B 1 267 ? 18 3.854 -7.797 1 82 267 GLN B O 1
ATOM 4356 N N . THR B 1 268 ? 18.031 5.559 -9.312 1 89.12 268 THR B N 1
ATOM 4357 C CA . THR B 1 268 ? 17.688 6.562 -8.312 1 89.12 268 THR B CA 1
ATOM 4358 C C . THR B 1 268 ? 16.406 7.301 -8.703 1 89.12 268 THR B C 1
ATOM 4360 O O . THR B 1 268 ? 16.219 7.645 -9.875 1 89.12 268 THR B O 1
ATOM 4363 N N . LEU B 1 269 ? 15.617 7.395 -7.691 1 89.56 269 LEU B N 1
ATOM 4364 C CA . LEU B 1 269 ? 14.383 8.141 -7.906 1 89.56 269 LEU B CA 1
ATOM 4365 C C . LEU B 1 269 ? 14.523 9.578 -7.398 1 89.56 269 LEU B C 1
ATOM 4367 O O . LEU B 1 269 ? 15.031 9.805 -6.297 1 89.56 269 LEU B O 1
ATOM 4371 N N . ASP B 1 270 ? 14.078 10.5 -8.242 1 92.38 270 ASP B N 1
ATOM 4372 C CA . ASP B 1 270 ? 14.047 11.906 -7.855 1 92.38 270 ASP B CA 1
ATOM 4373 C C . ASP B 1 270 ? 12.648 12.328 -7.418 1 92.38 270 ASP B C 1
ATOM 4375 O O . ASP B 1 270 ? 11.695 12.219 -8.188 1 92.38 270 ASP B O 1
ATOM 4379 N N . PHE B 1 271 ? 12.602 12.852 -6.25 1 94.81 271 PHE B N 1
ATOM 4380 C CA . PHE B 1 271 ? 11.305 13.25 -5.727 1 94.81 271 PHE B CA 1
ATOM 4381 C C . PHE B 1 271 ? 11.172 14.773 -5.684 1 94.81 271 PHE B C 1
ATOM 4383 O O . PHE B 1 271 ? 12.164 15.477 -5.492 1 94.81 271 PHE B O 1
ATOM 4390 N N . ALA B 1 272 ? 9.945 15.188 -5.848 1 95.75 272 ALA B N 1
ATOM 4391 C CA . ALA B 1 272 ? 9.625 16.609 -5.777 1 95.75 272 ALA B CA 1
ATOM 4392 C C . ALA B 1 272 ? 8.242 16.844 -5.168 1 95.75 272 ALA B C 1
ATOM 4394 O O . ALA B 1 272 ? 7.398 15.945 -5.188 1 95.75 272 ALA B O 1
ATOM 4395 N N . ILE B 1 273 ? 8.07 17.969 -4.586 1 97 273 ILE B N 1
ATOM 4396 C CA . ILE B 1 273 ? 6.75 18.469 -4.207 1 97 273 ILE B CA 1
ATOM 4397 C C . ILE B 1 273 ? 6.094 19.156 -5.406 1 97 273 ILE B C 1
ATOM 4399 O O . ILE B 1 273 ? 6.707 20 -6.059 1 97 273 ILE B O 1
ATOM 4403 N N . ALA B 1 274 ? 4.938 18.719 -5.746 1 97 274 ALA B N 1
ATOM 4404 C CA . ALA B 1 274 ? 4.191 19.312 -6.852 1 97 274 ALA B CA 1
ATOM 4405 C C . ALA B 1 274 ? 2.975 20.078 -6.34 1 97 274 ALA B C 1
ATOM 4407 O O . ALA B 1 274 ? 2.217 19.578 -5.508 1 97 274 ALA B O 1
ATOM 4408 N N . LEU B 1 275 ? 2.791 21.25 -6.832 1 95.12 275 LEU B N 1
ATOM 4409 C CA . LEU B 1 275 ? 1.673 22.141 -6.52 1 95.12 275 LEU B CA 1
ATOM 4410 C C . LEU B 1 275 ? 1.109 22.781 -7.785 1 95.12 275 LEU B C 1
ATOM 4412 O O . LEU B 1 275 ? 1.837 22.984 -8.758 1 95.12 275 LEU B O 1
ATOM 4416 N N . HIS B 1 276 ? -0.166 22.969 -7.676 1 93.19 276 HIS B N 1
ATOM 4417 C CA . HIS B 1 276 ? -0.686 23.875 -8.695 1 93.19 276 HIS B CA 1
ATOM 4418 C C . HIS B 1 276 ? -0.061 25.266 -8.578 1 93.19 276 HIS B C 1
ATOM 4420 O O . HIS B 1 276 ? 0.122 25.781 -7.473 1 93.19 276 HIS B O 1
ATOM 4426 N N . CYS B 1 277 ? 0.2 25.891 -9.711 1 90.12 277 CYS B N 1
ATOM 4427 C CA . CYS B 1 277 ? 0.899 27.172 -9.719 1 90.12 277 CYS B CA 1
ATOM 4428 C C . CYS B 1 277 ? 0.091 28.25 -8.992 1 90.12 277 CYS B C 1
ATOM 4430 O O . CYS B 1 277 ? 0.658 29.188 -8.43 1 90.12 277 CYS B O 1
ATOM 4432 N N . ASN B 1 278 ? -1.205 28 -8.883 1 88.81 278 ASN B N 1
ATOM 4433 C CA . ASN B 1 278 ? -2.078 28.984 -8.258 1 88.81 278 ASN B CA 1
ATOM 4434 C C . ASN B 1 278 ? -2.436 28.578 -6.828 1 88.81 278 ASN B C 1
ATOM 4436 O O . ASN B 1 278 ? -3.334 29.172 -6.223 1 88.81 278 ASN B O 1
ATOM 4440 N N . GLN B 1 279 ? -1.792 27.609 -6.32 1 90.44 279 GLN B N 1
ATOM 4441 C CA . GLN B 1 279 ? -2.078 27.172 -4.961 1 90.44 279 GLN B CA 1
ATOM 4442 C C . GLN B 1 279 ? -1.771 28.281 -3.951 1 90.44 279 GLN B C 1
ATOM 4444 O O . GLN B 1 279 ? -0.662 28.812 -3.93 1 90.44 279 GLN B O 1
ATOM 4449 N N . SER B 1 280 ? -2.77 28.672 -3.096 1 87.75 280 SER B N 1
ATOM 4450 C CA . SER B 1 280 ? -2.553 29.797 -2.191 1 87.75 280 SER B CA 1
ATOM 4451 C C . SER B 1 280 ? -3.109 29.5 -0.801 1 87.75 280 SER B C 1
ATOM 4453 O O . SER B 1 280 ? -3.045 30.344 0.091 1 87.75 280 SER B O 1
ATOM 4455 N N . GLN B 1 281 ? -3.637 28.297 -0.593 1 89.31 281 GLN B N 1
ATOM 4456 C CA . GLN B 1 281 ? -4.199 27.969 0.714 1 89.31 281 GLN B CA 1
ATOM 4457 C C . GLN B 1 281 ? -3.123 27.969 1.794 1 89.31 281 GLN B C 1
ATOM 4459 O O . GLN B 1 281 ? -2.113 27.281 1.673 1 89.31 281 GLN B O 1
ATOM 4464 N N . PRO B 1 282 ? -3.336 28.688 2.883 1 88.5 282 PRO B N 1
ATOM 4465 C CA . PRO B 1 282 ? -2.307 28.844 3.912 1 88.5 282 PRO B CA 1
ATOM 4466 C C . PRO B 1 282 ? -1.865 27.5 4.508 1 88.5 282 PRO B C 1
ATOM 4468 O O . PRO B 1 282 ? -0.671 27.281 4.73 1 88.5 282 PRO B O 1
ATOM 4471 N N . ALA B 1 283 ? -2.797 26.594 4.73 1 93.5 283 ALA B N 1
ATOM 4472 C CA . ALA B 1 283 ? -2.459 25.297 5.312 1 93.5 283 ALA B CA 1
ATOM 4473 C C . ALA B 1 283 ? -1.538 24.5 4.387 1 93.5 283 ALA B C 1
ATOM 4475 O O . ALA B 1 283 ? -0.602 23.844 4.848 1 93.5 283 ALA B O 1
ATOM 4476 N N . VAL B 1 284 ? -1.795 24.625 3.109 1 95.62 284 VAL B N 1
ATOM 4477 C CA . VAL B 1 284 ? -1.003 23.891 2.121 1 95.62 284 VAL B CA 1
ATOM 4478 C C . VAL B 1 284 ? 0.404 24.484 2.053 1 95.62 284 VAL B C 1
ATOM 4480 O O . VAL B 1 284 ? 1.395 23.75 2.082 1 95.62 284 VAL B O 1
ATOM 4483 N N . LEU B 1 285 ? 0.452 25.766 1.998 1 92.5 285 LEU B N 1
ATOM 4484 C CA . LEU B 1 285 ? 1.742 26.438 1.905 1 92.5 285 LEU B CA 1
ATOM 4485 C C . LEU B 1 285 ? 2.562 26.219 3.172 1 92.5 285 LEU B C 1
ATOM 4487 O O . LEU B 1 285 ? 3.779 26.016 3.104 1 92.5 285 LEU B O 1
ATOM 4491 N N . ALA B 1 286 ? 1.859 26.25 4.281 1 93.81 286 ALA B N 1
ATOM 4492 C CA . ALA B 1 286 ? 2.547 25.984 5.539 1 93.81 286 ALA B CA 1
ATOM 4493 C C . ALA B 1 286 ? 3.107 24.562 5.566 1 93.81 286 ALA B C 1
ATOM 4495 O O . ALA B 1 286 ? 4.23 24.344 6.02 1 93.81 286 ALA B O 1
ATOM 4496 N N . LEU B 1 287 ? 2.336 23.609 5.086 1 96.62 287 LEU B N 1
ATOM 4497 C CA . LEU B 1 287 ? 2.797 22.234 5.02 1 96.62 287 LEU B CA 1
ATOM 4498 C C . LEU B 1 287 ? 4.027 22.109 4.125 1 96.62 287 LEU B C 1
ATOM 4500 O O . LEU B 1 287 ? 5.012 21.469 4.504 1 96.62 287 LEU B O 1
ATOM 4504 N N . VAL B 1 288 ? 3.984 22.719 2.992 1 96.06 288 VAL B N 1
ATOM 4505 C CA . VAL B 1 288 ? 5.086 22.656 2.039 1 96.06 288 VAL B CA 1
ATOM 4506 C C . VAL B 1 288 ? 6.352 23.234 2.664 1 96.06 288 VAL B C 1
ATOM 4508 O O . VAL B 1 288 ? 7.426 22.641 2.576 1 96.06 288 VAL B O 1
ATOM 4511 N N . ALA B 1 289 ? 6.188 24.391 3.271 1 93.81 289 ALA B N 1
ATOM 4512 C CA . ALA B 1 289 ? 7.328 25.016 3.93 1 93.81 289 ALA B CA 1
ATOM 4513 C C . ALA B 1 289 ? 7.922 24.094 4.996 1 93.81 289 ALA B C 1
ATOM 4515 O O . ALA B 1 289 ? 9.141 23.953 5.086 1 93.81 289 ALA B O 1
ATOM 4516 N N . GLU B 1 290 ? 7.059 23.516 5.75 1 95.19 290 GLU B N 1
ATOM 4517 C CA . GLU B 1 290 ? 7.531 22.641 6.824 1 95.19 290 GLU B CA 1
ATOM 4518 C C . GLU B 1 290 ? 8.195 21.391 6.266 1 95.19 290 GLU B C 1
ATOM 4520 O O . GLU B 1 290 ? 9.203 20.922 6.793 1 95.19 290 GLU B O 1
ATOM 4525 N N . LEU B 1 291 ? 7.629 20.812 5.227 1 96.75 291 LEU B N 1
ATOM 4526 C CA . LEU B 1 291 ? 8.219 19.641 4.598 1 96.75 291 LEU B CA 1
ATOM 4527 C C . LEU B 1 291 ? 9.617 19.953 4.07 1 96.75 291 LEU B C 1
ATOM 4529 O O . LEU B 1 291 ? 10.531 19.141 4.211 1 96.75 291 LEU B O 1
ATOM 4533 N N . LEU B 1 292 ? 9.75 21.094 3.477 1 93.88 292 LEU B N 1
ATOM 4534 C CA . LEU B 1 292 ? 11.047 21.484 2.947 1 93.88 292 LEU B CA 1
ATOM 4535 C C . LEU B 1 292 ? 12.055 21.688 4.074 1 93.88 292 LEU B C 1
ATOM 4537 O O . LEU B 1 292 ? 13.211 21.297 3.961 1 93.88 292 LEU B O 1
ATOM 4541 N N . ARG B 1 293 ? 11.602 22.266 5.086 1 93.75 293 ARG B N 1
ATOM 4542 C CA . ARG B 1 293 ? 12.469 22.438 6.25 1 93.75 293 ARG B CA 1
ATOM 4543 C C . ARG B 1 293 ? 12.906 21.078 6.797 1 93.75 293 ARG B C 1
ATOM 4545 O O . ARG B 1 293 ? 14.102 20.859 7.016 1 93.75 293 ARG B O 1
ATOM 4552 N N . LEU B 1 294 ? 11.969 20.188 6.953 1 93.88 294 LEU B N 1
ATOM 4553 C CA . LEU B 1 294 ? 12.242 18.891 7.555 1 93.88 294 LEU B CA 1
ATOM 4554 C C . LEU B 1 294 ? 13.078 18.016 6.621 1 93.88 294 LEU B C 1
ATOM 4556 O O . LEU B 1 294 ? 13.844 17.172 7.074 1 93.88 294 LEU B O 1
ATOM 4560 N N . SER B 1 295 ? 12.914 18.219 5.301 1 94.12 295 SER B N 1
ATOM 4561 C CA . SER B 1 295 ? 13.68 17.438 4.336 1 94.12 295 SER B CA 1
ATOM 4562 C C . SER B 1 295 ? 15.18 17.719 4.461 1 94.12 295 SER B C 1
ATOM 4564 O O . SER B 1 295 ? 16 16.875 4.094 1 94.12 295 SER B O 1
ATOM 4566 N N . ARG B 1 296 ? 15.516 18.875 4.91 1 90.12 296 ARG B N 1
ATOM 4567 C CA . ARG B 1 296 ? 16.922 19.203 5.137 1 90.12 296 ARG B CA 1
ATOM 4568 C C . ARG B 1 296 ? 17.469 18.469 6.355 1 90.12 296 ARG B C 1
ATOM 4570 O O . ARG B 1 296 ? 18.641 18.078 6.375 1 90.12 296 ARG B O 1
ATOM 4577 N N . LEU B 1 297 ? 16.656 18.297 7.336 1 89.5 297 LEU B N 1
ATOM 4578 C CA . LEU B 1 297 ? 17.047 17.609 8.562 1 89.5 297 LEU B CA 1
ATOM 4579 C C . LEU B 1 297 ? 16.969 16.094 8.398 1 89.5 297 LEU B C 1
ATOM 4581 O O . LEU B 1 297 ? 17.797 15.367 8.945 1 89.5 297 LEU B O 1
ATOM 4585 N N . SER B 1 298 ? 15.961 15.648 7.68 1 92.19 298 SER B N 1
ATOM 4586 C CA . SER B 1 298 ? 15.695 14.234 7.41 1 92.19 298 SER B CA 1
ATOM 4587 C C . SER B 1 298 ? 15.336 14.016 5.945 1 92.19 298 SER B C 1
ATOM 4589 O O . SER B 1 298 ? 14.156 13.844 5.609 1 92.19 298 SER B O 1
ATOM 4591 N N . PRO B 1 299 ? 16.391 13.906 5.203 1 93.25 299 PRO B N 1
ATOM 4592 C CA . PRO B 1 299 ? 16.125 13.773 3.768 1 93.25 299 PRO B CA 1
ATOM 4593 C C . PRO B 1 299 ? 15.336 12.508 3.43 1 93.25 299 PRO B C 1
ATOM 4595 O O . PRO B 1 299 ? 15.469 11.492 4.113 1 93.25 299 PRO B O 1
ATOM 4598 N N . ILE B 1 300 ? 14.477 12.508 2.375 1 93.06 300 ILE B N 1
ATOM 4599 C CA . ILE B 1 300 ? 13.594 11.414 1.964 1 93.06 300 ILE B CA 1
ATOM 4600 C C . ILE B 1 300 ? 14.43 10.188 1.62 1 93.06 300 ILE B C 1
ATOM 4602 O O . ILE B 1 300 ? 13.977 9.055 1.796 1 93.06 300 ILE B O 1
ATOM 4606 N N . GLY B 1 301 ? 15.555 10.289 1.246 1 88.25 301 GLY B N 1
ATOM 4607 C CA . GLY B 1 301 ? 16.406 9.172 0.859 1 88.25 301 GLY B CA 1
ATOM 4608 C C . GLY B 1 301 ? 17.297 8.688 1.981 1 88.25 301 GLY B C 1
ATOM 4609 O O . GLY B 1 301 ? 18.109 7.77 1.79 1 88.25 301 GLY B O 1
ATOM 4610 N N . SER B 1 302 ? 17.156 9.219 3.129 1 84.06 302 SER B N 1
ATOM 4611 C CA . SER B 1 302 ? 18.047 8.859 4.227 1 84.06 302 SER B CA 1
ATOM 4612 C C . SER B 1 302 ? 17.453 7.734 5.07 1 84.06 302 SER B C 1
ATOM 4614 O O . SER B 1 302 ? 16.25 7.703 5.316 1 84.06 302 SER B O 1
ATOM 4616 N N . PRO B 1 303 ? 18.328 6.727 5.422 1 71.06 303 PRO B N 1
ATOM 4617 C CA . PRO B 1 303 ? 17.859 5.637 6.273 1 71.06 303 PRO B CA 1
ATOM 4618 C C . PRO B 1 303 ? 17.484 6.105 7.684 1 71.06 303 PRO B C 1
ATOM 4620 O O . PRO B 1 303 ? 18.031 7.113 8.156 1 71.06 303 PRO B O 1
#

Organism: Bordetella avium (strain 197N) (NCBI:txid360910)

Solvent-accessible surface area (backbone atoms only — not comparable to full-atom values): 32056 Å² total; per-residue (Å²): 128,76,73,79,51,65,63,36,57,47,50,49,44,37,26,67,73,60,58,33,60,57,52,28,8,57,73,67,74,43,50,46,70,56,44,52,49,38,49,54,49,43,22,63,72,70,69,47,70,42,62,45,77,62,86,95,43,72,40,73,27,73,66,35,50,52,48,40,63,63,44,50,61,54,48,56,55,52,49,60,63,61,66,71,64,88,82,90,67,75,44,53,48,71,42,38,35,28,24,32,72,70,50,37,49,44,49,11,58,40,32,42,60,45,43,69,77,34,71,52,49,28,40,42,36,40,72,51,54,54,70,56,44,52,52,31,33,75,70,60,80,29,62,36,32,43,33,62,63,75,68,95,44,92,66,50,41,73,44,84,54,41,52,34,49,32,36,46,33,25,15,41,70,71,46,34,44,97,87,64,47,76,57,51,53,63,56,47,37,54,68,39,38,33,45,40,42,29,83,89,43,84,60,19,59,63,52,52,51,50,39,53,74,67,62,32,42,70,87,37,49,24,30,24,67,39,67,69,54,50,48,32,18,19,63,48,46,32,22,34,33,76,37,53,44,50,82,43,37,67,39,44,73,72,47,50,26,34,70,55,68,73,81,76,77,53,55,73,44,41,31,24,41,37,31,40,71,77,68,74,55,58,42,56,54,51,48,52,53,49,50,56,55,44,28,73,78,54,38,66,40,52,113,132,81,76,79,56,64,65,33,58,46,49,50,39,37,24,66,72,61,62,33,64,59,54,26,10,61,73,66,75,43,51,48,69,58,48,50,49,36,48,51,51,45,22,60,75,70,68,45,69,43,63,40,80,60,87,94,43,78,37,70,24,74,63,29,49,50,44,39,69,45,42,50,39,33,51,55,7,47,55,48,52,69,70,60,61,88,82,87,68,72,48,52,46,72,39,37,36,29,25,31,71,70,50,37,50,46,47,11,57,40,32,43,60,46,42,70,76,33,71,50,48,27,40,41,36,41,72,51,56,54,71,56,45,51,51,30,30,76,70,61,78,30,62,35,30,42,32,62,62,74,66,95,44,91,66,50,41,74,42,86,54,41,52,35,50,31,38,48,33,23,15,41,70,70,45,34,45,99,86,65,46,77,56,50,53,64,54,48,37,55,69,39,38,33,44,41,42,27,83,88,44,83,61,19,60,63,52,52,49,50,39,54,73,69,62,35,42,69,87,37,48,25,30,24,67,39,67,68,52,50,49,32,18,19,62,48,47,32,21,34,35,74,38,54,42,50,82,44,37,68,38,44,73,73,47,50,26,33,70,54,69,74,80,76,78,54,55,71,42,42,32,25,42,37,31,38,69,18,65,36,44,56,44,54,53,50,48,52,53,50,50,55,55,46,28,73,78,53,38,66,39,52,112

InterPro domains:
  IPR000847 LysR, HTH, N-terminal domain [PF00126] (8-64)
  IPR000847 LysR, HTH, N-terminal domain [PR00039] (21-32)
  IPR000847 LysR, HTH, N-terminal domain [PR00039] (32-42)
  IPR000847 LysR, HTH, N-terminal domain [PR00039] (42-53)
  IPR000847 LysR, HTH, N-terminal domain [PS50931] (4-61)
  IPR005119 LysR, substrate-binding [PF03466] (91-292)
  IPR036388 Winged helix-like DNA-binding domain superfamily [G3DSA:1.10.10.10] (3-83)
  IPR036390 Winged helix DNA-binding domain superfamily [SSF46785] (3-84)

Secondary structure (DSSP, 8-state):
-----HHHHHHHHHHHHHSSHHHHHHHTT--HHHHHHHHHHHHHHHTS-SEEEETTEEEE-HHHHHHHHHHHHHHHHHHHHHTTSSS----EEEEEEEE-HHHHHHHHHHHHHHHHH-TEEEEEEEE--HHHHHHHHHHTS-SEEEEESPPP-TTEEEEEEEEEEEEEEEEGGGGB-TTSPBPPHHHHHHHS-EEEEPTT-TTHHHHHHHHHHTT--GGGEEEES-HHHHHHHHHTT--EEEEEGGGGHHHHHHTSEEEPSS-----EEEEEEEEETT---HHHHHHHHHHHHHHHHS-TT--/-----HHHHHHHHHHHHHSSHHHHHHHTT--HHHHHHHHHHHHHHHTS-SEEEETTEEEE-HHHHHHHHHHHHHHHHHHHHHTT-SS----EEEEEEEE-HHHHHHHHHHHHHHHHH-TEEEEEEEE--HHHHHHHHHHTS-SEEEEESPPP-TTEEEEEEEEEEEEEEEEGGGGB-TTSPBPPHHHHHHHS-EEEEPTTSTTHHHHHHHHHHTT--GGGEEEES-HHHHHHHHHTT--EEEEEGGGGHHHHHHTSEEEPSS-----EEEEEEEEETT---HHHHHHHHHHHHHHHHS-TT--

pLDDT: mean 86.4, std 13.9, range [23.25, 98.19]

Nearest PDB structures (foldseek):
  6g1d-assembly1_B  TM=6.816E-01  e=1.314E-19  Corynebacterium glutamicum
  1ixc-assembly1_B-2  TM=5.412E-01  e=1.792E-19  Cupriavidus necator
  6g1b-assembly1_J-2  TM=4.681E-01  e=1.090E-19  Corynebacterium glutamicum
  7d98-assembly1_A  TM=5.471E-01  e=2.140E-17  Cupriavidus necator
  3k1p-assembly1_A  TM=5.398E-01  e=3.742E-17  Acinetobacter baylyi ADP1

Sequence (606 aa):
MTRPNLMHAETLCWIARLGTFAAAAERMHATQPAISARMKELESALGYPLFERRGRRLELTLQARRFVERIAPLLREVEDLFNDTEAALLPAGTVRLGLGEVSMTWLGGLMPMLRRALPHVTYDIELDLGVKLRERLVAGTLDVALVANSRETAGLAYTPLGKVPMVWVCATSLLFTPEGRSRSLEELLRRETLWCVSKPSDFFAPAYNELRAAGADMSRLCSCNKVKGLIDAVTAGGGIALLPRTMVARQLQSGELALLPGGLAGQTLDFAIALHCNQSQPAVLALVAELLRLSRLSPIGSPMTRPNLMHAETLCWIARLGTFAAAAERMHATQPAISARMKELESALGYPLFERRGRRLELTLQARRFVERIAPLLREVEDLFNDTEAALLPAGTVRLGLGEVSMTWLGGLMPMLRRALPHVTYDIELDLGVKLRERLVAGTLDVALVANSRETAGLAYTPLGKVPMVWVCATSLLFTPEGRSRSLEELLRRETLWCVSKPSDFFAPAYNELRAAGADMSRLCSCNKVKGLIDAVTAGGGIALLPRTMVARQLQSGELALLPGGLAGQTLDFAIALHCNQSQPAVLALVAELLRLSRLSPIGSP

Foldseek 3Di:
DPDLPLVLLVLLLLCQVVVDLCVSCVVVVHDSVVSVVSQVVNCVVVVHHQWDDDDPGIDGDPVNVVSNVVCVVVSVVVVLVPVPDDDPDQAADEAEEEEAPLVVVLVVVCVVVCCVSRVRYHYDYDHDAQVVQVVCQVVVVHAKYKHKPDDDDPQKDKAWQDKWFKFKKAFLVLQADPVGHGDALQRQLAPAAEEFADPPHPGHVVFVVLSVVVPGPCVRYDYHNGQVVVVVCRLVRRGMYIHGCVVCVVCPVVRRMDTHPDCSPTDMIIIIMMGGPPRDRPNSVSVVVVSNVVCVVPPSRHD/DPDLDLVLLVLLLLCQVVVHLCRSCVVVVHDSVVNVVSQVVVCVVVVHHQWDDDDPGIDGDPVNVVSSLQAVQQSVQVVQVVVPPDPNDQAADEAEEEEAPLVVVLVVVCVVVCCVNRVRYHYDYDHDAQVVQVVCQSVVVHAKYKHKPDDDDPQKDKAWFDKWFKFKKAFLVLQADPVGHGDALQRQLAPAAEEFADPPHPGHVVFVVLSVVVPGPCVRYDYHNGQVVVVVCRLVRRGMYIHGCVVCVVCPVVRRMDTHPDCSPTDMIIIIMMGRPSNNNPSSVSSVVVSNVVCVVPPSRDD

Radius of gyration: 28.93 Å; Cα contacts (8 Å, |Δi|>4): 1105; chains: 2; bounding box: 54×85×83 Å